Protein AF-A0A6B2L2Q4-F1 (afdb_monomer)

Secondary structure (DSSP, 8-state):
-EESSSSEEEE--EE-GGGGGTSEEHHHHHHHHHHHS-TTSEEEEE-SS----GGGGTT-EE-TT---TTSPPPHHHHHHHHHHHHHHHHH-TT-EEEEE-SSSSHHHHHHHHHHHHHTTS-SSHHHHHHHHHHHH-TT--SS-SHHHHHHHHHHHHHHHH-PPP---EEEEEEEESS----STTSSB-EEEEEEEEEEE-TTSSEEEEEE-TTT---B-TT---EEEEEEEEE-SEEEEEEEEEETTEEEEEEEEEEEHHHHHHHSPPSSSEEEEEEEGGGSBTTTT-TTS-TT-EEEEEEE---------HHHHHHHHHHHHGGG-SSGGGS--STTHHHHHHHHHHHHHHT-----EEEEEEEE-SSS--EEEEEEEE-SSEEEEESSTT-SS-SEEEEGGGEEEEEPPPHHHHHHHS-TTS-GGGEEEEEESS-EEEEE-SSHHHHHHHHHHHH-

InterPro domains:
  IPR000242 Tyrosine-specific protein phosphatase, PTPase domain [PF00102] (36-127)
  IPR000387 Tyrosine-specific protein phosphatases domain [PS50056] (76-150)
  IPR001849 Pleckstrin homology domain [PF00169] (359-458)
  IPR001849 Pleckstrin homology domain [PS50003] (357-459)
  IPR001849 Pleckstrin homology domain [SM00233] (358-459)
  IPR003595 Protein-tyrosine phosphatase, catalytic [SM00404] (58-161)
  IPR011993 PH-like domain superfamily [G3DSA:2.30.29.30] (351-459)
  IPR014020 Tensin phosphatase, C2 domain [PF10409] (164-303)
  IPR014020 Tensin phosphatase, C2 domain [PS51182] (166-305)
  IPR014020 Tensin phosphatase, C2 domain [SM01326] (164-304)
  IPR016130 Protein-tyrosine phosphatase, active site [PS00383] (99-109)
  IPR029021 Protein-tyrosine phosphatase-like [G3DSA:3.90.190.10] (1-171)
  IPR029021 Protein-tyrosine phosphatase-like [SSF52799] (1-161)
  IPR029023 Tensin-type phosphatase domain [PS51181] (1-162)
  IPR035892 C2 domain superfamily [SSF49562] (211-304)
  IPR051281 Dual-specificity lipid and protein phosphatase [PTHR12305] (1-311)

Structure (mmCIF, N/CA/C/O backbone):
data_AF-A0A6B2L2Q4-F1
#
_entry.id   AF-A0A6B2L2Q4-F1
#
loop_
_atom_site.group_PDB
_atom_site.id
_atom_site.type_symbol
_atom_site.label_atom_id
_atom_site.label_alt_id
_atom_site.label_comp_id
_atom_site.label_asym_id
_atom_site.label_entity_id
_atom_site.label_seq_id
_atom_site.pdbx_PDB_ins_code
_atom_site.Cartn_x
_atom_site.Cartn_y
_atom_site.Cartn_z
_atom_site.occupancy
_atom_site.B_iso_or_equiv
_atom_site.auth_seq_id
_atom_site.auth_comp_id
_atom_site.auth_asym_id
_atom_site.auth_atom_id
_atom_site.pdbx_PDB_model_num
ATOM 1 N N . MET A 1 1 ? -1.785 -7.811 18.279 1.00 83.31 1 MET A N 1
ATOM 2 C CA . MET A 1 1 ? -2.970 -6.959 18.025 1.00 83.31 1 MET A CA 1
ATOM 3 C C . MET A 1 1 ? -2.724 -5.578 18.616 1.00 83.31 1 MET A C 1
ATOM 5 O O . MET A 1 1 ? -2.102 -5.500 19.667 1.00 83.31 1 MET A O 1
ATOM 9 N N . THR A 1 2 ? -3.167 -4.507 17.960 1.00 88.62 2 THR A N 1
ATOM 10 C CA . THR A 1 2 ? -2.902 -3.122 18.367 1.00 88.62 2 THR A CA 1
ATOM 11 C C . THR A 1 2 ? -4.122 -2.244 18.105 1.00 88.62 2 THR A C 1
ATOM 13 O O . THR A 1 2 ? -4.604 -2.191 16.978 1.00 88.62 2 THR A O 1
ATOM 16 N N . TYR A 1 3 ? -4.567 -1.499 19.116 1.00 91.75 3 TYR A N 1
ATOM 17 C CA . TYR A 1 3 ? -5.554 -0.430 18.951 1.00 91.75 3 TYR A CA 1
ATOM 18 C C . TYR A 1 3 ? -4.877 0.806 18.359 1.00 91.75 3 TYR A C 1
ATOM 20 O O . TYR A 1 3 ? -4.123 1.514 19.040 1.00 91.75 3 TYR A O 1
ATOM 28 N N . ILE A 1 4 ? -5.134 1.049 17.075 1.00 94.81 4 ILE A N 1
ATOM 29 C CA . ILE A 1 4 ? -4.697 2.273 16.404 1.00 94.81 4 ILE A CA 1
ATOM 30 C C . ILE A 1 4 ? -5.479 3.448 16.989 1.00 94.81 4 ILE A C 1
ATOM 32 O O . ILE A 1 4 ? -4.871 4.417 17.432 1.00 94.81 4 ILE A O 1
ATOM 36 N N . THR A 1 5 ? -6.796 3.283 17.110 1.00 94.94 5 THR A N 1
ATOM 37 C CA . THR A 1 5 ? -7.715 4.130 17.884 1.00 94.94 5 THR A CA 1
ATOM 38 C C . THR A 1 5 ? -8.638 3.233 18.721 1.00 94.94 5 THR A C 1
ATOM 40 O O . THR A 1 5 ? -8.485 2.012 18.692 1.00 94.94 5 THR A O 1
ATOM 43 N N . ASP A 1 6 ? -9.609 3.787 19.460 1.00 95.19 6 ASP A N 1
ATOM 44 C CA . ASP A 1 6 ? -10.515 2.956 20.278 1.00 95.19 6 ASP A CA 1
ATOM 45 C C . ASP A 1 6 ? -11.352 1.975 19.433 1.00 95.19 6 ASP A C 1
ATOM 47 O O . ASP A 1 6 ? -11.758 0.926 19.929 1.00 95.19 6 ASP A O 1
ATOM 51 N N . ARG A 1 7 ? -11.628 2.334 18.170 1.00 97.75 7 ARG A N 1
ATOM 52 C CA . ARG A 1 7 ? -12.538 1.603 17.271 1.00 97.75 7 ARG A CA 1
ATOM 53 C C . ARG A 1 7 ? -11.859 1.019 16.030 1.00 97.75 7 ARG A C 1
ATOM 55 O O . ARG A 1 7 ? -12.529 0.408 15.200 1.00 97.75 7 ARG A O 1
ATOM 62 N N . LEU A 1 8 ? -10.540 1.185 15.905 1.00 97.81 8 LEU A N 1
ATOM 63 C CA . LEU A 1 8 ? -9.731 0.643 14.811 1.00 97.81 8 LEU A CA 1
ATOM 64 C C . LEU A 1 8 ? -8.592 -0.202 15.368 1.00 97.81 8 LEU A C 1
ATOM 66 O O . LEU A 1 8 ? -7.680 0.308 16.026 1.00 97.81 8 LEU A O 1
ATOM 70 N N . ILE A 1 9 ? -8.613 -1.489 15.045 1.00 97.25 9 ILE A N 1
ATOM 71 C CA . ILE A 1 9 ? -7.614 -2.459 15.476 1.00 97.25 9 ILE A CA 1
ATOM 72 C C . ILE A 1 9 ? -6.819 -2.942 14.264 1.00 97.25 9 ILE A C 1
ATOM 74 O O . ILE A 1 9 ? -7.382 -3.333 13.246 1.00 97.25 9 ILE A O 1
ATOM 78 N N . ALA A 1 10 ? -5.497 -2.966 14.397 1.00 95.12 10 ALA A N 1
ATOM 79 C CA . ALA A 1 10 ? -4.591 -3.645 13.483 1.00 95.12 10 ALA A CA 1
ATOM 80 C C . ALA A 1 10 ? -4.095 -4.952 14.114 1.00 95.12 10 ALA A C 1
ATOM 82 O O . ALA A 1 10 ? -3.691 -4.973 15.282 1.00 95.12 10 ALA A O 1
ATOM 83 N N . MET A 1 11 ? -4.053 -6.046 13.358 1.00 91.19 11 MET A N 1
ATOM 84 C CA . MET A 1 11 ? -3.425 -7.287 13.828 1.00 91.19 11 MET A CA 1
ATOM 85 C C . MET A 1 11 ? -2.655 -8.020 12.727 1.00 91.19 11 MET A C 1
ATOM 87 O O . MET A 1 11 ? -2.809 -7.732 11.541 1.00 91.19 11 MET A O 1
ATOM 91 N N . SER A 1 12 ? -1.778 -8.935 13.140 1.00 87.56 12 SER A N 1
ATOM 92 C CA . SER A 1 12 ? -1.207 -9.971 12.274 1.00 87.56 12 SER A CA 1
ATOM 93 C C . SER A 1 12 ? -2.178 -11.149 12.142 1.00 87.56 12 SER A C 1
ATOM 95 O O . SER A 1 12 ? -3.168 -11.224 12.870 1.00 87.56 12 SER A O 1
ATOM 97 N N . PHE A 1 13 ? -1.893 -12.042 11.197 1.00 90.12 13 PHE A N 1
ATOM 98 C CA . PHE A 1 13 ? -2.734 -13.181 10.843 1.00 90.12 13 PHE A CA 1
ATOM 99 C C . PHE A 1 13 ? -3.077 -14.071 12.052 1.00 90.12 13 PHE A C 1
ATOM 101 O O . PHE A 1 13 ? -2.158 -14.420 12.803 1.00 90.12 13 PHE A O 1
ATOM 108 N N . PRO A 1 14 ? -4.361 -14.435 12.241 1.00 89.44 14 PRO A N 1
ATOM 109 C CA . PRO A 1 14 ? -4.783 -15.407 13.244 1.00 89.44 14 PRO A CA 1
ATOM 110 C C . PRO A 1 14 ? -4.502 -16.825 12.730 1.00 89.44 14 PRO A C 1
ATOM 112 O O . PRO A 1 14 ? -5.266 -17.394 11.955 1.00 89.44 14 PRO A O 1
ATOM 115 N N . ALA A 1 15 ? -3.358 -17.367 13.123 1.00 84.50 15 ALA A N 1
ATOM 116 C CA . ALA A 1 15 ? -2.849 -18.635 12.635 1.00 84.50 15 ALA A CA 1
ATOM 117 C C . ALA A 1 15 ? -3.504 -19.837 13.325 1.00 84.50 15 ALA A C 1
ATOM 119 O O . ALA A 1 15 ? -3.961 -19.762 14.467 1.00 84.50 15 ALA A O 1
ATOM 120 N N . GLN A 1 16 ? -3.505 -20.966 12.617 1.00 80.88 16 GLN A N 1
ATOM 121 C CA . GLN A 1 16 ? -4.059 -22.237 13.076 1.00 80.88 16 GLN A CA 1
ATOM 122 C C . GLN A 1 16 ? -3.006 -23.344 12.991 1.00 80.88 16 GLN A C 1
ATOM 124 O O . GLN A 1 16 ? -2.086 -23.287 12.173 1.00 80.88 16 GLN A O 1
ATOM 129 N N . GLY A 1 17 ? -3.170 -24.390 13.803 1.00 80.38 17 GLY A N 1
ATOM 130 C CA . GLY A 1 17 ? -2.308 -25.570 13.756 1.00 80.38 17 GLY A CA 1
ATOM 131 C C . GLY A 1 17 ? -0.840 -25.229 14.018 1.00 80.38 17 GLY A C 1
ATOM 132 O O . GLY A 1 17 ? -0.519 -24.502 14.947 1.00 80.38 17 GLY A O 1
ATOM 133 N N . VAL A 1 18 ? 0.071 -25.752 13.196 1.00 59.97 18 VAL A N 1
ATOM 134 C CA . VAL A 1 18 ? 1.519 -25.556 13.396 1.00 59.97 18 VAL A CA 1
ATOM 135 C C . VAL A 1 18 ? 1.929 -24.089 13.231 1.00 59.97 18 VAL A C 1
ATOM 137 O O . VAL A 1 18 ? 2.859 -23.641 13.900 1.00 59.97 18 VAL A O 1
ATOM 140 N N . GLU A 1 19 ? 1.217 -23.312 12.407 1.00 68.12 19 GLU A N 1
ATOM 141 C CA . GLU A 1 19 ? 1.534 -21.897 12.201 1.00 68.12 19 GLU A CA 1
ATOM 142 C C . GLU A 1 19 ? 1.328 -21.045 13.465 1.00 68.12 19 GLU A C 1
ATOM 144 O O . GLU A 1 19 ? 1.997 -20.020 13.621 1.00 68.12 19 GLU A O 1
ATOM 149 N N . SER A 1 20 ? 0.468 -21.470 14.406 1.00 64.12 20 SER A N 1
ATOM 150 C CA . SER A 1 20 ? 0.256 -20.748 15.673 1.00 64.12 20 SER A CA 1
ATOM 151 C C . SER A 1 20 ? 1.452 -20.829 16.625 1.00 64.12 20 SER A C 1
ATOM 153 O O . SER A 1 20 ? 1.563 -20.031 17.548 1.00 64.12 20 SER A O 1
ATOM 155 N N . THR A 1 21 ? 2.419 -21.717 16.368 1.00 47.44 21 THR A N 1
ATOM 156 C CA . THR A 1 21 ? 3.660 -21.776 17.159 1.00 47.44 21 THR A CA 1
ATOM 157 C C . THR A 1 21 ? 4.589 -20.580 16.923 1.00 47.44 21 THR A C 1
ATOM 159 O O . THR A 1 21 ? 5.458 -20.307 17.751 1.00 47.44 21 THR A O 1
ATOM 162 N N . TYR A 1 22 ? 4.413 -19.854 15.813 1.00 54.31 22 TYR A N 1
ATOM 163 C CA . TYR A 1 22 ? 5.228 -18.685 15.458 1.00 54.31 22 TYR A CA 1
ATOM 164 C C . TYR A 1 22 ? 4.408 -17.463 14.998 1.00 54.31 22 TYR A C 1
ATOM 166 O O . TYR A 1 22 ? 4.987 -16.431 14.649 1.00 54.31 22 TYR A O 1
ATOM 174 N N . ARG A 1 23 ? 3.071 -17.542 15.019 1.00 72.06 23 ARG A N 1
ATOM 175 C CA . ARG A 1 23 ? 2.121 -16.440 14.760 1.00 72.06 23 ARG A CA 1
ATOM 176 C C . ARG A 1 23 ? 1.053 -16.379 15.857 1.00 72.06 23 ARG A C 1
ATOM 178 O O . ARG A 1 23 ? 1.061 -17.196 16.763 1.00 72.06 23 ARG A O 1
ATOM 185 N N . ASN A 1 24 ? 0.148 -15.395 15.802 1.00 76.81 24 ASN A N 1
ATOM 186 C CA . ASN A 1 24 ? -0.908 -15.281 16.814 1.00 76.81 24 ASN A CA 1
ATOM 187 C C . ASN A 1 24 ? -1.838 -16.493 16.731 1.00 76.81 24 ASN A C 1
ATOM 189 O O . ASN A 1 24 ? -2.394 -16.743 15.662 1.00 76.81 24 ASN A O 1
ATOM 193 N N . ASP A 1 25 ? -2.058 -17.181 17.845 1.00 86.06 25 ASP A N 1
ATOM 194 C CA . ASP A 1 25 ? -3.019 -18.275 17.907 1.00 86.06 25 ASP A CA 1
ATOM 195 C C . ASP A 1 25 ? -4.457 -17.751 17.744 1.00 86.06 25 ASP A C 1
ATOM 197 O O . ASP A 1 25 ? -4.873 -16.804 18.419 1.00 86.06 25 ASP A O 1
ATOM 201 N N . ILE A 1 26 ? -5.221 -18.345 16.824 1.00 91.62 26 ILE A N 1
ATOM 202 C CA . ILE A 1 26 ? -6.614 -17.966 16.566 1.00 91.62 26 ILE A CA 1
ATOM 203 C C . ILE A 1 26 ? -7.514 -18.094 17.807 1.00 91.62 26 ILE A C 1
ATOM 205 O O . ILE A 1 26 ? -8.438 -17.293 17.972 1.00 91.62 26 ILE A O 1
ATOM 209 N N . GLU A 1 27 ? -7.262 -19.061 18.692 1.00 90.94 27 GLU A N 1
ATOM 210 C CA . GLU A 1 27 ? -8.049 -19.253 19.912 1.00 90.94 27 GLU A CA 1
ATOM 211 C C . GLU A 1 27 ? -7.809 -18.090 20.874 1.00 90.94 27 GLU A C 1
ATOM 213 O O . GLU A 1 27 ? -8.756 -17.508 21.398 1.00 90.94 27 GLU A O 1
ATOM 218 N N . GLU A 1 28 ? -6.555 -17.670 21.043 1.00 89.25 28 GLU A N 1
ATOM 219 C CA . GLU A 1 28 ? -6.215 -16.524 21.889 1.00 89.25 28 GLU A CA 1
ATOM 220 C C . GLU A 1 28 ? -6.768 -15.216 21.311 1.00 89.25 28 GLU A C 1
ATOM 222 O O . GLU A 1 28 ? -7.324 -14.387 22.034 1.00 89.25 28 GLU A O 1
ATOM 227 N N . VAL A 1 29 ? -6.655 -15.032 19.991 1.00 91.44 29 VAL A N 1
ATOM 228 C CA . VAL A 1 29 ? -7.167 -13.842 19.298 1.00 91.44 29 VAL A CA 1
ATOM 229 C C . VAL A 1 29 ? -8.687 -13.752 19.413 1.00 91.44 29 VAL A C 1
ATOM 231 O O . VAL A 1 29 ? -9.209 -12.678 19.722 1.00 91.44 29 VAL A O 1
ATOM 234 N N . SER A 1 30 ? -9.403 -14.855 19.184 1.00 92.31 30 SER A N 1
ATOM 235 C CA . SER A 1 30 ? -10.865 -14.886 19.284 1.00 92.31 30 SER A CA 1
ATOM 236 C C . SER A 1 30 ? -11.342 -14.674 20.718 1.00 92.31 30 SER A C 1
ATOM 238 O O . SER A 1 30 ? -12.226 -13.847 20.938 1.00 92.31 30 SER A O 1
ATOM 240 N N . GLN A 1 31 ? -10.716 -15.318 21.708 1.00 90.62 31 GLN A N 1
ATOM 241 C CA . GLN A 1 31 ? -11.022 -15.095 23.123 1.00 90.62 31 GLN A CA 1
ATOM 242 C C . GLN A 1 31 ? -10.806 -13.634 23.524 1.00 90.62 31 GLN A C 1
ATOM 244 O O . GLN A 1 31 ? -11.671 -13.042 24.167 1.00 90.62 31 GLN A O 1
ATOM 249 N N . LEU A 1 32 ? -9.693 -13.025 23.104 1.00 91.62 32 LEU A N 1
ATOM 250 C CA . LEU A 1 32 ? -9.395 -11.629 23.409 1.00 91.62 32 LEU A CA 1
ATOM 251 C C . LEU A 1 32 ? -10.405 -10.666 22.769 1.00 91.62 32 LEU A C 1
ATOM 253 O O . LEU A 1 32 ? -10.811 -9.698 23.417 1.00 91.62 32 LEU A O 1
ATOM 257 N N . LEU A 1 33 ? -10.801 -10.893 21.512 1.00 92.56 33 LEU A N 1
ATOM 258 C CA . LEU A 1 33 ? -11.807 -10.059 20.850 1.00 92.56 33 LEU A CA 1
ATOM 259 C C . LEU A 1 33 ? -13.173 -10.218 21.510 1.00 92.56 33 LEU A C 1
ATOM 261 O O . LEU A 1 33 ? -13.748 -9.208 21.890 1.00 92.56 33 LEU A O 1
ATOM 265 N N . ASN A 1 34 ? -13.631 -11.454 21.720 1.00 91.06 34 ASN A N 1
ATOM 266 C CA . ASN A 1 34 ? -14.931 -11.754 22.329 1.00 91.06 34 ASN A CA 1
ATOM 267 C C . ASN A 1 34 ? -15.032 -11.286 23.791 1.00 91.06 34 ASN A C 1
ATOM 269 O O . ASN A 1 34 ? -16.121 -10.992 24.274 1.00 91.06 34 ASN A O 1
ATOM 273 N N . PHE A 1 35 ? -13.907 -11.224 24.511 1.00 90.81 35 PHE A N 1
ATOM 274 C CA . PHE A 1 35 ? -13.864 -10.687 25.870 1.00 90.81 35 PHE A CA 1
ATOM 275 C C . PHE A 1 35 ? -13.964 -9.156 25.893 1.00 90.81 35 PHE A C 1
ATOM 277 O O . PHE A 1 35 ? -14.640 -8.592 26.750 1.00 90.81 35 PHE A O 1
ATOM 284 N N . ASN A 1 36 ? -13.276 -8.477 24.971 1.00 91.31 36 ASN A N 1
ATOM 285 C CA . ASN A 1 36 ? -13.218 -7.012 24.946 1.00 91.31 36 ASN A CA 1
ATOM 286 C C . ASN A 1 36 ? -14.398 -6.368 24.209 1.00 91.31 36 ASN A C 1
ATOM 288 O O . ASN A 1 36 ? -14.745 -5.222 24.497 1.00 91.31 36 ASN A O 1
ATOM 292 N N . HIS A 1 37 ? -14.979 -7.084 23.249 1.00 92.50 37 HIS A N 1
ATOM 293 C CA . HIS A 1 37 ? -16.067 -6.631 22.394 1.00 92.50 37 HIS A CA 1
ATOM 294 C C . HIS A 1 37 ? -17.081 -7.758 22.254 1.00 92.50 37 HIS A C 1
ATOM 296 O O . HIS A 1 37 ? -16.713 -8.904 22.007 1.00 92.50 37 HIS A O 1
ATOM 302 N N . ASP A 1 38 ? -18.364 -7.422 22.356 1.00 89.75 38 ASP A N 1
ATOM 303 C CA . ASP A 1 38 ? -19.432 -8.350 21.999 1.00 89.75 38 ASP A CA 1
ATOM 304 C C . ASP A 1 38 ? -19.215 -8.866 20.565 1.00 89.75 38 ASP A C 1
ATOM 306 O O . ASP A 1 38 ? -18.773 -8.117 19.685 1.00 89.75 38 ASP A O 1
ATOM 310 N N . ASN A 1 39 ? -19.494 -10.149 20.323 1.00 85.62 39 ASN A N 1
ATOM 311 C CA . ASN A 1 39 ? -19.217 -10.781 19.035 1.00 85.62 39 ASN A CA 1
ATOM 312 C C . ASN A 1 39 ? -19.998 -10.155 17.874 1.00 85.62 39 ASN A C 1
ATOM 314 O O . ASN A 1 39 ? -19.573 -10.300 16.736 1.00 85.62 39 ASN A O 1
ATOM 318 N N . THR A 1 40 ? -21.073 -9.411 18.143 1.00 90.94 40 THR A N 1
ATOM 319 C CA . THR A 1 40 ? -21.826 -8.630 17.153 1.00 90.94 40 THR A CA 1
ATOM 320 C C . THR A 1 40 ? -21.284 -7.218 16.933 1.00 90.94 40 THR A C 1
ATOM 322 O O . THR A 1 40 ? -21.761 -6.514 16.046 1.00 90.94 40 THR A O 1
ATOM 325 N N . LYS A 1 41 ? -20.305 -6.777 17.732 1.00 95.69 41 LYS A N 1
ATOM 326 C CA . LYS A 1 41 ? -19.771 -5.406 17.738 1.00 95.69 41 LYS A CA 1
ATOM 327 C C . LYS A 1 41 ? -18.376 -5.288 17.148 1.00 95.69 41 LYS A C 1
ATOM 329 O O . LYS A 1 41 ? -17.821 -4.193 17.129 1.00 95.69 41 LYS A O 1
ATOM 334 N N . TYR A 1 42 ? -17.808 -6.360 16.601 1.00 97.19 42 TYR A N 1
ATOM 335 C CA . TYR A 1 42 ? -16.598 -6.255 15.793 1.00 97.19 42 TYR A CA 1
ATOM 336 C C . TYR A 1 42 ? -16.751 -6.908 14.422 1.00 97.19 42 TYR A C 1
ATOM 338 O O . TYR A 1 42 ? -17.486 -7.875 14.247 1.00 97.19 42 TYR A O 1
ATOM 346 N N . LYS A 1 43 ? -16.030 -6.363 13.440 1.00 98.12 43 LYS A N 1
ATOM 347 C CA . LYS A 1 43 ? -15.938 -6.912 12.084 1.00 98.12 43 LYS A CA 1
ATOM 348 C C . LYS A 1 43 ? -14.484 -6.964 11.644 1.00 98.12 43 LYS A C 1
ATOM 350 O O . LYS A 1 43 ? -13.756 -5.980 11.799 1.00 98.12 43 LYS A O 1
ATOM 355 N N . ILE A 1 44 ? -14.071 -8.108 11.110 1.00 98.12 44 ILE A N 1
ATOM 356 C CA . ILE A 1 44 ? -12.701 -8.385 10.685 1.00 98.12 44 ILE A CA 1
ATOM 357 C C . ILE A 1 44 ? -12.587 -8.211 9.171 1.00 98.12 44 ILE A C 1
ATOM 359 O O . ILE A 1 44 ? -13.387 -8.753 8.424 1.00 98.12 44 ILE A O 1
ATOM 363 N N . TYR A 1 45 ? -11.571 -7.488 8.716 1.00 98.38 45 TYR A N 1
ATOM 364 C CA . TYR A 1 45 ? -11.214 -7.301 7.312 1.00 98.38 45 TYR A CA 1
ATOM 365 C C . TYR A 1 45 ? -9.929 -8.078 7.036 1.00 98.38 45 TYR A C 1
ATOM 367 O O . TYR A 1 45 ? -8.842 -7.681 7.479 1.00 98.38 45 TYR A O 1
ATOM 375 N N . ASN A 1 46 ? -10.070 -9.204 6.337 1.00 97.38 46 ASN A N 1
ATOM 376 C CA . ASN A 1 46 ? -8.981 -10.105 6.000 1.00 97.38 46 ASN A CA 1
ATOM 377 C C . ASN A 1 46 ? -8.354 -9.717 4.659 1.00 97.38 46 ASN A C 1
ATOM 379 O O . ASN A 1 46 ? -8.871 -10.029 3.589 1.00 97.38 46 ASN A O 1
ATOM 383 N N . LEU A 1 47 ? -7.182 -9.085 4.722 1.00 96.31 47 LEU A N 1
ATOM 384 C CA . LEU A 1 47 ? -6.454 -8.643 3.533 1.00 96.31 47 LEU A CA 1
ATOM 385 C C . LEU A 1 47 ? -5.493 -9.711 2.979 1.00 96.31 47 LEU A C 1
ATOM 387 O O . LEU A 1 47 ? -4.765 -9.451 2.020 1.00 96.31 47 LEU A O 1
ATOM 391 N N . SER A 1 48 ? -5.404 -10.878 3.627 1.00 90.56 48 SER A N 1
ATOM 392 C CA . SER A 1 48 ? -4.329 -11.852 3.399 1.00 90.56 48 SER A CA 1
ATOM 393 C C . SER A 1 48 ? -4.542 -12.781 2.203 1.00 90.56 48 SER A C 1
ATOM 395 O O . SER A 1 48 ? -3.567 -13.381 1.758 1.00 90.56 48 SER A O 1
ATOM 397 N N . GLN A 1 49 ? -5.782 -12.889 1.706 1.00 88.44 49 GLN A N 1
ATOM 398 C CA . GLN A 1 49 ? -6.261 -13.930 0.776 1.00 88.44 49 GLN A CA 1
ATOM 399 C C . GLN A 1 49 ? -6.194 -15.365 1.333 1.00 88.44 49 GLN A C 1
ATOM 401 O O . GLN A 1 49 ? -6.558 -16.309 0.637 1.00 88.44 49 GLN A O 1
ATOM 406 N N . GLN A 1 50 ? -5.758 -15.543 2.583 1.00 90.19 50 GLN A N 1
ATOM 407 C CA . GLN A 1 50 ? -5.728 -16.835 3.258 1.00 90.19 50 GLN A CA 1
ATOM 408 C C . GLN A 1 50 ? -6.982 -16.995 4.118 1.00 90.19 50 GLN A C 1
ATOM 410 O O . GLN A 1 50 ? -7.304 -16.131 4.941 1.00 90.19 50 GLN A O 1
ATOM 415 N N . LEU A 1 51 ? -7.696 -18.098 3.904 1.00 91.38 51 LEU A N 1
ATOM 416 C CA . LEU A 1 51 ? -8.862 -18.478 4.697 1.00 91.38 51 LEU A CA 1
ATOM 417 C C . LEU A 1 51 ? -8.414 -19.147 6.004 1.00 91.38 51 LEU A C 1
ATOM 419 O O . LEU A 1 51 ? -7.353 -19.763 6.065 1.00 91.38 51 LEU A O 1
ATOM 423 N N . TYR A 1 52 ? -9.236 -19.020 7.038 1.00 92.44 52 TYR A N 1
ATOM 424 C CA . TYR A 1 52 ? -9.082 -19.676 8.339 1.00 92.44 52 TYR A CA 1
ATOM 425 C C . TYR A 1 52 ? -10.483 -19.906 8.928 1.00 92.44 52 TYR A C 1
ATOM 427 O O . TYR A 1 52 ? -11.475 -19.528 8.306 1.00 92.44 52 TYR A O 1
ATOM 435 N N . ASP A 1 53 ? -10.592 -20.535 10.097 1.00 92.81 53 ASP A N 1
ATOM 436 C CA . ASP A 1 53 ? -11.895 -20.797 10.728 1.00 92.81 53 ASP A CA 1
ATOM 437 C C . ASP A 1 53 ? -12.586 -19.489 11.162 1.00 92.81 53 ASP A C 1
ATOM 439 O O . ASP A 1 53 ? -12.263 -18.899 12.196 1.00 92.81 53 ASP A O 1
ATOM 443 N N . TYR A 1 54 ? -13.521 -19.006 10.341 1.00 94.25 54 TYR A N 1
ATOM 444 C CA . TYR A 1 54 ? -14.255 -17.761 10.585 1.00 94.25 54 TYR A CA 1
ATOM 445 C C . TYR A 1 54 ? -15.327 -17.907 11.669 1.00 94.25 54 TYR A C 1
ATOM 447 O O . TYR A 1 54 ? -15.747 -16.895 12.242 1.00 94.25 54 TYR A O 1
ATOM 455 N N . ASP A 1 55 ? -15.721 -19.133 12.023 1.00 93.31 55 ASP A N 1
ATOM 456 C CA . ASP A 1 55 ? -16.727 -19.375 13.061 1.00 93.31 55 ASP A CA 1
ATOM 457 C C . ASP A 1 55 ? -16.204 -18.978 14.447 1.00 93.31 55 ASP A C 1
ATOM 459 O O . ASP A 1 55 ? -16.973 -18.545 15.309 1.00 93.31 55 ASP A O 1
ATOM 463 N N . LYS A 1 56 ? -14.875 -18.974 14.635 1.00 91.56 56 LYS A N 1
ATOM 464 C CA . LYS A 1 56 ? -14.201 -18.413 15.823 1.00 91.56 56 LYS A CA 1
ATOM 465 C C . LYS A 1 56 ? -14.531 -16.943 16.075 1.00 91.56 56 LYS A C 1
ATOM 467 O O . LYS A 1 56 ? -14.443 -16.471 17.208 1.00 91.56 56 LYS A O 1
ATOM 472 N N . PHE A 1 57 ? -14.937 -16.235 15.027 1.00 93.25 57 PHE A N 1
ATOM 473 C CA . PHE A 1 57 ? -15.278 -14.818 15.046 1.00 93.25 57 PHE A CA 1
ATOM 474 C C . PHE A 1 57 ? -16.767 -14.576 14.763 1.00 93.25 57 PHE A C 1
ATOM 476 O O . PHE A 1 57 ? -17.145 -13.496 14.309 1.00 93.25 57 PHE A O 1
ATOM 483 N N . GLY A 1 58 ? -17.617 -15.590 14.969 1.00 87.88 58 GLY A N 1
ATOM 484 C CA . GLY A 1 58 ? -19.060 -15.497 14.730 1.00 87.88 58 GLY A CA 1
ATOM 485 C C . GLY A 1 58 ? -19.430 -15.216 13.271 1.00 87.88 58 GLY A C 1
ATOM 486 O O . GLY A 1 58 ? -20.475 -14.626 13.017 1.00 87.88 58 GLY A O 1
ATOM 487 N N . GLY A 1 59 ? -18.556 -15.567 12.319 1.00 86.56 59 GLY A N 1
ATOM 488 C CA . GLY A 1 59 ? -18.749 -15.280 10.896 1.00 86.56 59 GLY A CA 1
ATOM 489 C C . GLY A 1 59 ? -18.546 -13.810 10.503 1.00 86.56 59 GLY A C 1
ATOM 490 O O . GLY A 1 59 ? -18.782 -13.451 9.352 1.00 86.56 59 GLY A O 1
ATOM 491 N N . ASN A 1 60 ? -18.075 -12.945 11.410 1.00 91.81 60 ASN A N 1
ATOM 492 C CA . ASN A 1 60 ? -17.903 -11.508 11.157 1.00 91.81 60 ASN A CA 1
ATOM 493 C C . ASN A 1 60 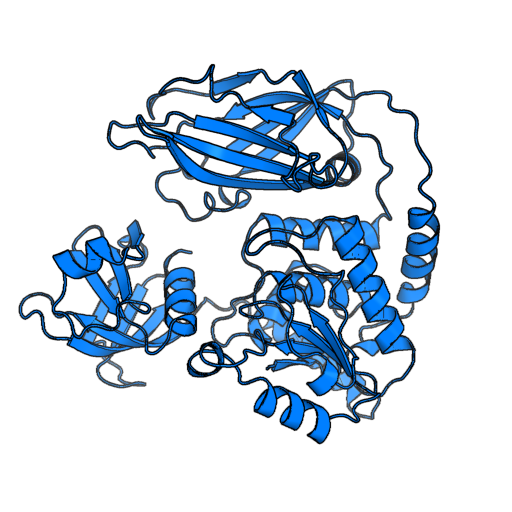? -16.590 -11.173 10.430 1.00 91.81 60 ASN A C 1
ATOM 495 O O . ASN A 1 60 ? -15.874 -10.244 10.813 1.00 91.81 60 ASN A O 1
ATOM 499 N N . VAL A 1 61 ? -16.269 -11.923 9.371 1.00 96.25 61 VAL A N 1
ATOM 500 C CA . VAL A 1 61 ? -15.050 -11.759 8.566 1.00 96.25 61 VAL A CA 1
ATOM 501 C C . VAL A 1 61 ? -15.403 -11.370 7.129 1.00 96.25 61 VAL A C 1
ATOM 503 O O . VAL A 1 61 ? -16.214 -12.009 6.469 1.00 96.25 61 VAL A O 1
ATOM 506 N N . VAL A 1 62 ? -14.770 -10.307 6.642 1.00 96.94 62 VAL A N 1
ATOM 507 C CA . VAL A 1 62 ? -14.820 -9.816 5.265 1.00 96.94 62 VAL A CA 1
ATOM 508 C C . VAL A 1 62 ? -13.550 -10.273 4.550 1.00 96.94 62 VAL A C 1
ATOM 510 O O . VAL A 1 62 ? -12.460 -9.802 4.873 1.00 96.94 62 VAL A O 1
ATOM 513 N N . ASP A 1 63 ? -13.677 -11.166 3.573 1.00 94.50 63 ASP A N 1
ATOM 514 C CA . ASP A 1 63 ? -12.559 -11.838 2.890 1.00 94.50 63 ASP A CA 1
ATOM 515 C C . ASP A 1 63 ? -12.375 -11.430 1.415 1.00 94.50 63 ASP A C 1
ATOM 517 O O . ASP A 1 63 ? -11.286 -11.579 0.862 1.00 94.50 63 ASP A O 1
ATOM 521 N N . TRP A 1 64 ? -13.381 -10.803 0.796 1.00 94.62 64 TRP A N 1
ATOM 522 C CA . TRP A 1 64 ? -13.289 -10.268 -0.572 1.00 94.62 64 TRP A CA 1
ATOM 523 C C . TRP A 1 64 ? -12.328 -9.077 -0.718 1.00 94.62 64 TRP A C 1
ATOM 525 O O . TRP A 1 64 ? -12.058 -8.644 -1.835 1.00 94.62 64 TRP A O 1
ATOM 535 N N . CYS A 1 65 ? -11.826 -8.525 0.391 1.00 94.69 65 CYS A N 1
ATOM 536 C CA . CYS A 1 65 ? -11.001 -7.313 0.424 1.00 94.69 65 CYS A CA 1
ATOM 537 C C . CYS A 1 65 ? -9.480 -7.563 0.356 1.00 94.69 65 CYS A C 1
ATOM 539 O O . CYS A 1 65 ? -8.698 -6.620 0.480 1.00 94.69 65 CYS A O 1
ATOM 541 N N . GLY A 1 66 ? -9.044 -8.814 0.171 1.00 92.44 66 GLY A N 1
ATOM 542 C CA . GLY A 1 66 ? -7.629 -9.189 0.142 1.00 92.44 66 GLY A CA 1
ATOM 543 C C . GLY A 1 66 ? -6.934 -9.054 -1.210 1.00 92.44 66 GLY A C 1
ATOM 544 O O . GLY A 1 66 ? -7.542 -9.185 -2.268 1.00 92.44 66 GLY A O 1
ATOM 545 N N . TRP A 1 67 ? -5.616 -8.843 -1.162 1.00 90.12 67 TRP A N 1
ATOM 546 C CA . TRP A 1 67 ? -4.745 -8.801 -2.341 1.00 90.12 67 TRP A CA 1
ATOM 547 C C . TRP A 1 67 ? -3.352 -9.391 -2.045 1.00 90.12 67 TRP A C 1
ATOM 549 O O . TRP A 1 67 ? -2.984 -9.527 -0.865 1.00 90.12 67 TRP A O 1
ATOM 559 N N . PRO A 1 68 ? -2.569 -9.734 -3.093 1.00 85.62 68 PRO A N 1
ATOM 560 C CA . PRO A 1 68 ? -1.291 -10.426 -2.940 1.00 85.62 68 PRO A CA 1
ATOM 561 C C . PRO A 1 68 ? -0.297 -9.695 -2.037 1.00 85.62 68 PRO A C 1
ATOM 563 O O . PRO A 1 68 ? -0.243 -8.462 -1.987 1.00 85.62 68 PRO A O 1
ATOM 566 N N . ASP A 1 69 ? 0.520 -10.463 -1.314 1.00 76.00 69 ASP A N 1
ATOM 567 C CA . ASP A 1 69 ? 1.444 -9.884 -0.340 1.00 76.00 69 ASP A CA 1
ATOM 568 C C . ASP A 1 69 ? 2.503 -8.988 -0.983 1.00 76.00 69 ASP A C 1
ATOM 570 O O . ASP A 1 69 ? 2.924 -9.226 -2.109 1.00 76.00 69 ASP A O 1
ATOM 574 N N . HIS A 1 70 ? 2.922 -7.947 -0.263 1.00 69.94 70 HIS A N 1
ATOM 575 C CA . HIS A 1 70 ? 3.843 -6.898 -0.722 1.00 69.94 70 HIS A CA 1
ATOM 576 C C . HIS A 1 70 ? 3.393 -6.089 -1.955 1.00 69.94 70 HIS 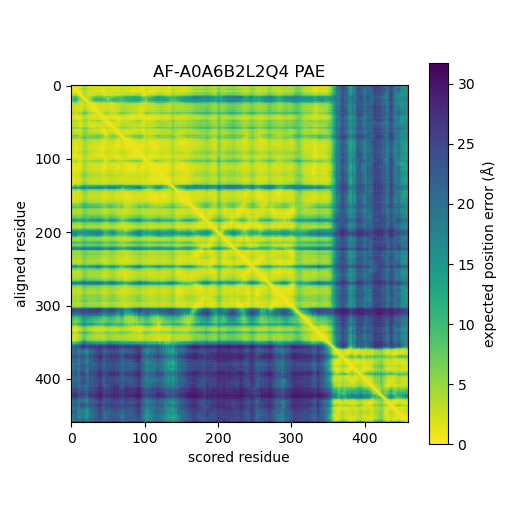A C 1
ATOM 578 O O . HIS A 1 70 ? 4.169 -5.272 -2.446 1.00 69.94 70 HIS A O 1
ATOM 584 N N . HIS A 1 71 ? 2.146 -6.242 -2.410 1.00 83.62 71 HIS A N 1
ATOM 585 C CA . HIS A 1 71 ? 1.559 -5.435 -3.484 1.00 83.62 71 HIS A CA 1
ATOM 586 C C . HIS A 1 71 ? 0.618 -4.348 -2.926 1.00 83.62 71 HIS A C 1
ATOM 588 O O . HIS A 1 71 ? 0.436 -4.192 -1.710 1.00 83.62 71 HIS A O 1
ATOM 594 N N . ASN A 1 72 ? 0.028 -3.576 -3.833 1.00 85.75 72 ASN A N 1
ATOM 595 C CA . ASN A 1 72 ? -1.036 -2.598 -3.608 1.00 85.75 72 ASN A CA 1
ATOM 596 C C . ASN A 1 72 ? -2.426 -3.217 -3.883 1.00 85.75 72 ASN A C 1
ATOM 598 O O . ASN A 1 72 ? -2.524 -4.158 -4.676 1.00 85.75 72 ASN A O 1
ATOM 602 N N . PRO A 1 73 ? -3.502 -2.672 -3.288 1.00 89.38 73 PRO A N 1
ATOM 603 C CA . PRO A 1 73 ? -4.855 -2.978 -3.732 1.00 89.38 73 PRO A CA 1
ATOM 604 C C . PRO A 1 73 ? -5.141 -2.281 -5.072 1.00 89.38 73 PRO A C 1
ATOM 606 O O . PRO A 1 73 ? -4.599 -1.200 -5.309 1.00 89.38 73 PRO A O 1
ATOM 609 N N . PRO A 1 74 ? -6.027 -2.823 -5.918 1.00 89.50 74 PRO A N 1
ATOM 610 C CA . PRO A 1 74 ? -6.684 -2.057 -6.978 1.00 89.50 74 PRO A CA 1
ATOM 611 C C . PRO A 1 74 ? -7.410 -0.856 -6.405 1.00 89.50 74 PRO A C 1
ATOM 613 O O . PRO A 1 74 ? -7.912 -0.911 -5.275 1.00 89.50 74 PRO A O 1
ATOM 616 N N . LEU A 1 75 ? -7.525 0.212 -7.189 1.00 91.62 75 LEU A N 1
ATOM 617 C CA . LEU A 1 75 ? -8.124 1.447 -6.699 1.00 91.62 75 LEU A CA 1
ATOM 618 C C . LEU A 1 75 ? -9.599 1.253 -6.314 1.00 91.62 75 LEU A C 1
ATOM 620 O O . LEU A 1 75 ? -10.029 1.754 -5.277 1.00 91.62 75 LEU A O 1
ATOM 624 N N . ASP A 1 76 ? -10.352 0.469 -7.092 1.00 88.88 76 ASP A N 1
ATOM 625 C CA . ASP A 1 76 ? -11.746 0.131 -6.771 1.00 88.88 76 ASP A CA 1
ATOM 626 C C . ASP A 1 76 ? -11.851 -0.685 -5.474 1.00 88.88 76 ASP A C 1
ATOM 628 O O . ASP A 1 76 ? -12.598 -0.318 -4.566 1.00 88.88 76 ASP A O 1
ATOM 632 N N . LEU A 1 77 ? -11.038 -1.740 -5.334 1.00 92.12 77 LEU A N 1
ATOM 633 C CA . LEU A 1 77 ? -11.015 -2.574 -4.129 1.00 92.12 77 LEU A CA 1
ATOM 634 C C . LEU A 1 77 ? -10.700 -1.746 -2.880 1.00 92.12 77 LEU A C 1
ATOM 636 O O . LEU A 1 77 ? -11.335 -1.928 -1.838 1.00 92.12 77 LEU A O 1
ATOM 640 N N . LEU A 1 78 ? -9.746 -0.815 -2.992 1.00 94.50 78 LEU A N 1
ATOM 641 C CA . LEU A 1 78 ? -9.399 0.116 -1.925 1.00 94.50 78 LEU A CA 1
ATOM 642 C C . LEU A 1 78 ? -10.621 0.946 -1.520 1.00 94.50 78 LEU A C 1
ATOM 64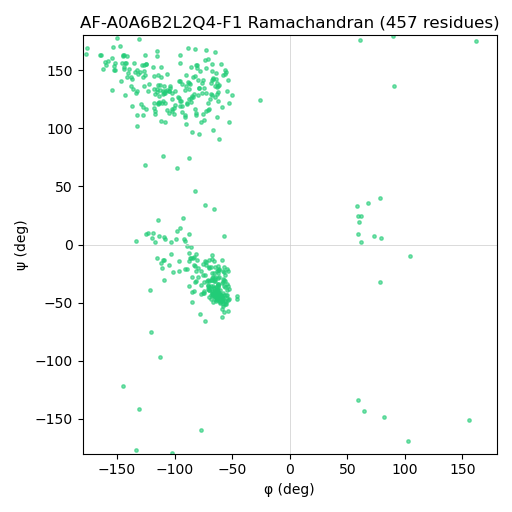4 O O . LEU A 1 78 ? -11.018 0.907 -0.358 1.00 94.50 78 LEU A O 1
ATOM 648 N N . VAL A 1 79 ? -11.262 1.638 -2.466 1.00 92.56 79 VAL A N 1
ATOM 649 C CA . VAL A 1 79 ? -12.427 2.492 -2.178 1.00 92.56 79 VAL A CA 1
ATOM 650 C C . VAL A 1 79 ? -13.582 1.680 -1.580 1.00 92.56 79 VAL A C 1
ATOM 652 O O . VAL A 1 79 ? -14.161 2.096 -0.573 1.00 92.56 79 VAL A O 1
ATOM 655 N N . ARG A 1 80 ? -13.877 0.489 -2.117 1.00 92.56 80 ARG A N 1
ATOM 656 C CA . ARG A 1 80 ? -14.925 -0.413 -1.599 1.00 92.56 80 ARG A CA 1
ATOM 657 C C . ARG A 1 80 ? -14.672 -0.856 -0.176 1.00 92.56 80 ARG A C 1
ATOM 659 O O . ARG A 1 80 ? -15.592 -0.849 0.641 1.00 92.56 80 ARG A O 1
ATOM 666 N N . THR A 1 81 ? -13.436 -1.242 0.117 1.00 95.75 81 THR A N 1
ATOM 667 C CA . THR A 1 81 ? -13.043 -1.704 1.449 1.00 95.75 81 THR A CA 1
ATOM 668 C C . THR A 1 81 ? -13.203 -0.577 2.464 1.00 9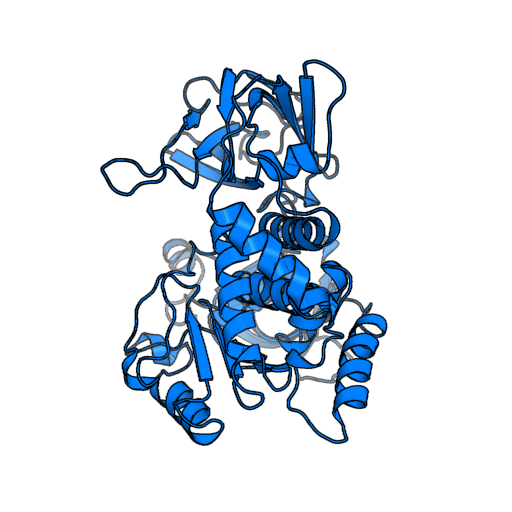5.75 81 THR A C 1
ATOM 670 O O . THR A 1 81 ? -13.820 -0.776 3.509 1.00 95.75 81 THR A O 1
ATOM 673 N N . ILE A 1 82 ? -12.739 0.632 2.128 1.00 96.19 82 ILE A N 1
ATOM 674 C CA . ILE A 1 82 ? -12.875 1.804 3.001 1.00 96.19 82 ILE A CA 1
ATOM 675 C C . ILE A 1 82 ? -14.342 2.190 3.206 1.00 96.19 82 ILE A C 1
ATOM 677 O O . ILE A 1 82 ? -14.740 2.466 4.335 1.00 96.19 82 ILE A O 1
ATOM 681 N N . HIS A 1 83 ? -15.162 2.158 2.156 1.00 94.06 83 HIS A N 1
ATOM 682 C CA . HIS A 1 83 ? -16.593 2.440 2.258 1.00 94.06 83 HIS A CA 1
ATOM 683 C C . HIS A 1 83 ? -17.324 1.408 3.136 1.00 94.06 83 HIS A C 1
ATOM 685 O O . HIS A 1 83 ? -18.162 1.786 3.956 1.00 94.06 83 HIS A O 1
ATOM 691 N N . ASN A 1 84 ? -16.994 0.117 3.021 1.00 95.81 84 ASN A N 1
ATOM 692 C CA . ASN A 1 84 ? -17.580 -0.924 3.870 1.00 95.81 84 ASN A CA 1
ATOM 693 C C . ASN A 1 84 ? -17.203 -0.737 5.351 1.00 95.81 84 ASN A C 1
ATOM 695 O O . ASN A 1 84 ? -18.075 -0.799 6.218 1.00 95.81 84 ASN A O 1
ATOM 699 N N . LEU A 1 85 ? -15.931 -0.419 5.618 1.00 97.12 85 LEU A N 1
ATOM 700 C CA . LEU A 1 85 ? -15.431 -0.105 6.958 1.00 97.12 85 LEU A CA 1
ATOM 701 C C . LEU A 1 85 ? -16.120 1.126 7.544 1.00 97.12 85 LEU A C 1
ATOM 703 O O . LEU A 1 85 ? -16.591 1.091 8.680 1.00 97.12 85 LEU A O 1
ATOM 707 N N . TYR A 1 86 ? -16.238 2.185 6.747 1.00 95.25 86 TYR A N 1
ATOM 708 C CA . TYR A 1 86 ? -16.941 3.403 7.121 1.00 95.25 86 TYR A CA 1
ATOM 709 C C . TYR A 1 86 ? -18.387 3.143 7.530 1.00 95.25 86 TYR A C 1
ATOM 711 O O . TYR A 1 86 ? -18.773 3.530 8.631 1.00 95.25 86 TYR A O 1
ATOM 719 N N . LYS A 1 87 ? -19.155 2.429 6.698 1.00 94.50 87 LYS A N 1
ATOM 720 C CA . LYS A 1 87 ? -20.544 2.076 7.019 1.00 94.50 87 LYS A CA 1
ATOM 721 C C . LYS A 1 87 ? -20.641 1.318 8.334 1.00 94.50 87 LYS A C 1
ATOM 723 O O . LYS A 1 87 ? -21.371 1.743 9.217 1.00 94.50 87 LYS A O 1
ATOM 728 N N . TRP A 1 88 ? -19.809 0.293 8.513 1.00 97.19 88 TRP A N 1
ATOM 729 C CA . TRP A 1 88 ? -19.788 -0.481 9.750 1.00 97.19 88 TRP A CA 1
ATOM 730 C C . TRP A 1 88 ? -19.584 0.380 11.004 1.00 97.19 88 TRP A C 1
ATOM 732 O O . TRP A 1 88 ? -20.269 0.181 12.004 1.00 97.19 88 TRP A O 1
ATOM 742 N N . LEU A 1 89 ? -18.662 1.345 10.974 1.00 96.62 89 LEU A N 1
ATOM 743 C CA . LEU A 1 89 ? -18.426 2.221 12.125 1.00 96.62 89 LEU A CA 1
ATOM 744 C C . LEU A 1 89 ? -19.487 3.324 12.282 1.00 96.62 89 LEU A C 1
ATOM 746 O O . LEU A 1 89 ? -19.665 3.842 13.386 1.00 96.62 89 LEU A O 1
ATOM 750 N N . CYS A 1 90 ? -20.196 3.686 11.215 1.00 93.31 90 CYS A N 1
ATOM 751 C CA . CYS A 1 90 ? -21.347 4.584 11.286 1.00 93.31 90 CYS A CA 1
ATOM 752 C C . CYS A 1 90 ? -22.589 3.904 11.867 1.00 93.31 90 CYS A C 1
ATOM 754 O O . CYS A 1 90 ? -23.368 4.578 12.535 1.00 93.31 90 CYS A O 1
ATOM 756 N N . ASP A 1 91 ? -22.761 2.603 11.625 1.00 95.50 91 ASP A N 1
ATOM 757 C CA . ASP A 1 91 ? -23.968 1.866 12.009 1.00 95.50 91 ASP A CA 1
ATOM 758 C C . ASP A 1 91 ? -24.190 1.840 13.533 1.00 95.50 91 ASP A C 1
ATOM 760 O O . ASP A 1 91 ? -25.331 1.877 13.989 1.00 95.50 91 ASP A O 1
ATOM 764 N N . ASP A 1 92 ? -23.118 1.800 14.334 1.00 96.56 92 ASP A N 1
ATOM 765 C CA . ASP A 1 92 ? -23.206 1.803 15.799 1.00 96.56 92 ASP A CA 1
ATOM 766 C C . ASP A 1 92 ? -21.922 2.379 16.432 1.00 96.56 92 ASP A C 1
ATOM 768 O O . ASP A 1 92 ? -20.830 1.964 16.038 1.00 96.56 92 ASP A O 1
ATOM 772 N N . PRO A 1 93 ? -21.996 3.301 17.415 1.00 95.50 93 PRO A N 1
ATOM 773 C CA . PRO A 1 93 ? -20.825 3.860 1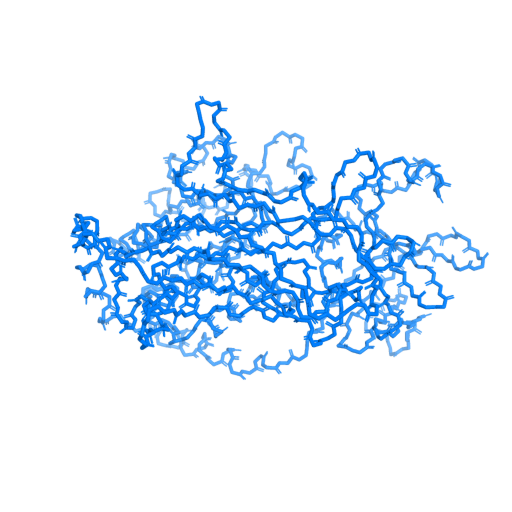8.103 1.00 95.50 93 PRO A CA 1
ATOM 774 C C . PRO A 1 93 ? -19.961 2.845 18.872 1.00 95.50 93 PRO A C 1
ATOM 776 O O . PRO A 1 93 ? -18.786 3.127 19.116 1.00 95.50 93 PRO A O 1
ATOM 779 N N . GLU A 1 94 ? -20.503 1.682 19.234 1.00 95.75 94 GLU A N 1
ATOM 780 C CA . GLU A 1 94 ? -19.761 0.595 19.879 1.00 95.75 94 GLU A CA 1
ATOM 781 C C . GLU A 1 94 ? -19.080 -0.338 18.874 1.00 95.75 94 GLU A C 1
ATOM 783 O O . GLU A 1 94 ? -18.224 -1.128 19.273 1.00 95.75 94 GLU A O 1
ATOM 788 N N . ASN A 1 95 ? -19.401 -0.231 17.578 1.00 97.94 95 ASN A N 1
ATOM 789 C CA . ASN A 1 95 ? -18.763 -1.059 16.562 1.00 97.94 95 ASN A CA 1
ATOM 790 C C . ASN A 1 95 ? -17.260 -0.782 16.482 1.00 97.94 95 ASN A C 1
ATOM 792 O O . ASN A 1 95 ? -16.817 0.373 16.482 1.00 97.94 95 ASN A O 1
ATOM 796 N N . VAL A 1 96 ? -16.494 -1.858 16.329 1.00 98.06 96 VAL A N 1
ATOM 797 C CA . VAL A 1 96 ? -15.043 -1.870 16.161 1.00 98.06 96 VAL A CA 1
ATOM 798 C C . VAL A 1 96 ? -14.689 -2.564 14.849 1.00 98.06 96 VAL A C 1
ATOM 800 O O . VAL A 1 96 ? -15.268 -3.588 14.484 1.00 98.06 96 VAL A O 1
ATOM 803 N N . ALA A 1 97 ? -13.735 -2.008 14.110 1.00 98.50 97 ALA A N 1
ATOM 804 C CA . ALA A 1 97 ? -13.190 -2.634 12.913 1.00 98.50 97 ALA A CA 1
ATOM 805 C C . ALA A 1 97 ? -11.800 -3.201 13.208 1.00 98.50 97 ALA A C 1
ATOM 807 O O . ALA A 1 97 ? -10.938 -2.515 13.763 1.00 98.50 97 ALA A O 1
ATOM 808 N N . VAL A 1 98 ? -11.573 -4.447 12.805 1.00 98.31 98 VAL A N 1
ATOM 809 C CA . VAL A 1 98 ? -10.292 -5.141 12.936 1.00 98.31 98 VAL A CA 1
ATOM 810 C C . VAL A 1 98 ? -9.749 -5.392 11.539 1.00 98.31 98 VAL A C 1
ATOM 812 O O . VAL A 1 98 ? -10.391 -6.061 10.744 1.00 98.31 98 VAL A O 1
ATOM 815 N N . VAL A 1 99 ? -8.570 -4.879 11.212 1.00 98.25 99 VAL A N 1
ATOM 816 C CA . VAL A 1 99 ? -7.953 -5.060 9.893 1.00 98.25 99 VAL A CA 1
ATOM 817 C C . VAL A 1 99 ? -6.672 -5.867 10.049 1.00 98.25 99 VAL A C 1
ATOM 819 O O . VAL A 1 99 ? -5.826 -5.548 10.891 1.00 98.25 99 VAL A O 1
ATOM 822 N N . HIS A 1 100 ? -6.491 -6.899 9.227 1.00 95.31 100 HIS A N 1
ATOM 823 C CA . HIS A 1 100 ? -5.284 -7.718 9.275 1.00 95.31 100 HIS A CA 1
ATOM 824 C C . HIS A 1 100 ? -4.805 -8.156 7.894 1.00 95.31 100 HIS A C 1
ATOM 826 O O . HIS A 1 100 ? -5.559 -8.231 6.930 1.00 95.31 100 HIS A O 1
ATOM 832 N N . CYS A 1 101 ? -3.517 -8.461 7.816 1.00 91.12 101 CYS A N 1
ATOM 833 C CA . CYS A 1 101 ? -2.912 -9.188 6.707 1.00 91.12 101 CYS A CA 1
ATOM 834 C C . CYS A 1 101 ? -2.059 -10.321 7.298 1.00 91.12 101 CYS A C 1
ATOM 836 O O . CYS A 1 101 ? -2.475 -10.904 8.299 1.00 91.12 101 CYS A O 1
ATOM 838 N N . LEU A 1 102 ? -0.884 -10.625 6.733 1.00 85.62 102 LEU A N 1
ATOM 839 C CA . LEU A 1 102 ? 0.054 -11.569 7.353 1.00 85.62 102 LEU A CA 1
ATOM 840 C C . LEU A 1 102 ? 0.746 -10.950 8.582 1.00 85.62 102 LEU A C 1
ATOM 842 O O . LEU A 1 102 ? 0.461 -11.340 9.710 1.00 85.62 102 LEU A O 1
ATOM 846 N N . ALA A 1 103 ? 1.567 -9.913 8.394 1.00 81.31 103 ALA A N 1
ATOM 847 C CA . ALA A 1 103 ? 2.280 -9.237 9.493 1.00 81.31 103 ALA A CA 1
ATOM 848 C C . ALA A 1 103 ? 1.482 -8.093 10.166 1.00 81.31 103 ALA A C 1
ATOM 850 O O . ALA A 1 103 ? 1.837 -7.589 11.237 1.00 81.31 103 ALA A O 1
ATOM 851 N N . GLY A 1 104 ? 0.399 -7.631 9.535 1.00 79.62 104 GLY A N 1
ATOM 852 C CA . GLY A 1 104 ? -0.347 -6.455 9.995 1.00 79.62 104 GLY A CA 1
ATOM 853 C C . GLY A 1 104 ? 0.432 -5.142 9.846 1.00 79.62 104 GLY A C 1
ATOM 854 O O . GLY A 1 104 ? 0.351 -4.294 10.735 1.00 79.62 104 GLY A O 1
ATOM 855 N N . LYS A 1 105 ? 1.231 -5.013 8.773 1.00 82.94 105 LYS A N 1
ATOM 856 C CA . LYS A 1 105 ? 2.087 -3.851 8.461 1.00 82.94 105 LYS A CA 1
ATOM 857 C C . LYS A 1 105 ? 1.603 -3.108 7.210 1.00 82.94 105 LYS A C 1
ATOM 859 O O . LYS A 1 105 ? 0.673 -2.326 7.319 1.00 82.94 105 LYS A O 1
ATOM 864 N N . GLY A 1 106 ? 2.182 -3.383 6.033 1.00 87.81 106 GLY A N 1
ATOM 865 C CA . GLY A 1 106 ? 1.949 -2.628 4.794 1.00 87.81 106 GLY A CA 1
ATOM 866 C C . GLY A 1 106 ? 0.485 -2.604 4.352 1.00 87.81 106 GLY A C 1
ATOM 867 O O . GLY A 1 106 ? -0.144 -1.556 4.387 1.00 87.81 106 GLY A O 1
ATOM 868 N N . ARG A 1 107 ? -0.101 -3.769 4.036 1.00 93.62 107 ARG A N 1
ATOM 869 C CA . ARG A 1 107 ? -1.503 -3.874 3.573 1.00 93.62 107 ARG A CA 1
ATOM 870 C C . ARG A 1 107 ? -2.515 -3.327 4.587 1.00 93.62 107 ARG A C 1
ATOM 872 O O . ARG A 1 107 ? -3.362 -2.506 4.247 1.00 93.62 107 ARG A O 1
ATOM 879 N N . THR A 1 108 ? -2.385 -3.750 5.846 1.00 95.56 108 THR A N 1
ATOM 880 C CA . THR A 1 108 ? -3.215 -3.261 6.959 1.00 95.56 108 THR A CA 1
ATOM 881 C C . THR A 1 108 ? -3.079 -1.753 7.139 1.00 95.56 108 THR A C 1
ATOM 883 O O . THR A 1 108 ? -4.082 -1.061 7.284 1.00 95.56 108 THR A O 1
ATOM 886 N N . GLY A 1 109 ? -1.852 -1.240 7.080 1.00 95.25 109 GLY A N 1
ATOM 887 C CA . GLY A 1 109 ? -1.557 0.181 7.170 1.00 95.25 109 GLY A CA 1
ATOM 888 C C . GLY A 1 109 ? -2.156 0.973 6.018 1.00 95.25 109 GLY A C 1
ATOM 889 O O . GLY A 1 109 ? -2.709 2.033 6.266 1.00 95.25 109 GLY A O 1
ATOM 890 N N . THR A 1 110 ? -2.137 0.453 4.786 1.00 97.12 110 THR A N 1
ATOM 891 C CA . THR A 1 110 ? -2.780 1.105 3.635 1.00 97.12 110 THR A CA 1
ATOM 892 C C . THR A 1 110 ? -4.269 1.325 3.900 1.00 97.12 110 THR A C 1
ATOM 894 O O . THR A 1 110 ? -4.738 2.455 3.794 1.00 97.12 110 THR A O 1
ATOM 897 N N . ILE A 1 111 ? -5.006 0.286 4.319 1.00 98.25 111 ILE A N 1
ATOM 898 C CA . ILE A 1 111 ? -6.439 0.417 4.640 1.00 98.25 111 ILE A CA 1
ATOM 899 C C . ILE A 1 111 ? -6.664 1.373 5.811 1.00 98.25 111 ILE A C 1
ATOM 901 O O . ILE A 1 111 ? -7.499 2.267 5.719 1.00 98.25 111 ILE A O 1
ATOM 905 N N . ILE A 1 112 ? -5.921 1.220 6.908 1.00 98.25 112 ILE A N 1
ATOM 906 C CA . ILE A 1 112 ? -6.138 2.036 8.108 1.00 98.25 112 ILE A CA 1
ATOM 907 C C . ILE A 1 112 ? -5.781 3.507 7.858 1.00 98.25 112 ILE A C 1
ATOM 909 O O . ILE A 1 112 ? -6.546 4.385 8.251 1.00 98.25 112 ILE A O 1
ATOM 913 N N . SER A 1 113 ? -4.677 3.807 7.171 1.00 97.88 113 SER A N 1
ATOM 914 C CA . SER A 1 113 ? -4.307 5.180 6.812 1.00 97.88 113 SER A CA 1
ATOM 915 C C . SER A 1 113 ? -5.337 5.814 5.878 1.00 97.88 113 SER A C 1
ATOM 917 O O . SER A 1 113 ? -5.794 6.922 6.159 1.00 97.88 113 SER A O 1
ATOM 919 N N . CYS A 1 114 ? -5.788 5.101 4.839 1.00 97.88 114 CYS A N 1
ATOM 920 C CA . CYS A 1 114 ? -6.875 5.574 3.980 1.00 97.88 114 CYS A CA 1
ATOM 921 C C . CYS A 1 114 ? -8.173 5.790 4.765 1.00 97.88 114 CYS A C 1
ATOM 923 O O . CYS A 1 114 ? -8.866 6.781 4.550 1.00 97.88 114 CYS A O 1
ATOM 925 N N . PHE A 1 115 ? -8.496 4.924 5.726 1.00 97.88 115 PHE A N 1
ATOM 926 C CA . PHE A 1 115 ? -9.683 5.107 6.552 1.00 97.88 115 PHE A CA 1
ATOM 927 C C . PHE A 1 115 ? -9.571 6.331 7.470 1.00 97.88 115 PHE A C 1
ATOM 929 O O . PHE A 1 115 ? -10.526 7.088 7.604 1.00 97.88 115 PHE A O 1
ATOM 936 N N . MET A 1 116 ? -8.411 6.589 8.074 1.00 97.38 116 MET A N 1
ATOM 937 C CA . MET A 1 116 ? -8.238 7.782 8.908 1.00 97.38 116 MET A CA 1
ATOM 938 C C . MET A 1 116 ? -8.320 9.078 8.087 1.00 97.38 116 MET A C 1
ATOM 940 O O . MET A 1 116 ? -8.846 10.076 8.586 1.00 97.38 116 MET A O 1
ATOM 944 N N . LEU A 1 117 ? -7.895 9.051 6.815 1.00 96.56 117 LEU A N 1
ATOM 945 C CA . LEU A 1 117 ? -8.200 10.118 5.857 1.00 96.56 117 LEU A CA 1
ATOM 946 C C . LEU A 1 117 ? -9.704 10.192 5.582 1.00 96.56 117 LEU A C 1
ATOM 948 O O . LEU A 1 117 ? -10.271 11.283 5.609 1.00 96.56 117 LEU A O 1
ATOM 952 N N . CYS A 1 118 ? -10.363 9.045 5.359 1.00 95.31 118 CYS A N 1
ATOM 953 C CA . CYS A 1 118 ? -11.818 8.911 5.192 1.00 95.31 118 CYS A CA 1
ATOM 954 C C . CYS A 1 118 ? -12.614 9.560 6.337 1.00 95.31 118 CYS A C 1
ATOM 956 O O . CYS A 1 118 ? -13.661 10.168 6.131 1.00 95.31 118 CYS A O 1
ATOM 958 N N . ALA A 1 119 ? -12.106 9.424 7.552 1.00 95.06 119 ALA A N 1
ATOM 959 C CA . ALA A 1 119 ? -12.746 9.880 8.771 1.00 95.06 119 ALA A CA 1
ATOM 960 C C . ALA A 1 119 ? -12.460 11.352 9.116 1.00 95.06 119 ALA A C 1
ATOM 962 O O . ALA A 1 119 ? -12.977 11.821 10.124 1.00 95.06 119 ALA A O 1
ATOM 963 N N . ASN A 1 120 ? -11.640 12.070 8.331 1.00 94.31 120 ASN A N 1
ATOM 964 C CA . ASN A 1 120 ? -11.097 13.401 8.669 1.00 94.31 120 ASN A CA 1
ATOM 965 C C . ASN A 1 120 ? -10.264 13.425 9.967 1.00 94.31 120 ASN A C 1
ATOM 967 O O . ASN A 1 120 ? -10.108 14.477 10.590 1.00 94.31 120 ASN A O 1
ATOM 971 N N . LEU A 1 121 ? -9.694 12.289 10.386 1.00 95.19 121 LEU A N 1
ATOM 972 C CA . LEU A 1 121 ? -8.759 12.292 11.515 1.00 95.19 121 LEU A CA 1
ATOM 973 C C . LEU A 1 121 ? -7.427 12.952 11.123 1.00 95.19 121 LEU A C 1
ATOM 975 O O . LEU A 1 121 ? -6.850 13.684 11.926 1.00 95.19 121 LEU A O 1
ATOM 979 N N . PHE A 1 122 ? -6.990 12.752 9.877 1.00 94.75 122 PHE A N 1
ATOM 980 C CA . PHE A 1 122 ? -5.837 13.419 9.265 1.00 94.75 122 PHE A CA 1
ATOM 981 C C . PHE A 1 122 ? -6.230 14.041 7.923 1.00 94.75 122 PHE A C 1
ATOM 983 O O . PHE A 1 122 ? -7.169 13.579 7.274 1.00 94.75 122 PHE A O 1
ATOM 990 N N . SER A 1 123 ? -5.506 15.082 7.511 1.00 91.50 123 SER A N 1
ATOM 991 C CA . SER A 1 123 ? -5.738 15.807 6.254 1.00 91.50 123 SER A CA 1
ATOM 992 C C . SER A 1 123 ? -4.850 15.345 5.097 1.00 91.50 123 SER A C 1
ATOM 994 O O . SER A 1 123 ? -5.122 15.707 3.957 1.00 91.50 123 SER A O 1
ATOM 996 N N . ASN A 1 124 ? -3.796 14.576 5.378 1.00 94.31 124 ASN A N 1
ATOM 997 C CA . ASN A 1 124 ? -2.842 14.090 4.385 1.00 94.31 124 ASN A CA 1
ATOM 998 C C . ASN A 1 124 ? -2.356 12.671 4.722 1.00 94.31 124 ASN A C 1
ATOM 1000 O O . ASN A 1 124 ? -2.323 12.260 5.889 1.00 94.31 124 ASN A O 1
ATOM 1004 N N . GLY A 1 125 ? -1.997 11.916 3.686 1.00 93.44 125 GLY A N 1
ATOM 1005 C CA . GLY A 1 125 ? -1.587 10.522 3.788 1.00 93.44 125 GLY A CA 1
ATOM 1006 C C . GLY A 1 125 ? -0.289 10.314 4.560 1.00 93.44 125 GLY A C 1
ATOM 1007 O O . GLY A 1 125 ? -0.157 9.299 5.241 1.00 93.44 125 GLY A O 1
ATOM 1008 N N . GLU A 1 126 ? 0.644 11.265 4.512 1.00 91.06 126 GLU A N 1
ATOM 1009 C CA . GLU A 1 126 ? 1.909 11.213 5.256 1.00 91.06 126 GLU A CA 1
ATOM 1010 C C . GLU A 1 126 ? 1.656 11.089 6.765 1.00 91.06 126 GLU A C 1
ATOM 1012 O O . GLU A 1 126 ? 2.121 10.141 7.403 1.00 91.06 126 GLU A O 1
ATOM 1017 N N . ASP A 1 127 ? 0.850 11.992 7.320 1.00 91.44 127 ASP A N 1
ATOM 1018 C CA . ASP A 1 127 ? 0.515 12.021 8.742 1.00 91.44 127 ASP A CA 1
ATOM 1019 C C . ASP A 1 127 ? -0.288 10.785 9.160 1.00 91.44 127 ASP A C 1
ATOM 1021 O O . ASP A 1 127 ? 0.005 10.159 10.181 1.00 91.44 127 ASP A O 1
ATOM 1025 N N . ALA A 1 128 ? -1.247 10.358 8.332 1.00 94.50 128 ALA A N 1
ATOM 1026 C CA . ALA A 1 128 ? -2.022 9.146 8.589 1.00 94.50 128 ALA A CA 1
ATOM 1027 C C . ALA A 1 128 ? -1.142 7.880 8.613 1.00 94.50 128 ALA A C 1
ATOM 1029 O O . ALA A 1 128 ? -1.363 6.977 9.428 1.00 94.50 128 ALA A O 1
ATOM 1030 N N . ARG A 1 129 ? -0.140 7.786 7.729 1.00 92.62 129 ARG A N 1
ATOM 1031 C CA . ARG A 1 129 ? 0.829 6.675 7.709 1.00 92.62 129 ARG A CA 1
ATOM 1032 C C . ARG A 1 129 ? 1.761 6.728 8.912 1.00 92.62 129 ARG A C 1
ATOM 1034 O O . ARG A 1 129 ? 1.958 5.692 9.546 1.00 92.62 129 ARG A O 1
ATOM 1041 N N . LYS A 1 130 ? 2.295 7.905 9.258 1.00 87.44 130 LYS A N 1
ATOM 1042 C CA . LYS A 1 130 ? 3.145 8.101 10.446 1.00 87.44 130 LYS A CA 1
ATOM 1043 C C . LYS A 1 130 ? 2.408 7.719 11.722 1.00 87.44 130 LYS A C 1
ATOM 1045 O O . LYS A 1 130 ? 2.922 6.931 12.515 1.00 87.44 130 LYS A O 1
ATOM 1050 N N . TYR A 1 131 ? 1.175 8.189 11.894 1.00 89.38 131 TYR A N 1
ATOM 1051 C CA . TYR A 1 131 ? 0.361 7.816 13.044 1.00 89.38 131 TYR A CA 1
ATOM 1052 C C . TYR A 1 131 ? 0.142 6.302 13.115 1.00 89.38 131 TYR A C 1
ATOM 1054 O O . TYR A 1 131 ? 0.414 5.691 14.144 1.00 89.38 131 TYR A O 1
ATOM 1062 N N . PHE A 1 132 ? -0.259 5.658 12.013 1.00 91.31 132 PHE A N 1
ATOM 1063 C CA . PHE A 1 132 ? -0.391 4.200 11.991 1.00 91.31 132 PHE A CA 1
ATOM 1064 C C . PHE A 1 132 ? 0.913 3.500 12.401 1.00 91.31 132 PHE A C 1
ATOM 1066 O O . PHE A 1 132 ? 0.897 2.627 13.269 1.00 91.31 132 PHE A O 1
ATOM 1073 N N . ALA A 1 133 ? 2.036 3.898 11.806 1.00 85.19 133 ALA A N 1
ATOM 1074 C CA . ALA A 1 133 ? 3.332 3.276 12.033 1.00 85.19 133 ALA A CA 1
ATOM 1075 C C . ALA A 1 133 ? 3.781 3.390 13.498 1.00 85.19 133 ALA A C 1
ATOM 1077 O O . ALA A 1 133 ? 4.205 2.398 14.090 1.00 85.19 133 ALA A O 1
ATOM 1078 N N . THR A 1 134 ? 3.612 4.572 14.096 1.00 81.44 134 THR A N 1
ATOM 1079 C CA . THR A 1 134 ? 3.974 4.850 15.495 1.00 81.44 134 THR A CA 1
ATOM 1080 C C . THR A 1 134 ? 3.088 4.114 16.501 1.00 81.44 134 THR A C 1
ATOM 1082 O O . THR A 1 134 ? 3.539 3.736 17.581 1.00 81.44 134 THR A O 1
ATOM 1085 N N . ARG A 1 135 ? 1.821 3.859 16.153 1.00 83.25 135 ARG A N 1
ATOM 1086 C CA . ARG A 1 135 ? 0.915 3.039 16.969 1.00 83.25 135 ARG A CA 1
ATOM 1087 C C . ARG A 1 135 ? 1.219 1.553 16.818 1.00 83.25 135 ARG A C 1
ATOM 1089 O O . ARG A 1 135 ? 1.201 0.825 17.806 1.00 83.25 135 ARG A O 1
ATOM 1096 N N . ARG A 1 136 ? 1.470 1.090 15.589 1.00 82.19 136 ARG A N 1
ATOM 1097 C CA . ARG A 1 136 ? 1.611 -0.335 15.255 1.00 82.19 136 ARG A CA 1
ATOM 1098 C C . ARG A 1 136 ? 2.959 -0.919 15.659 1.00 82.19 136 ARG A C 1
ATOM 1100 O O . ARG A 1 136 ? 3.007 -2.100 16.010 1.00 82.19 136 ARG A O 1
ATOM 1107 N N . SER A 1 137 ? 4.024 -0.127 15.574 1.00 67.81 137 SER A N 1
ATOM 1108 C CA . SER A 1 137 ? 5.398 -0.582 15.743 1.00 67.81 137 SER A CA 1
ATOM 1109 C C . SER A 1 137 ? 6.198 0.382 16.611 1.00 67.81 137 SER A C 1
ATOM 1111 O O . SER A 1 137 ? 6.246 1.578 16.348 1.00 67.81 137 SER A O 1
ATOM 1113 N N . VAL A 1 138 ? 6.938 -0.170 17.576 1.00 54.50 138 VAL A N 1
ATOM 1114 C CA . VAL A 1 138 ? 7.951 0.549 18.380 1.00 54.50 138 VAL A CA 1
ATOM 1115 C C . VAL A 1 138 ? 9.069 1.164 17.539 1.00 54.50 138 VAL A C 1
ATOM 1117 O O . VAL A 1 138 ? 9.838 1.975 18.035 1.00 54.50 138 VAL A O 1
ATOM 1120 N N . THR A 1 139 ? 9.170 0.766 16.274 1.00 52.09 139 THR A N 1
ATOM 1121 C CA . THR A 1 139 ? 10.232 1.188 15.359 1.00 52.09 139 THR A CA 1
ATOM 1122 C C . THR A 1 139 ? 9.715 2.142 14.280 1.00 52.09 139 THR A C 1
ATOM 1124 O O . THR A 1 139 ? 10.457 2.485 13.369 1.00 52.09 139 THR A O 1
ATOM 1127 N N . ASN A 1 140 ? 8.444 2.568 14.373 1.00 54.31 140 ASN A N 1
ATOM 1128 C CA . ASN A 1 140 ? 7.735 3.399 13.391 1.00 54.31 140 ASN A CA 1
ATOM 1129 C C . ASN A 1 140 ? 7.666 2.783 11.981 1.00 54.31 140 ASN A C 1
ATOM 1131 O O . ASN A 1 140 ? 7.641 3.493 10.977 1.00 54.31 140 ASN A O 1
ATOM 1135 N N . TRP A 1 141 ? 7.582 1.451 11.899 1.00 61.12 141 TRP A N 1
ATOM 1136 C CA . TRP A 1 141 ? 7.381 0.727 10.639 1.00 61.12 141 TRP A CA 1
ATOM 1137 C C . TRP A 1 141 ? 5.893 0.602 10.326 1.00 61.12 141 TRP A C 1
ATOM 1139 O O . TRP A 1 141 ? 5.118 0.092 11.137 1.00 61.12 141 TRP A O 1
ATOM 1149 N N . GLY A 1 142 ? 5.503 1.054 9.137 1.00 71.69 142 GLY A N 1
ATOM 1150 C CA . GLY A 1 142 ? 4.121 1.042 8.666 1.00 71.69 142 GLY A CA 1
ATOM 1151 C C . GLY A 1 142 ? 4.044 0.782 7.167 1.00 71.69 142 GLY A C 1
ATOM 1152 O O . GLY A 1 142 ? 4.510 -0.244 6.678 1.00 71.69 142 GLY A O 1
ATOM 1153 N N . VAL A 1 143 ? 3.439 1.709 6.431 1.00 81.31 143 VAL A N 1
ATOM 1154 C CA . VAL A 1 143 ? 3.340 1.639 4.968 1.00 81.31 143 VAL A CA 1
ATOM 1155 C C . VAL A 1 143 ? 4.608 2.231 4.355 1.00 81.31 143 VAL A C 1
ATOM 1157 O O . VAL A 1 143 ? 4.713 3.452 4.255 1.00 81.31 143 VAL A O 1
ATOM 1160 N N . ALA A 1 144 ? 5.569 1.381 3.989 1.00 82.06 144 ALA A N 1
ATOM 1161 C CA . ALA A 1 144 ? 6.890 1.804 3.503 1.00 82.06 144 ALA A CA 1
ATOM 1162 C C . ALA A 1 144 ? 7.134 1.527 2.008 1.00 82.06 144 ALA A C 1
ATOM 1164 O O . ALA A 1 144 ? 7.997 2.166 1.408 1.00 82.06 144 ALA A O 1
ATOM 1165 N N . ASN A 1 145 ? 6.380 0.607 1.396 1.00 88.00 145 ASN A N 1
ATOM 1166 C CA . ASN A 1 145 ? 6.525 0.298 -0.028 1.00 88.00 145 ASN A CA 1
ATOM 1167 C C . ASN A 1 145 ? 6.027 1.479 -0.879 1.00 88.00 145 ASN A C 1
ATOM 1169 O O . ASN A 1 145 ? 4.860 1.863 -0.719 1.00 88.00 145 ASN A O 1
ATOM 1173 N N . PRO A 1 146 ? 6.847 2.021 -1.798 1.00 93.44 146 PRO A N 1
ATOM 1174 C CA . PRO A 1 146 ? 6.454 3.106 -2.694 1.00 93.44 146 PRO A CA 1
ATOM 1175 C C . PRO A 1 146 ? 5.085 2.950 -3.365 1.00 93.44 146 PRO A C 1
ATOM 1177 O O . PRO A 1 146 ? 4.293 3.892 -3.362 1.00 93.44 146 PRO A O 1
ATOM 1180 N N . SER A 1 147 ? 4.738 1.769 -3.887 1.00 95.12 147 SER A N 1
ATOM 1181 C CA . SER A 1 147 ? 3.420 1.582 -4.510 1.00 95.12 147 SER A CA 1
ATOM 1182 C C . SER A 1 147 ? 2.269 1.589 -3.508 1.00 95.12 147 SER A C 1
ATOM 1184 O O . SER A 1 147 ? 1.182 2.050 -3.837 1.00 95.12 147 SER A O 1
ATOM 1186 N N . GLN A 1 148 ? 2.473 1.135 -2.270 1.00 94.25 148 GLN A N 1
ATOM 1187 C CA . GLN A 1 148 ? 1.436 1.251 -1.240 1.00 94.25 148 GLN A CA 1
ATOM 1188 C C . GLN A 1 148 ? 1.248 2.708 -0.800 1.00 94.25 148 GLN A C 1
ATOM 1190 O O . GLN A 1 148 ? 0.111 3.131 -0.601 1.00 94.25 148 GLN A O 1
ATOM 1195 N N . ILE A 1 149 ? 2.337 3.480 -0.692 1.00 94.94 149 ILE A N 1
ATOM 1196 C CA . ILE A 1 149 ? 2.300 4.922 -0.397 1.00 94.94 149 ILE A CA 1
ATOM 1197 C C . ILE A 1 149 ? 1.527 5.660 -1.494 1.00 94.94 149 ILE A C 1
ATOM 1199 O O . ILE A 1 149 ? 0.569 6.367 -1.190 1.00 94.94 149 ILE A O 1
ATOM 1203 N N . ARG A 1 150 ? 1.848 5.396 -2.764 1.00 96.56 150 ARG A N 1
ATOM 1204 C CA . ARG A 1 150 ? 1.156 5.974 -3.924 1.00 96.56 150 ARG A CA 1
ATOM 1205 C C . ARG A 1 150 ? -0.354 5.750 -3.894 1.00 96.56 150 ARG A C 1
ATOM 1207 O O . ARG A 1 150 ? -1.114 6.641 -4.248 1.00 96.56 150 ARG A O 1
ATOM 1214 N N . TYR A 1 151 ? -0.817 4.577 -3.463 1.00 97.19 151 TYR A N 1
ATOM 1215 C CA . TYR A 1 151 ? -2.257 4.301 -3.375 1.00 97.19 151 TYR A CA 1
ATOM 1216 C C . TYR A 1 151 ? -2.934 4.997 -2.186 1.00 97.19 151 TYR A C 1
ATOM 1218 O O . TYR A 1 151 ? -4.119 5.320 -2.275 1.00 97.19 151 TYR A O 1
ATOM 1226 N N . VAL A 1 152 ? -2.199 5.298 -1.108 1.00 97.50 152 VAL A N 1
ATOM 1227 C CA . VAL A 1 152 ? -2.688 6.199 -0.049 1.00 97.50 152 VAL A CA 1
ATOM 1228 C C . VAL A 1 152 ? -2.830 7.624 -0.591 1.00 97.50 152 VAL A C 1
ATOM 1230 O O . VAL A 1 152 ? -3.855 8.262 -0.360 1.00 97.50 152 VAL A O 1
ATOM 1233 N N . GLU A 1 153 ? -1.855 8.100 -1.368 1.00 96.25 153 GLU A N 1
ATOM 1234 C CA . GLU A 1 153 ? -1.904 9.416 -2.021 1.00 96.25 153 GLU A CA 1
ATOM 1235 C C . GLU A 1 153 ? -3.030 9.497 -3.059 1.00 96.25 153 GLU A C 1
ATOM 1237 O O . GLU A 1 153 ? -3.770 10.477 -3.100 1.00 96.25 153 GLU A O 1
ATOM 1242 N N . TYR A 1 154 ? -3.233 8.450 -3.864 1.00 96.50 154 TYR A N 1
ATOM 1243 C CA . TYR A 1 154 ? -4.388 8.366 -4.755 1.00 96.50 154 TYR A CA 1
ATOM 1244 C C . TYR A 1 154 ? -5.694 8.465 -3.978 1.00 96.50 154 TYR A C 1
ATOM 1246 O O . TYR A 1 154 ? -6.566 9.241 -4.361 1.00 96.50 154 TYR A O 1
ATOM 1254 N N . PHE A 1 155 ? -5.837 7.731 -2.874 1.00 96.06 155 PHE A N 1
ATOM 1255 C CA . PHE A 1 155 ? -7.047 7.810 -2.067 1.00 96.06 155 PHE A CA 1
ATOM 1256 C C . PHE A 1 155 ? -7.259 9.213 -1.482 1.00 96.06 155 PHE A C 1
ATOM 1258 O O . PHE A 1 155 ? -8.361 9.745 -1.584 1.00 96.06 155 PHE A O 1
ATOM 1265 N N . GLU A 1 156 ? -6.217 9.855 -0.949 1.00 95.50 156 GLU A N 1
ATOM 1266 C CA . GLU A 1 156 ? -6.273 11.257 -0.511 1.00 95.50 156 GLU A CA 1
ATOM 1267 C C . GLU A 1 156 ? -6.791 12.174 -1.628 1.00 95.50 156 GLU A C 1
ATOM 1269 O O . GLU A 1 156 ? -7.694 12.987 -1.428 1.00 95.50 156 GLU A O 1
ATOM 1274 N N . GLN A 1 157 ? -6.264 12.015 -2.839 1.00 94.69 157 GLN A N 1
ATOM 1275 C CA . GLN A 1 157 ? -6.685 12.831 -3.964 1.00 94.69 157 GLN A CA 1
ATOM 1276 C C . GLN A 1 157 ? -8.105 12.505 -4.448 1.00 94.69 157 GLN A C 1
ATOM 1278 O O . GLN A 1 157 ? -8.793 13.421 -4.892 1.00 94.69 157 GLN A O 1
ATOM 1283 N N . ILE A 1 158 ? -8.583 11.263 -4.316 1.00 92.81 158 ILE A N 1
ATOM 1284 C CA . ILE A 1 158 ? -9.996 10.917 -4.553 1.00 92.81 158 ILE A CA 1
ATOM 1285 C C . ILE A 1 158 ? -10.897 11.678 -3.581 1.00 92.81 158 ILE A C 1
ATOM 1287 O O . ILE A 1 158 ? -11.925 12.217 -3.988 1.00 92.81 158 ILE A O 1
ATOM 1291 N N . LEU A 1 159 ? -10.509 11.769 -2.306 1.00 91.69 159 LEU A N 1
ATOM 1292 C CA . LEU A 1 159 ? -11.260 12.538 -1.312 1.00 91.69 159 LEU A CA 1
ATOM 1293 C C . LEU A 1 159 ? -11.310 14.035 -1.661 1.00 91.69 159 LEU A C 1
ATOM 1295 O O . LEU A 1 159 ? -12.336 14.678 -1.447 1.00 91.69 159 LEU A O 1
ATOM 1299 N N . ASN A 1 160 ? -10.220 14.577 -2.213 1.00 90.81 160 ASN A N 1
ATOM 1300 C CA . ASN A 1 160 ? -10.086 16.004 -2.520 1.00 90.81 160 ASN A CA 1
ATOM 1301 C C . ASN A 1 160 ? -10.712 16.413 -3.863 1.00 90.81 160 ASN A C 1
ATOM 1303 O O . ASN A 1 160 ? -11.295 17.490 -3.970 1.00 90.81 160 ASN A O 1
ATOM 1307 N N . LYS A 1 161 ? -10.556 15.585 -4.900 1.00 89.75 161 LYS A N 1
ATOM 1308 C CA . LYS A 1 161 ? -10.891 15.915 -6.297 1.00 89.75 161 LYS A CA 1
ATOM 1309 C C . LYS A 1 161 ? -12.019 15.062 -6.876 1.00 89.75 161 LYS A C 1
ATOM 1311 O O . LYS A 1 161 ? -12.539 15.396 -7.937 1.00 89.75 161 LYS A O 1
ATOM 1316 N N . GLY A 1 162 ? -12.410 13.989 -6.194 1.00 87.69 162 GLY A N 1
ATOM 1317 C CA . GLY A 1 162 ? -13.355 12.999 -6.695 1.00 87.69 162 GLY A CA 1
ATOM 1318 C C . GLY A 1 162 ? -12.679 11.855 -7.452 1.00 87.69 162 GLY A C 1
ATOM 1319 O O . GLY A 1 162 ? -11.459 11.780 -7.587 1.00 87.69 162 GLY A O 1
ATOM 1320 N N . ILE A 1 163 ? -13.507 10.928 -7.922 1.00 84.56 163 ILE A N 1
ATOM 1321 C CA . ILE A 1 163 ? -13.075 9.708 -8.613 1.00 84.56 163 ILE A CA 1
ATOM 1322 C C . ILE A 1 163 ? -12.613 10.065 -10.031 1.00 84.56 163 ILE A C 1
ATOM 1324 O O . ILE A 1 163 ? -13.322 10.811 -10.714 1.00 84.56 163 ILE A O 1
ATOM 1328 N N . PRO A 1 164 ? -11.471 9.532 -10.500 1.00 85.94 164 PRO A N 1
ATOM 1329 C CA . PRO A 1 164 ? -10.982 9.817 -11.840 1.00 85.94 164 PRO A CA 1
ATOM 1330 C C . PRO A 1 164 ? -11.916 9.227 -12.912 1.00 85.94 164 PRO A C 1
ATOM 1332 O O . PRO A 1 164 ? -12.419 8.110 -12.746 1.00 85.94 164 PRO A O 1
ATOM 1335 N N . PRO A 1 165 ? -12.136 9.929 -14.037 1.00 83.38 165 PRO A N 1
ATOM 1336 C CA . PRO A 1 165 ? -12.816 9.346 -15.186 1.00 83.38 165 PRO A CA 1
ATOM 1337 C C . PRO A 1 165 ? -11.955 8.239 -15.808 1.00 83.38 165 PRO A C 1
ATOM 1339 O O . PRO A 1 165 ? -10.731 8.359 -15.885 1.00 83.38 165 PRO A O 1
ATOM 1342 N N . LYS A 1 166 ? -12.597 7.169 -16.290 1.00 83.44 166 LYS A N 1
ATOM 1343 C CA . LYS A 1 166 ? -11.912 6.090 -17.014 1.00 83.44 166 LYS A CA 1
ATOM 1344 C C . LYS A 1 166 ? -11.552 6.570 -18.415 1.00 83.44 166 LYS A C 1
ATOM 1346 O O . LYS A 1 166 ? -12.436 6.710 -19.257 1.00 83.44 166 LYS A O 1
ATOM 1351 N N . LYS A 1 167 ? -10.266 6.817 -18.657 1.00 82.69 167 LYS A N 1
ATOM 1352 C CA . LYS A 1 167 ? -9.762 7.352 -19.924 1.00 82.69 167 LYS A CA 1
ATOM 1353 C C . LYS A 1 167 ? -8.746 6.432 -20.578 1.00 82.69 167 LYS A C 1
ATOM 1355 O O . LYS A 1 167 ? -8.812 6.288 -21.780 1.00 82.69 167 LYS A O 1
ATOM 1360 N N . GLY A 1 168 ? -7.850 5.781 -19.839 1.00 87.69 168 GLY A N 1
ATOM 1361 C CA . GLY A 1 168 ? -6.755 4.998 -20.424 1.00 87.69 168 GLY A CA 1
ATOM 1362 C C . GLY A 1 168 ? -5.783 5.826 -21.283 1.00 87.69 168 GLY A C 1
ATOM 1363 O O . GLY A 1 168 ? -5.948 7.035 -21.453 1.00 87.69 168 GLY A O 1
ATOM 1364 N N . ALA A 1 169 ? -4.717 5.199 -21.778 1.00 91.81 169 ALA A N 1
ATOM 1365 C CA . ALA A 1 169 ? -3.746 5.795 -22.701 1.00 91.81 169 ALA A CA 1
ATOM 1366 C C . ALA A 1 169 ? -2.898 4.709 -23.380 1.00 91.81 169 ALA A C 1
ATOM 1368 O O . ALA A 1 169 ? -2.805 3.585 -22.886 1.00 91.81 169 ALA A O 1
ATOM 1369 N N . ARG A 1 170 ? -2.222 5.053 -24.482 1.00 94.44 170 ARG A N 1
ATOM 1370 C CA . ARG A 1 170 ? -1.274 4.144 -25.140 1.00 94.44 170 ARG A CA 1
ATOM 1371 C C . ARG A 1 170 ? 0.140 4.381 -24.631 1.00 94.44 170 ARG A C 1
ATOM 1373 O O . ARG A 1 170 ? 0.673 5.474 -24.819 1.00 94.44 170 ARG A O 1
ATOM 1380 N N . LEU A 1 171 ? 0.764 3.372 -24.029 1.00 96.44 171 LEU A N 1
ATOM 1381 C CA . LEU A 1 171 ? 2.173 3.406 -23.641 1.00 96.44 171 LEU A CA 1
ATOM 1382 C C . LEU A 1 171 ? 3.046 3.232 -24.887 1.00 96.44 171 LEU A C 1
ATOM 1384 O O . LEU A 1 171 ? 3.058 2.171 -25.512 1.00 96.44 171 LEU A O 1
ATOM 1388 N N . MET A 1 172 ? 3.770 4.285 -25.251 1.00 97.12 172 MET A N 1
ATOM 1389 C CA . MET A 1 172 ? 4.623 4.327 -26.438 1.00 97.12 172 MET A CA 1
ATOM 1390 C C . MET A 1 172 ? 6.000 3.741 -26.147 1.00 97.12 172 MET A C 1
ATOM 1392 O O . MET A 1 172 ? 6.458 2.867 -26.884 1.00 97.12 172 MET A O 1
ATOM 1396 N N . SER A 1 173 ? 6.635 4.185 -25.062 1.00 97.75 173 SER A N 1
ATOM 1397 C CA . SER A 1 173 ? 7.959 3.714 -24.663 1.00 97.75 173 SER A CA 1
ATOM 1398 C C . SER A 1 173 ? 8.210 3.852 -23.163 1.00 97.75 173 SER A C 1
ATOM 1400 O O . SER A 1 173 ? 7.536 4.608 -22.457 1.00 97.75 173 SER A O 1
ATOM 1402 N N . ILE A 1 174 ? 9.194 3.094 -22.679 1.00 98.38 174 ILE A N 1
ATOM 1403 C CA . ILE A 1 174 ? 9.767 3.220 -21.338 1.00 98.38 174 ILE A CA 1
ATOM 1404 C C . ILE A 1 174 ? 11.206 3.693 -21.502 1.00 98.38 174 ILE A C 1
ATOM 1406 O O . ILE A 1 174 ? 11.982 3.084 -22.232 1.00 98.38 174 ILE A O 1
ATOM 1410 N N . VAL A 1 175 ? 11.572 4.759 -20.808 1.00 98.12 175 VAL A N 1
ATOM 1411 C CA . VAL A 1 175 ? 12.910 5.338 -20.814 1.00 98.12 175 VAL A CA 1
ATOM 1412 C C . VAL A 1 175 ? 13.572 5.057 -19.471 1.00 98.12 175 VAL A C 1
ATOM 1414 O O . VAL A 1 175 ? 13.069 5.454 -18.423 1.00 98.12 175 VAL A O 1
ATOM 1417 N N . MET A 1 176 ? 14.717 4.383 -19.498 1.00 97.81 176 MET A N 1
ATOM 1418 C CA . MET A 1 176 ? 15.574 4.137 -18.342 1.00 97.81 176 MET A CA 1
ATOM 1419 C C . MET A 1 176 ? 16.793 5.050 -18.440 1.00 97.81 176 MET A C 1
ATOM 1421 O O . MET A 1 176 ? 17.602 4.915 -19.355 1.00 97.81 176 MET A O 1
ATOM 1425 N N . ASN A 1 177 ? 16.928 6.009 -17.525 1.00 96.81 177 ASN A N 1
ATOM 1426 C CA . ASN A 1 177 ? 17.942 7.061 -17.667 1.00 96.81 177 ASN A CA 1
ATOM 1427 C C . ASN A 1 177 ? 19.380 6.595 -17.395 1.00 96.81 177 ASN A C 1
ATOM 1429 O O . ASN A 1 177 ? 20.327 7.215 -17.878 1.00 96.81 177 ASN A O 1
ATOM 1433 N N . ARG A 1 178 ? 19.532 5.547 -16.585 1.00 94.94 178 ARG A N 1
ATOM 1434 C CA . ARG A 1 178 ? 20.801 4.942 -16.184 1.00 94.94 178 ARG A CA 1
ATOM 1435 C C . ARG A 1 178 ? 20.641 3.436 -16.139 1.00 94.94 178 ARG A C 1
ATOM 1437 O O . ARG A 1 178 ? 19.618 2.946 -15.671 1.00 94.94 178 ARG A O 1
ATOM 1444 N N . VAL A 1 179 ? 21.683 2.714 -16.519 1.00 94.75 179 VAL A N 1
ATOM 1445 C CA . VAL A 1 179 ? 21.718 1.260 -16.375 1.00 94.75 179 VAL A CA 1
ATOM 1446 C C . VAL A 1 179 ? 22.215 0.901 -14.969 1.00 94.75 179 VAL A C 1
ATOM 1448 O O . VAL A 1 179 ? 23.299 1.344 -14.579 1.00 94.75 179 VAL A O 1
ATOM 1451 N N . PRO A 1 180 ? 21.450 0.136 -14.169 1.00 92.62 180 PRO A N 1
ATOM 1452 C CA . PRO A 1 180 ? 21.895 -0.278 -12.845 1.00 92.62 180 PRO A CA 1
ATOM 1453 C C . PRO A 1 180 ? 22.974 -1.360 -12.948 1.00 92.62 180 PRO A C 1
ATOM 1455 O O . PRO A 1 180 ? 23.085 -2.050 -13.957 1.00 92.62 180 PRO A O 1
ATOM 1458 N N . ASN A 1 181 ? 23.769 -1.530 -11.895 1.00 91.56 181 ASN A N 1
ATOM 1459 C CA . ASN A 1 181 ? 24.833 -2.531 -11.856 1.00 91.56 181 ASN A CA 1
ATOM 1460 C C . ASN A 1 181 ? 24.375 -3.799 -11.117 1.00 91.56 181 ASN A C 1
ATOM 1462 O O . ASN A 1 181 ? 24.836 -4.089 -10.012 1.00 91.56 181 ASN A O 1
ATOM 1466 N N . VAL A 1 182 ? 23.399 -4.504 -11.692 1.00 86.94 182 VAL A N 1
ATOM 1467 C CA . VAL A 1 182 ? 22.750 -5.678 -11.074 1.00 86.94 182 VAL A CA 1
ATOM 1468 C C . VAL A 1 182 ? 23.333 -7.013 -11.534 1.00 86.94 182 VAL A C 1
ATOM 1470 O O . VAL A 1 182 ? 23.222 -8.005 -10.813 1.00 86.94 182 VAL A O 1
ATOM 1473 N N . SER A 1 183 ? 23.979 -7.040 -12.699 1.00 84.56 183 SER A N 1
ATOM 1474 C CA . SER A 1 183 ? 24.646 -8.216 -13.250 1.00 84.56 183 SER A CA 1
ATOM 1475 C C . SER A 1 183 ? 26.043 -8.411 -12.657 1.00 84.56 183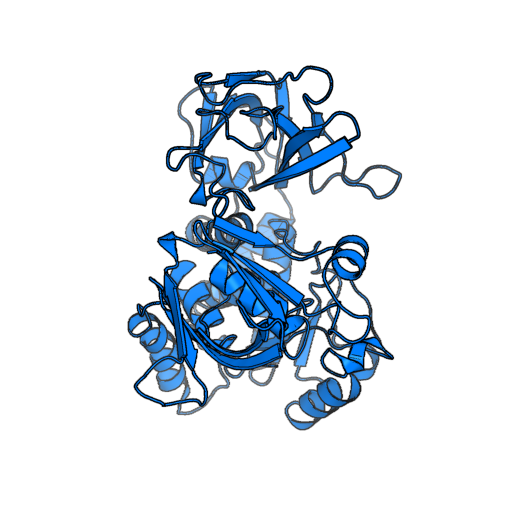 SER A C 1
ATOM 1477 O O . SER A 1 183 ? 26.788 -7.455 -12.447 1.00 84.56 183 SER A O 1
ATOM 1479 N N . MET A 1 184 ? 26.450 -9.672 -12.472 1.00 77.94 184 MET A N 1
ATOM 1480 C CA . MET A 1 184 ? 27.809 -10.023 -12.028 1.00 77.94 184 MET A CA 1
ATOM 1481 C C . MET A 1 184 ? 28.900 -9.604 -13.027 1.00 77.94 184 MET A C 1
ATOM 1483 O O . MET A 1 184 ? 30.052 -9.441 -12.637 1.00 77.94 184 MET A O 1
ATOM 1487 N N . LEU A 1 185 ? 28.549 -9.431 -14.305 1.00 79.12 185 LEU A N 1
ATOM 1488 C CA . LEU A 1 185 ? 29.475 -9.009 -15.365 1.00 79.12 185 LEU A CA 1
ATOM 1489 C C . LEU A 1 185 ? 29.528 -7.484 -15.545 1.00 79.12 185 LEU A C 1
ATOM 1491 O O . LEU A 1 185 ? 30.222 -6.996 -16.436 1.00 79.12 185 LEU A O 1
ATOM 1495 N N . GLY A 1 186 ? 28.810 -6.736 -14.706 1.00 84.81 186 GLY A N 1
ATOM 1496 C CA . GLY A 1 186 ? 28.633 -5.299 -14.854 1.00 84.81 186 GLY A CA 1
ATOM 1497 C C . GLY A 1 186 ? 27.395 -4.945 -15.685 1.00 84.81 186 GLY A C 1
ATOM 1498 O O . GLY A 1 186 ? 27.156 -5.532 -16.739 1.00 84.81 186 GLY A O 1
ATOM 1499 N N . GLY A 1 187 ? 26.623 -3.958 -15.227 1.00 91.38 187 GLY A N 1
ATOM 1500 C CA . GLY A 1 187 ? 25.418 -3.474 -15.912 1.00 91.38 187 GLY A CA 1
ATOM 1501 C C . GLY A 1 187 ? 24.166 -4.320 -15.652 1.00 91.38 187 GLY A C 1
ATOM 1502 O O . GLY A 1 187 ? 24.011 -4.869 -14.558 1.00 91.38 187 GLY A O 1
ATOM 1503 N N . ALA A 1 188 ? 23.265 -4.398 -16.635 1.00 94.38 188 ALA A N 1
ATOM 1504 C CA . ALA A 1 188 ? 21.968 -5.073 -16.524 1.00 94.38 188 ALA A CA 1
ATOM 1505 C C . ALA A 1 188 ? 21.470 -5.602 -17.877 1.00 94.38 188 ALA A C 1
ATOM 1507 O O . ALA A 1 188 ? 21.710 -4.988 -18.915 1.00 94.38 188 ALA A O 1
ATOM 1508 N N . CYS A 1 189 ? 20.703 -6.685 -17.867 1.00 95.44 189 CYS A N 1
ATOM 1509 C CA . CYS A 1 189 ? 19.862 -7.156 -18.964 1.00 95.44 189 CYS A CA 1
ATOM 1510 C C . CYS A 1 189 ? 18.377 -6.957 -18.589 1.00 95.44 189 CYS A C 1
ATOM 1512 O O . CYS A 1 189 ? 17.690 -7.909 -18.198 1.00 95.44 189 CYS A O 1
ATOM 1514 N N . PRO A 1 190 ? 17.868 -5.711 -18.647 1.00 95.88 190 PRO A N 1
ATOM 1515 C CA . PRO A 1 190 ? 16.563 -5.362 -18.115 1.00 95.88 190 PRO A CA 1
ATOM 1516 C C . PRO A 1 190 ? 15.433 -5.845 -19.028 1.00 95.88 190 PRO A C 1
ATOM 1518 O O . PRO A 1 190 ? 15.387 -5.547 -20.224 1.00 95.88 190 PRO A O 1
ATOM 1521 N N . ALA A 1 191 ? 14.460 -6.521 -18.435 1.00 97.12 191 ALA A N 1
ATOM 1522 C CA . ALA A 1 191 ? 13.192 -6.861 -19.054 1.00 97.12 191 ALA A CA 1
ATOM 1523 C C . ALA A 1 191 ? 12.033 -6.315 -18.222 1.00 97.12 191 ALA A C 1
ATOM 1525 O O . ALA A 1 191 ? 11.961 -6.496 -17.007 1.00 97.12 191 ALA A O 1
ATOM 1526 N N . PHE A 1 192 ? 11.102 -5.666 -18.899 1.00 98.12 192 PHE A N 1
ATOM 1527 C CA . PHE A 1 192 ? 9.847 -5.194 -18.357 1.00 98.12 192 PHE A CA 1
ATOM 1528 C C . PHE A 1 192 ? 8.752 -6.211 -18.651 1.00 98.12 192 PHE A C 1
ATOM 1530 O O . PHE A 1 192 ? 8.697 -6.788 -19.736 1.00 98.12 192 PHE A O 1
ATOM 1537 N N . PHE A 1 193 ? 7.869 -6.418 -17.683 1.00 97.25 193 PHE A N 1
ATOM 1538 C CA . PHE A 1 193 ? 6.667 -7.227 -17.835 1.00 97.25 193 PHE A CA 1
ATOM 1539 C C . PHE A 1 193 ? 5.484 -6.405 -17.338 1.00 97.25 193 PHE A C 1
ATOM 1541 O O . PHE A 1 193 ? 5.480 -5.973 -16.183 1.00 97.25 193 PHE A O 1
ATOM 1548 N N . ILE A 1 194 ? 4.514 -6.167 -18.218 1.00 97.19 194 ILE A N 1
ATOM 1549 C CA . ILE A 1 194 ? 3.345 -5.329 -17.950 1.00 97.19 194 ILE A CA 1
ATOM 1550 C C . ILE A 1 194 ? 2.112 -6.220 -17.865 1.00 97.19 194 ILE A C 1
ATOM 1552 O O . ILE A 1 194 ? 1.857 -7.018 -18.769 1.00 97.19 194 ILE A O 1
ATOM 1556 N N . TYR A 1 195 ? 1.348 -6.054 -16.792 1.00 93.62 195 TYR A N 1
ATOM 1557 C CA . TYR A 1 195 ? 0.120 -6.788 -16.514 1.00 93.62 195 TYR A CA 1
ATOM 1558 C C . TYR A 1 195 ? -1.015 -5.809 -16.226 1.00 93.62 195 TYR A C 1
ATOM 1560 O O . TYR A 1 195 ? -0.804 -4.780 -15.579 1.00 93.62 195 TYR A O 1
ATOM 1568 N N . ASP A 1 196 ? -2.216 -6.163 -16.669 1.00 88.75 196 ASP A N 1
ATOM 1569 C CA . ASP A 1 196 ? -3.452 -5.555 -16.176 1.00 88.75 196 ASP A CA 1
ATOM 1570 C C . ASP A 1 196 ? -3.874 -6.296 -14.909 1.00 88.75 196 ASP A C 1
ATOM 1572 O O . ASP A 1 196 ? -3.951 -7.526 -14.933 1.00 88.75 196 ASP A O 1
ATOM 1576 N N . TYR A 1 197 ? -4.134 -5.582 -13.812 1.00 83.75 197 TYR A N 1
ATOM 1577 C CA . TYR A 1 197 ? -4.614 -6.206 -12.579 1.00 83.75 197 TYR A CA 1
ATOM 1578 C C . TYR A 1 197 ? -6.039 -6.770 -12.711 1.00 83.75 197 TYR A C 1
ATOM 1580 O O . TYR A 1 197 ? -6.380 -7.785 -12.106 1.00 83.75 197 TYR A O 1
ATOM 1588 N N . ASN A 1 198 ? -6.913 -6.112 -13.463 1.00 77.94 198 ASN A N 1
ATOM 1589 C CA . ASN A 1 198 ? -8.322 -6.492 -13.519 1.00 77.94 198 ASN A CA 1
ATOM 1590 C C . ASN A 1 198 ? -8.563 -7.659 -14.483 1.00 77.94 198 ASN A C 1
ATOM 1592 O O . ASN A 1 198 ? -9.544 -8.388 -14.333 1.00 77.94 198 ASN A O 1
ATOM 1596 N N . GLU A 1 199 ? -7.668 -7.871 -15.450 1.00 76.88 199 GLU A N 1
ATOM 1597 C CA . GLU A 1 199 ? -7.781 -8.977 -16.397 1.00 76.88 199 GLU A CA 1
ATOM 1598 C C . GLU A 1 199 ? -6.998 -10.209 -15.937 1.00 76.88 199 GLU A C 1
ATOM 1600 O O . GLU A 1 1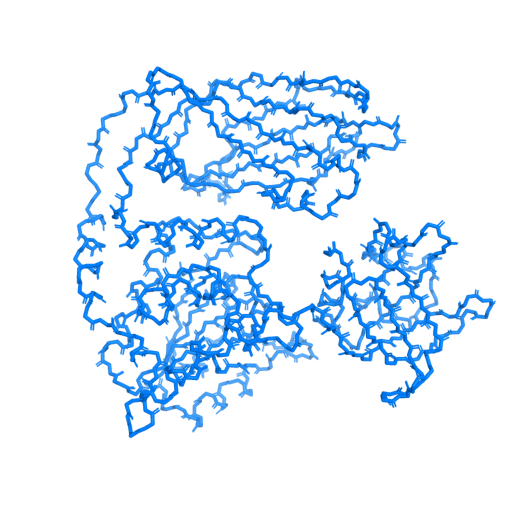99 ? -5.765 -10.241 -15.917 1.00 76.88 199 GLU A O 1
ATOM 1605 N N . VAL A 1 200 ? -7.736 -11.275 -15.635 1.00 72.94 200 VAL A N 1
ATOM 1606 C CA . VAL A 1 200 ? -7.183 -12.591 -15.314 1.00 72.94 200 VAL A CA 1
ATOM 1607 C C . VAL A 1 200 ? -7.361 -13.509 -16.525 1.00 72.94 200 VAL A C 1
ATOM 1609 O O . VAL A 1 200 ? -8.415 -13.538 -17.157 1.00 72.94 200 VAL A O 1
ATOM 1612 N N . SER A 1 201 ? -6.316 -14.255 -16.880 1.00 68.81 201 SER A N 1
ATOM 1613 C CA . SER A 1 201 ? -6.383 -15.289 -17.917 1.00 68.81 201 SER A CA 1
ATOM 1614 C C . SER A 1 201 ? -7.313 -16.440 -17.515 1.00 68.81 201 SER A C 1
ATOM 1616 O O . SER A 1 201 ? -7.640 -16.622 -16.342 1.00 68.81 201 SER A O 1
ATOM 1618 N N . THR A 1 202 ? -7.679 -17.285 -18.482 1.00 69.12 202 THR A N 1
ATOM 1619 C CA . THR A 1 202 ? -8.535 -18.469 -18.269 1.00 69.12 202 THR A CA 1
ATOM 1620 C C . THR A 1 202 ? -8.039 -19.410 -17.170 1.00 69.12 202 THR A C 1
ATOM 1622 O O . THR A 1 202 ? -8.830 -20.152 -16.600 1.00 69.12 202 THR A O 1
ATOM 1625 N N . ASN A 1 203 ? -6.741 -19.372 -16.858 1.00 68.94 203 ASN A N 1
ATOM 1626 C CA . ASN A 1 203 ? -6.098 -20.252 -15.886 1.00 68.94 203 ASN A CA 1
ATOM 1627 C C . ASN A 1 203 ? -5.929 -19.588 -14.506 1.00 68.94 203 ASN A C 1
ATOM 1629 O O . ASN A 1 203 ? -5.179 -20.094 -13.677 1.00 68.94 203 ASN A O 1
ATOM 1633 N N . GLY A 1 204 ? -6.563 -18.436 -14.263 1.00 67.25 204 GLY A N 1
ATOM 1634 C CA . GLY A 1 204 ? -6.470 -17.722 -12.985 1.00 67.25 204 GLY A CA 1
ATOM 1635 C C . GLY A 1 204 ? -5.183 -16.907 -12.800 1.00 67.25 204 GLY A C 1
ATOM 1636 O O . GLY A 1 204 ? -4.958 -16.356 -11.727 1.00 67.25 204 GLY A O 1
ATOM 1637 N N . ILE A 1 205 ? -4.332 -16.812 -13.828 1.00 74.25 205 ILE A N 1
ATOM 1638 C CA . ILE A 1 205 ? -3.077 -16.046 -13.790 1.00 74.25 205 ILE A CA 1
ATOM 1639 C C . ILE A 1 205 ? -3.328 -14.638 -14.323 1.00 74.25 205 ILE A C 1
ATOM 1641 O O . ILE A 1 205 ? -3.993 -14.490 -15.350 1.00 74.25 205 ILE A O 1
ATOM 1645 N N . GLN A 1 206 ? -2.755 -13.625 -13.674 1.00 82.75 206 GLN A N 1
ATOM 1646 C CA . GLN A 1 206 ? -2.805 -12.240 -14.140 1.00 82.75 206 GLN A CA 1
ATOM 1647 C C . GLN A 1 206 ? -2.384 -12.133 -15.611 1.00 82.75 206 GLN A C 1
ATOM 1649 O O . GLN A 1 206 ? -1.338 -12.661 -16.003 1.00 82.75 206 GLN A O 1
ATOM 1654 N N . LYS A 1 207 ? -3.193 -11.473 -16.442 1.00 85.12 207 LYS A N 1
ATOM 1655 C CA . LYS A 1 207 ? -2.931 -11.394 -17.878 1.00 85.12 207 LYS A CA 1
ATOM 1656 C C . LYS A 1 207 ? -1.726 -10.493 -18.150 1.00 85.12 207 LYS A C 1
ATOM 1658 O O . LYS A 1 207 ? -1.758 -9.288 -17.909 1.00 85.12 207 LYS A O 1
ATOM 1663 N N . GLN A 1 208 ? -0.664 -11.086 -18.692 1.00 93.19 208 GLN A N 1
ATOM 1664 C CA . GLN A 1 208 ? 0.463 -10.332 -19.231 1.00 93.19 208 GLN A CA 1
ATOM 1665 C C . GLN A 1 208 ? 0.023 -9.637 -20.520 1.00 93.19 208 GLN A C 1
ATOM 1667 O O . GLN A 1 208 ? -0.394 -10.295 -21.471 1.00 93.19 208 GLN A O 1
ATOM 1672 N N . LEU A 1 209 ? 0.142 -8.314 -20.557 1.00 94.44 209 LEU A N 1
ATOM 1673 C CA . LEU A 1 209 ? -0.154 -7.514 -21.741 1.00 94.44 209 LEU A CA 1
ATOM 1674 C C . LEU A 1 209 ? 1.061 -7.385 -22.657 1.00 94.44 209 LEU A C 1
ATOM 1676 O O . LEU A 1 209 ? 0.913 -7.348 -23.876 1.00 94.44 209 LEU A O 1
ATOM 1680 N N . TRP A 1 210 ? 2.262 -7.294 -22.078 1.00 96.88 210 TRP A N 1
ATOM 1681 C CA . TRP A 1 210 ? 3.481 -7.053 -22.844 1.00 96.88 210 TRP A CA 1
ATOM 1682 C C . TRP A 1 210 ? 4.752 -7.410 -22.072 1.00 96.88 210 TRP A C 1
ATOM 1684 O O . TRP A 1 210 ? 4.802 -7.301 -20.845 1.00 96.88 210 TRP A O 1
ATOM 1694 N N . SER A 1 211 ? 5.798 -7.789 -22.807 1.00 97.19 211 SER A N 1
ATOM 1695 C CA . SER A 1 211 ? 7.172 -7.840 -22.311 1.00 97.19 211 SER A CA 1
ATOM 1696 C C . SER A 1 211 ? 8.175 -7.636 -23.447 1.00 97.19 211 SER A C 1
ATOM 1698 O O . SER A 1 211 ? 7.918 -8.040 -24.580 1.00 97.19 211 SER A O 1
ATOM 1700 N N . ASN A 1 212 ? 9.343 -7.065 -23.142 1.00 96.81 212 ASN A N 1
ATOM 1701 C CA . ASN A 1 212 ? 10.500 -7.042 -24.044 1.00 96.81 212 ASN A CA 1
ATOM 1702 C C . ASN A 1 212 ? 11.502 -8.181 -23.784 1.00 96.81 212 ASN A C 1
ATOM 1704 O O . ASN A 1 212 ? 12.624 -8.098 -24.277 1.00 96.81 212 ASN A O 1
ATOM 1708 N N . SER A 1 213 ? 11.156 -9.225 -23.023 1.00 94.56 213 SER A N 1
ATOM 1709 C CA . SER A 1 213 ? 12.118 -10.267 -22.631 1.00 94.56 213 SER A CA 1
ATOM 1710 C C . SER A 1 213 ? 12.794 -10.984 -23.805 1.00 94.56 213 SER A C 1
ATOM 1712 O O . SER A 1 213 ? 13.935 -11.409 -23.677 1.00 94.56 213 SER A O 1
ATOM 1714 N N . GLU A 1 214 ? 12.120 -11.096 -24.950 1.00 92.12 214 GLU A N 1
ATOM 1715 C CA . GLU A 1 214 ? 12.669 -11.723 -26.164 1.00 92.12 214 GLU A CA 1
ATOM 1716 C C . GLU A 1 214 ? 13.551 -10.776 -26.994 1.00 92.12 214 GLU A C 1
ATOM 1718 O O . GLU A 1 214 ? 14.347 -11.229 -27.810 1.00 92.12 214 GLU A O 1
ATOM 1723 N N . ASN A 1 215 ? 13.422 -9.463 -26.779 1.00 91.19 215 ASN A N 1
ATOM 1724 C CA . ASN A 1 215 ? 14.048 -8.422 -27.602 1.00 91.19 215 ASN A CA 1
ATOM 1725 C C . ASN A 1 215 ? 15.016 -7.528 -26.813 1.00 91.19 215 ASN A C 1
ATOM 1727 O O . ASN A 1 215 ? 15.501 -6.523 -27.334 1.00 91.19 215 ASN A O 1
ATOM 1731 N N . THR A 1 216 ? 15.272 -7.852 -25.546 1.00 92.31 216 THR A N 1
ATOM 1732 C CA . THR A 1 216 ? 16.230 -7.124 -24.712 1.00 92.31 216 THR A CA 1
ATOM 1733 C C . THR A 1 216 ? 17.644 -7.687 -24.856 1.00 92.31 216 THR A C 1
ATOM 1735 O O . THR A 1 216 ? 17.866 -8.741 -25.451 1.00 92.31 216 THR A O 1
ATOM 1738 N N . ARG A 1 217 ? 18.625 -6.964 -24.320 1.00 92.50 217 ARG A N 1
ATOM 1739 C CA . ARG A 1 217 ? 20.041 -7.344 -24.318 1.00 92.50 217 ARG A CA 1
ATOM 1740 C C . ARG A 1 217 ? 20.723 -6.837 -23.056 1.00 92.50 217 ARG A C 1
ATOM 1742 O O . ARG A 1 217 ? 20.170 -6.015 -22.332 1.00 92.50 217 ARG A O 1
ATOM 1749 N N . THR A 1 218 ? 21.954 -7.277 -22.832 1.00 93.00 218 THR A N 1
ATOM 1750 C CA . THR A 1 218 ? 22.793 -6.719 -21.771 1.00 93.00 218 THR A CA 1
ATOM 1751 C C . THR A 1 218 ? 23.285 -5.326 -22.156 1.00 93.00 218 THR A C 1
ATOM 1753 O O . THR A 1 218 ? 23.843 -5.131 -23.237 1.00 93.00 218 THR A O 1
ATOM 1756 N N . TYR A 1 219 ? 23.109 -4.385 -21.239 1.00 94.06 219 TYR A N 1
ATOM 1757 C CA . TYR A 1 219 ? 23.636 -3.029 -21.274 1.00 94.06 219 TYR A CA 1
ATOM 1758 C C . TYR A 1 219 ? 24.685 -2.880 -20.176 1.00 94.06 219 TYR A C 1
ATOM 1760 O O . TYR A 1 219 ? 24.550 -3.449 -19.089 1.00 94.06 219 TYR A O 1
ATOM 1768 N N . LYS A 1 220 ? 25.737 -2.113 -20.440 1.00 92.06 220 LYS A N 1
ATOM 1769 C CA . LYS A 1 220 ? 26.764 -1.793 -19.449 1.00 92.06 220 LYS A CA 1
ATOM 1770 C C . LYS A 1 220 ? 26.298 -0.648 -18.555 1.00 92.06 220 LYS A C 1
ATOM 1772 O O . LYS A 1 220 ? 25.543 0.211 -18.985 1.00 92.06 220 LYS A O 1
ATOM 1777 N N . ALA A 1 221 ? 26.817 -0.575 -17.330 1.00 85.12 221 ALA A N 1
ATOM 1778 C CA . ALA A 1 221 ? 26.490 0.513 -16.397 1.00 85.12 221 ALA A CA 1
ATOM 1779 C C . ALA A 1 221 ? 26.895 1.918 -16.908 1.00 85.12 221 ALA A C 1
ATOM 1781 O O . ALA A 1 221 ? 26.356 2.923 -16.453 1.00 85.12 221 ALA A O 1
ATOM 1782 N N . GLU A 1 222 ? 27.850 1.983 -17.840 1.00 82.00 222 GLU A N 1
ATOM 1783 C CA . GLU A 1 222 ? 28.285 3.213 -18.519 1.00 82.00 222 GLU A CA 1
ATOM 1784 C C . GLU A 1 222 ? 27.362 3.636 -19.671 1.00 82.00 222 GLU A C 1
ATOM 1786 O O . GLU A 1 222 ? 27.469 4.768 -20.149 1.00 82.00 222 GLU A O 1
ATOM 1791 N N . ASP A 1 223 ? 26.456 2.753 -20.106 1.00 81.12 223 ASP A N 1
ATOM 1792 C CA . ASP A 1 223 ? 25.496 3.081 -21.150 1.00 81.12 223 ASP A CA 1
ATOM 1793 C C . ASP A 1 223 ? 24.561 4.199 -20.665 1.00 81.12 223 ASP A C 1
ATOM 1795 O O . ASP A 1 223 ? 24.170 4.289 -19.495 1.00 81.12 223 ASP A O 1
ATOM 1799 N N . ALA A 1 224 ? 24.229 5.091 -21.595 1.00 81.62 224 ALA A N 1
ATOM 1800 C CA . ALA A 1 224 ? 23.382 6.241 -21.333 1.00 81.62 224 ALA A CA 1
ATOM 1801 C C . ALA A 1 224 ? 21.893 5.844 -21.257 1.00 81.62 224 ALA A C 1
ATOM 1803 O O . ALA A 1 224 ? 21.530 4.692 -21.040 1.00 81.62 224 ALA A O 1
ATOM 1804 N N . MET A 1 225 ? 21.023 6.835 -21.437 1.00 93.62 225 MET A N 1
ATOM 1805 C CA . MET A 1 225 ? 19.576 6.667 -21.489 1.00 93.62 225 MET A CA 1
ATOM 1806 C C . MET A 1 225 ? 19.168 5.599 -22.518 1.00 93.62 225 MET A C 1
ATOM 1808 O O . MET A 1 225 ? 19.477 5.725 -23.703 1.00 93.62 225 MET A O 1
ATOM 1812 N N . ILE A 1 226 ? 18.461 4.566 -22.057 1.00 96.06 226 ILE A N 1
ATOM 1813 C CA . ILE A 1 226 ? 17.939 3.469 -22.877 1.00 96.06 226 ILE A CA 1
ATOM 1814 C C . ILE A 1 226 ? 16.435 3.650 -23.050 1.00 96.06 226 ILE A C 1
ATOM 1816 O O . ILE A 1 226 ? 15.716 3.852 -22.073 1.00 96.06 226 ILE A O 1
ATOM 1820 N N . GLU A 1 227 ? 15.952 3.538 -24.283 1.00 96.69 227 GLU A N 1
ATOM 1821 C CA . GLU A 1 227 ? 14.527 3.563 -24.601 1.00 96.69 227 GLU A CA 1
ATOM 1822 C C . GLU A 1 227 ? 14.052 2.180 -25.060 1.00 96.69 227 GLU A C 1
ATOM 1824 O O . GLU A 1 227 ? 14.669 1.544 -25.916 1.00 96.69 227 GLU A O 1
ATOM 1829 N N . PHE A 1 228 ? 12.939 1.727 -24.488 1.00 97.44 228 PHE A N 1
ATOM 1830 C CA . PHE A 1 228 ? 12.271 0.469 -24.798 1.00 97.44 228 PHE A CA 1
ATOM 1831 C C . PHE A 1 228 ? 10.932 0.775 -25.483 1.00 97.44 228 PHE A C 1
ATOM 1833 O O . PHE A 1 228 ? 10.004 1.228 -24.805 1.00 97.44 228 PHE A O 1
ATOM 1840 N N . PRO A 1 229 ? 10.801 0.555 -26.804 1.00 97.38 229 PRO A N 1
ATOM 1841 C CA . PRO A 1 229 ? 9.526 0.701 -27.506 1.00 97.38 229 PRO A CA 1
ATOM 1842 C C . PRO A 1 229 ? 8.498 -0.325 -27.011 1.00 97.38 229 PRO A C 1
ATOM 1844 O O . PRO A 1 229 ? 8.835 -1.498 -26.859 1.00 97.38 229 PRO A O 1
ATOM 1847 N N . VAL A 1 230 ? 7.251 0.102 -26.783 1.00 96.81 230 VAL A N 1
ATOM 1848 C CA . VAL A 1 230 ? 6.173 -0.740 -26.227 1.00 96.81 230 VAL A CA 1
ATOM 1849 C C . VAL A 1 230 ? 4.985 -0.838 -27.188 1.00 96.81 230 VAL A C 1
ATOM 1851 O O . VAL A 1 230 ? 4.807 -1.857 -27.849 1.00 96.81 230 VAL A O 1
ATOM 1854 N N . GLY A 1 231 ? 4.173 0.221 -27.283 1.00 95.56 231 GLY A N 1
ATOM 1855 C CA . GLY A 1 231 ? 3.045 0.319 -28.208 1.00 95.56 231 GLY A CA 1
ATOM 1856 C C . GLY A 1 231 ? 1.778 -0.439 -27.796 1.00 95.56 231 GLY A C 1
ATOM 1857 O O . GLY A 1 231 ? 1.126 -0.993 -28.680 1.00 95.56 231 GLY A O 1
ATOM 1858 N N . ILE A 1 232 ? 1.402 -0.441 -26.513 1.00 95.38 232 ILE A N 1
ATOM 1859 C CA . ILE A 1 232 ? 0.174 -1.092 -26.003 1.00 95.38 232 ILE A CA 1
ATOM 1860 C C . ILE A 1 232 ? -0.787 -0.088 -25.364 1.00 95.38 232 ILE A C 1
ATOM 1862 O O . ILE A 1 232 ? -0.354 0.935 -24.834 1.00 95.38 232 ILE A O 1
ATOM 1866 N N . ASP A 1 233 ? -2.079 -0.398 -25.380 1.00 93.12 233 ASP A N 1
ATOM 1867 C CA . ASP A 1 233 ? -3.111 0.399 -24.715 1.00 93.12 233 ASP A CA 1
ATOM 1868 C C . ASP A 1 233 ? -3.323 -0.098 -23.278 1.00 93.12 233 ASP A C 1
ATOM 1870 O O . ASP A 1 233 ? -3.353 -1.302 -23.032 1.00 93.12 233 ASP A O 1
ATOM 1874 N N . LEU A 1 234 ? -3.430 0.834 -22.328 1.00 92.56 234 LEU A N 1
ATOM 1875 C CA . LEU A 1 234 ? -3.554 0.571 -20.893 1.00 92.56 234 LEU A CA 1
ATOM 1876 C C . LEU A 1 234 ? -4.693 1.408 -20.295 1.00 92.56 234 LEU A C 1
ATOM 1878 O O . LEU A 1 234 ? -4.947 2.529 -20.741 1.00 92.56 234 LEU A O 1
ATOM 1882 N N . GLN A 1 235 ? -5.345 0.900 -19.249 1.00 90.31 235 GLN A N 1
ATOM 1883 C CA . GLN A 1 235 ? -6.371 1.601 -18.467 1.00 90.31 235 GLN A CA 1
ATOM 1884 C C . GLN A 1 235 ? -6.399 1.046 -17.034 1.00 90.31 235 GLN A C 1
ATOM 1886 O O . GLN A 1 235 ? -6.037 -0.105 -16.819 1.00 90.31 235 GLN A O 1
ATOM 1891 N N . GLY A 1 236 ? -6.825 1.842 -16.048 1.00 90.94 236 GLY A N 1
ATOM 1892 C CA . GLY A 1 236 ? -6.982 1.360 -14.674 1.00 90.94 236 GLY A CA 1
ATOM 1893 C C . GLY A 1 236 ? -5.673 0.940 -13.995 1.00 90.94 236 GLY A C 1
ATOM 1894 O O . GLY A 1 236 ? -4.644 1.598 -14.156 1.00 90.94 236 GLY A O 1
ATOM 1895 N N . ASP A 1 237 ? -5.739 -0.111 -13.175 1.00 92.81 237 ASP A N 1
ATOM 1896 C CA . ASP A 1 237 ? -4.642 -0.584 -12.324 1.00 92.81 237 ASP A CA 1
ATOM 1897 C C . ASP A 1 237 ? -3.649 -1.462 -13.105 1.00 92.81 237 ASP A C 1
ATOM 1899 O O . ASP A 1 237 ? -3.960 -2.579 -13.517 1.00 92.81 237 ASP A O 1
ATOM 1903 N N . ILE A 1 238 ? -2.427 -0.956 -13.273 1.00 94.44 238 ILE A N 1
ATOM 1904 C CA . ILE A 1 238 ? -1.357 -1.583 -14.049 1.00 94.44 238 ILE A CA 1
ATOM 1905 C C . ILE A 1 238 ? -0.207 -1.991 -13.133 1.00 94.44 238 ILE A C 1
ATOM 1907 O O . ILE A 1 238 ? 0.241 -1.219 -12.277 1.00 94.44 238 ILE A O 1
ATOM 1911 N N . TRP A 1 239 ? 0.316 -3.190 -13.374 1.00 95.25 239 TRP A N 1
ATOM 1912 C CA . TRP A 1 239 ? 1.515 -3.723 -12.741 1.00 95.25 239 TRP A CA 1
ATOM 1913 C C . TRP A 1 239 ? 2.667 -3.797 -13.728 1.00 95.25 239 TRP A C 1
ATOM 1915 O O . TRP A 1 239 ? 2.539 -4.351 -14.818 1.00 95.25 239 TRP A O 1
ATOM 1925 N N . ILE A 1 240 ? 3.815 -3.266 -13.319 1.00 96.94 240 ILE A N 1
ATOM 1926 C CA . ILE A 1 240 ? 5.026 -3.215 -14.131 1.00 96.94 240 ILE A CA 1
ATOM 1927 C C . ILE A 1 240 ? 6.161 -3.816 -13.315 1.00 96.94 240 ILE A C 1
ATOM 1929 O O . ILE A 1 240 ? 6.604 -3.251 -12.315 1.00 96.94 240 ILE A O 1
ATOM 1933 N N . PHE A 1 241 ? 6.643 -4.974 -13.749 1.00 96.56 241 PHE A N 1
ATOM 1934 C CA . PHE A 1 241 ? 7.806 -5.626 -13.161 1.00 96.56 241 PHE A CA 1
ATOM 1935 C C . PHE A 1 241 ? 9.043 -5.290 -13.979 1.00 96.56 241 PHE A C 1
ATOM 1937 O O . PHE A 1 241 ? 9.064 -5.533 -15.184 1.00 96.56 241 PHE A O 1
ATOM 1944 N N . LEU A 1 242 ? 10.082 -4.792 -13.313 1.00 97.38 242 LEU A N 1
ATOM 1945 C CA . LEU A 1 242 ? 11.430 -4.718 -13.858 1.00 97.38 242 LEU A CA 1
ATOM 1946 C C . LEU A 1 242 ? 12.202 -5.955 -13.390 1.00 97.38 242 LEU A C 1
ATOM 1948 O O . LEU A 1 242 ? 12.310 -6.227 -12.189 1.00 97.38 242 LEU A O 1
ATOM 1952 N N . ARG A 1 243 ? 12.729 -6.715 -14.345 1.00 95.62 243 ARG A N 1
ATOM 1953 C CA . ARG A 1 243 ? 13.451 -7.961 -14.107 1.00 95.62 243 ARG A CA 1
ATOM 1954 C C . ARG A 1 243 ? 14.828 -7.940 -14.754 1.00 95.62 243 ARG A C 1
ATOM 1956 O O . ARG A 1 243 ? 14.986 -7.386 -15.833 1.00 95.62 243 ARG A O 1
ATOM 1963 N N . GLU A 1 244 ? 15.792 -8.583 -14.111 1.00 94.25 244 GLU A N 1
ATOM 1964 C CA . GLU A 1 244 ? 17.086 -8.909 -14.711 1.00 94.25 244 GLU A CA 1
ATOM 1965 C C . GLU A 1 244 ? 16.986 -10.276 -15.385 1.00 94.25 244 GLU A C 1
ATOM 1967 O O . GLU A 1 244 ? 16.689 -11.268 -14.710 1.00 94.25 244 GLU A O 1
ATOM 1972 N N . LEU A 1 245 ? 17.234 -10.349 -16.694 1.00 93.25 245 LEU A N 1
ATOM 1973 C CA . LEU A 1 245 ? 17.338 -11.628 -17.391 1.00 93.25 245 LEU A CA 1
ATOM 1974 C C . LEU A 1 245 ? 18.707 -12.262 -17.159 1.00 93.25 245 LEU A C 1
ATOM 1976 O O . LEU A 1 245 ? 19.750 -11.627 -17.289 1.00 93.25 245 LEU A O 1
ATOM 1980 N N . LYS A 1 246 ? 18.693 -13.558 -16.860 1.00 87.25 246 LYS A N 1
ATOM 1981 C CA . LYS A 1 246 ? 19.875 -14.390 -16.635 1.00 87.25 246 LYS A CA 1
ATOM 1982 C C . LYS A 1 246 ? 19.818 -15.600 -17.564 1.00 87.25 246 LYS A C 1
ATOM 1984 O O . LYS A 1 246 ? 18.754 -15.967 -18.049 1.00 87.25 246 LYS A O 1
ATOM 1989 N N . GLY A 1 247 ? 20.949 -16.282 -17.752 1.00 79.56 247 GLY A N 1
ATOM 1990 C CA . GLY A 1 247 ? 21.023 -17.464 -18.626 1.00 79.56 247 GLY A CA 1
ATOM 1991 C C . GLY A 1 247 ? 20.063 -18.611 -18.261 1.00 79.56 247 GLY A C 1
ATOM 1992 O O . GLY A 1 247 ? 19.768 -19.438 -19.114 1.00 79.56 247 GLY A O 1
ATOM 1993 N N . TRP A 1 248 ? 19.551 -18.642 -17.026 1.00 76.88 248 TRP A N 1
ATOM 1994 C CA . TRP A 1 248 ? 18.688 -19.711 -16.502 1.00 76.88 248 TRP A CA 1
ATOM 1995 C C . TRP A 1 248 ? 17.325 -19.213 -15.993 1.00 76.88 248 TRP A C 1
ATOM 1997 O O . TRP A 1 248 ? 16.611 -19.959 -15.330 1.00 76.88 248 TRP A O 1
ATOM 2007 N N . GLY A 1 249 ? 16.962 -17.950 -16.239 1.00 86.25 249 GLY A N 1
ATOM 2008 C CA . GLY A 1 249 ? 15.709 -17.391 -15.731 1.00 86.25 249 GLY A CA 1
ATOM 2009 C C . GLY A 1 249 ? 15.732 -15.874 -15.605 1.00 86.25 249 GLY A C 1
ATOM 2010 O O . GLY A 1 249 ? 16.422 -15.181 -16.347 1.00 86.25 249 GLY A O 1
ATOM 2011 N N . ASN A 1 250 ? 14.966 -15.344 -14.657 1.00 88.38 250 ASN A N 1
ATOM 2012 C CA . ASN A 1 250 ? 14.928 -13.913 -14.382 1.00 88.38 250 ASN A CA 1
ATOM 2013 C C . ASN A 1 250 ? 14.756 -13.626 -12.885 1.00 88.38 250 ASN A C 1
ATOM 2015 O O . ASN A 1 250 ? 14.182 -14.423 -12.148 1.00 88.38 250 ASN A O 1
ATOM 2019 N N . GLU A 1 251 ? 15.255 -12.475 -12.444 1.00 89.31 251 GLU A N 1
ATOM 2020 C CA . GLU A 1 251 ? 15.128 -11.985 -11.069 1.00 89.31 251 GLU A CA 1
ATOM 2021 C C . GLU A 1 251 ? 14.297 -10.702 -11.062 1.00 89.31 251 GLU A C 1
ATOM 2023 O O . GLU A 1 251 ? 14.546 -9.808 -11.866 1.00 89.31 251 GLU A O 1
ATOM 2028 N N . LYS A 1 252 ? 13.322 -10.578 -10.154 1.00 91.62 252 LYS A N 1
ATOM 2029 C CA . LYS A 1 252 ? 12.606 -9.311 -9.951 1.00 91.62 252 LYS A CA 1
ATOM 2030 C C . LYS A 1 252 ? 13.533 -8.321 -9.245 1.00 91.62 252 LYS A C 1
ATOM 2032 O O . LYS A 1 252 ? 13.858 -8.533 -8.084 1.00 91.62 252 LYS A O 1
ATOM 2037 N N . ILE A 1 253 ? 13.886 -7.234 -9.925 1.00 93.38 253 ILE A N 1
ATOM 2038 C CA . ILE A 1 253 ? 14.759 -6.175 -9.388 1.00 93.38 253 ILE A CA 1
ATOM 2039 C C . ILE A 1 253 ? 14.008 -4.864 -9.129 1.00 93.38 253 ILE A C 1
ATOM 2041 O O . ILE A 1 253 ? 14.527 -3.987 -8.452 1.00 93.38 253 ILE A O 1
ATOM 2045 N N . GLY A 1 254 ? 12.784 -4.725 -9.644 1.00 94.56 254 GLY A N 1
ATOM 2046 C CA . GLY A 1 254 ? 11.930 -3.577 -9.370 1.00 94.56 254 GLY A CA 1
ATOM 2047 C C . GLY A 1 254 ? 10.461 -3.852 -9.658 1.00 94.56 254 GLY A C 1
ATOM 2048 O O . GLY A 1 254 ? 10.118 -4.748 -10.435 1.00 94.56 254 GLY A O 1
ATOM 2049 N N . PHE A 1 255 ? 9.585 -3.080 -9.024 1.00 95.69 255 PHE A N 1
ATOM 2050 C CA . PHE A 1 255 ? 8.146 -3.170 -9.234 1.00 95.69 255 PHE A CA 1
ATOM 2051 C C . PHE A 1 255 ? 7.474 -1.799 -9.106 1.00 95.69 255 PHE A C 1
ATOM 2053 O O . PHE A 1 255 ? 7.846 -0.977 -8.270 1.00 95.69 255 PHE A O 1
ATOM 2060 N N . ILE A 1 256 ? 6.496 -1.547 -9.973 1.00 97.12 256 ILE A N 1
ATOM 2061 C CA . ILE A 1 256 ? 5.650 -0.356 -9.945 1.00 97.12 256 ILE A CA 1
ATOM 2062 C C . ILE A 1 256 ? 4.212 -0.816 -10.112 1.00 97.12 256 ILE A C 1
ATOM 2064 O O . ILE A 1 256 ? 3.886 -1.524 -11.066 1.00 97.12 256 ILE A O 1
ATOM 2068 N N . ALA A 1 257 ? 3.343 -0.337 -9.232 1.00 95.31 257 ALA A N 1
ATOM 2069 C CA . ALA A 1 257 ? 1.913 -0.367 -9.463 1.00 95.31 257 ALA A CA 1
ATOM 2070 C C . ALA A 1 257 ? 1.337 1.040 -9.521 1.00 95.31 257 ALA A C 1
ATOM 2072 O O . ALA A 1 257 ? 1.612 1.874 -8.657 1.00 95.31 257 ALA A O 1
ATOM 2073 N N . LEU A 1 258 ? 0.495 1.300 -10.510 1.00 95.56 258 LEU A N 1
ATOM 2074 C CA . LEU A 1 258 ? -0.161 2.593 -10.675 1.00 95.56 258 LEU A CA 1
ATOM 2075 C C . LEU A 1 258 ? -1.584 2.403 -11.184 1.00 95.56 258 LEU A C 1
ATOM 2077 O O . LEU A 1 258 ? -1.877 1.403 -11.828 1.00 95.56 258 LEU A O 1
ATOM 2081 N N . ASN A 1 259 ? -2.444 3.378 -10.920 1.00 94.69 259 ASN A N 1
ATOM 2082 C CA . ASN A 1 259 ? -3.729 3.484 -11.590 1.00 94.69 259 ASN A CA 1
ATOM 2083 C C . ASN A 1 259 ? -3.599 4.574 -12.658 1.00 94.69 259 ASN A C 1
ATOM 2085 O O . ASN A 1 259 ? -3.324 5.734 -12.333 1.00 94.69 259 ASN A O 1
ATOM 2089 N N . LEU A 1 260 ? -3.706 4.212 -13.935 1.00 93.31 260 LEU A N 1
ATOM 2090 C CA . LEU A 1 260 ? -3.402 5.112 -15.046 1.00 93.31 260 LEU A CA 1
ATOM 2091 C C . LEU A 1 260 ? -4.441 6.226 -15.185 1.00 93.31 260 LEU A C 1
ATOM 2093 O O . LEU A 1 260 ? -4.076 7.365 -15.481 1.00 93.31 260 LEU A O 1
ATOM 2097 N N . ASP A 1 261 ? -5.710 5.919 -14.926 1.00 90.75 261 ASP A N 1
ATOM 2098 C CA . ASP A 1 261 ? -6.790 6.906 -14.933 1.00 90.75 261 ASP A CA 1
ATOM 2099 C C . ASP A 1 261 ? -6.553 7.959 -13.845 1.00 90.75 261 ASP A C 1
ATOM 2101 O O . ASP A 1 261 ? -6.551 9.161 -14.115 1.00 90.75 261 ASP A O 1
ATOM 2105 N N . MET A 1 262 ? -6.221 7.511 -12.631 1.00 92.31 262 MET A N 1
ATOM 2106 C CA . MET A 1 262 ? -5.865 8.400 -11.527 1.00 92.31 262 MET A CA 1
ATOM 2107 C C . MET A 1 262 ? -4.596 9.210 -11.811 1.00 92.31 262 MET A C 1
ATOM 2109 O O . MET A 1 262 ? -4.544 10.410 -11.548 1.00 92.31 262 MET A O 1
ATOM 2113 N N . THR A 1 263 ? -3.572 8.584 -12.390 1.00 91.88 263 THR A N 1
ATOM 2114 C CA . THR A 1 263 ? -2.309 9.259 -12.727 1.00 91.88 263 THR A CA 1
ATOM 2115 C C . THR A 1 263 ? -2.530 10.399 -13.719 1.00 91.88 263 THR A C 1
ATOM 2117 O O . THR A 1 263 ? -1.995 11.491 -13.514 1.00 91.88 263 THR A O 1
ATOM 2120 N N . GLN A 1 264 ? -3.346 10.177 -14.755 1.00 89.00 264 GLN A N 1
ATOM 2121 C CA . GLN A 1 264 ? -3.724 11.211 -15.722 1.00 89.00 264 GLN A CA 1
ATOM 2122 C C . GLN A 1 264 ? -4.592 12.299 -15.093 1.00 89.00 264 GLN A C 1
ATOM 2124 O O . GLN A 1 264 ? -4.406 13.477 -15.385 1.00 89.00 264 GLN A O 1
ATOM 2129 N N . PHE A 1 265 ? -5.522 11.920 -14.214 1.00 88.12 265 PHE A N 1
ATOM 2130 C CA . PHE A 1 265 ? -6.386 12.873 -13.526 1.00 88.12 265 PHE A CA 1
ATOM 2131 C C . PHE A 1 265 ? -5.590 13.842 -12.639 1.00 88.12 265 PHE A C 1
ATOM 2133 O O . PHE A 1 265 ? -5.923 15.023 -12.539 1.00 88.12 265 PHE A O 1
ATOM 2140 N N . LEU A 1 266 ? -4.499 13.366 -12.033 1.00 87.62 266 LEU A N 1
ATOM 2141 C CA . LEU A 1 266 ? -3.592 14.196 -11.239 1.00 87.62 266 LEU A CA 1
ATOM 2142 C C . LEU A 1 266 ? -2.607 15.011 -12.070 1.00 87.62 266 LEU A C 1
ATOM 2144 O O . LEU A 1 266 ? -2.200 16.084 -11.629 1.00 87.62 266 LEU A O 1
ATOM 2148 N N . ASN A 1 267 ? -2.254 14.523 -13.257 1.00 84.19 267 ASN A N 1
ATOM 2149 C CA . ASN A 1 267 ? -1.284 15.143 -14.152 1.00 84.19 267 ASN A CA 1
ATOM 2150 C C . ASN A 1 267 ? -1.917 15.361 -15.533 1.00 84.19 267 ASN A C 1
ATOM 2152 O O . ASN A 1 267 ? -1.540 14.683 -16.495 1.00 84.19 267 ASN A O 1
ATOM 2156 N N . PRO A 1 268 ? -2.897 16.277 -15.651 1.00 79.44 268 PRO A N 1
ATOM 2157 C CA . PRO A 1 268 ? -3.571 16.519 -16.914 1.00 79.44 268 PRO A CA 1
ATOM 2158 C C . PRO A 1 268 ? -2.560 17.022 -17.943 1.00 79.44 268 PRO A C 1
ATOM 2160 O O . PRO A 1 268 ? -1.859 18.014 -17.743 1.00 79.44 268 PRO A O 1
ATOM 2163 N N . SER A 1 269 ? -2.476 16.318 -19.062 1.00 74.50 269 SER A N 1
ATOM 2164 C CA . SER A 1 269 ? -1.537 16.640 -20.127 1.00 74.50 269 SER A CA 1
ATOM 2165 C C . SER A 1 269 ? -2.118 17.634 -21.122 1.00 74.50 269 SER A C 1
ATOM 2167 O O . SER A 1 269 ? -3.261 17.475 -21.556 1.00 74.50 269 SER A O 1
ATOM 2169 N N . VAL A 1 270 ? -1.299 18.581 -21.574 1.00 69.12 270 VAL A N 1
ATOM 2170 C CA . VAL A 1 270 ? -1.610 19.439 -22.722 1.00 69.12 270 VAL A CA 1
ATOM 2171 C C . VAL A 1 270 ? -0.969 18.828 -23.970 1.00 69.12 270 VAL A C 1
ATOM 2173 O O . VAL A 1 270 ? 0.248 18.679 -24.032 1.00 69.12 270 VAL A O 1
ATOM 2176 N N . GLY A 1 271 ? -1.785 18.468 -24.963 1.00 78.69 271 GLY A N 1
ATOM 2177 C CA . GLY A 1 271 ? -1.331 17.864 -26.222 1.00 78.69 271 GLY A CA 1
ATOM 2178 C C . GLY A 1 271 ? -1.546 16.349 -26.311 1.00 78.69 271 GLY A C 1
ATOM 2179 O O . GLY A 1 271 ? -2.251 15.744 -25.504 1.00 78.69 271 GLY A O 1
ATOM 2180 N N . ASN A 1 272 ? -0.952 15.728 -27.333 1.00 84.75 272 ASN A N 1
ATOM 2181 C CA . ASN A 1 272 ? -1.207 14.320 -27.663 1.00 84.75 272 ASN A CA 1
ATOM 2182 C C . ASN A 1 272 ? -0.368 13.327 -26.851 1.00 84.75 272 ASN A C 1
ATOM 2184 O O . ASN A 1 272 ? -0.653 12.136 -26.894 1.00 84.75 272 ASN A O 1
ATOM 2188 N N . THR A 1 273 ? 0.654 13.784 -26.126 1.00 88.94 273 THR A N 1
ATOM 2189 C CA . THR A 1 273 ? 1.579 12.917 -25.384 1.00 88.94 273 THR A CA 1
ATOM 2190 C C . THR A 1 273 ? 1.825 13.430 -23.978 1.00 88.94 273 THR A C 1
ATOM 2192 O O . THR A 1 273 ? 1.864 14.640 -23.761 1.00 88.94 273 THR A O 1
ATOM 2195 N N . PHE A 1 274 ? 2.066 12.520 -23.041 1.00 92.06 274 PHE A N 1
ATOM 2196 C CA . PHE A 1 274 ? 2.427 12.848 -21.665 1.00 92.06 274 PHE A CA 1
ATOM 2197 C C . PHE A 1 274 ? 3.425 11.851 -21.096 1.00 92.06 274 PHE A C 1
ATOM 2199 O O . PHE A 1 274 ? 3.628 10.772 -21.648 1.00 92.06 274 PHE A O 1
ATOM 2206 N N . LYS A 1 275 ? 4.083 12.237 -20.005 1.00 93.38 275 LYS A N 1
ATOM 2207 C CA . LYS A 1 275 ? 5.159 11.463 -19.391 1.00 93.38 275 LYS A CA 1
ATOM 2208 C C . LYS A 1 275 ? 4.864 11.244 -17.918 1.00 93.38 275 LYS A C 1
ATOM 2210 O O . LYS A 1 275 ? 4.470 12.182 -17.230 1.00 93.38 275 LYS A O 1
ATOM 2215 N N . VAL A 1 276 ? 5.080 10.023 -17.444 1.00 94.88 276 VAL A N 1
ATOM 2216 C CA . VAL A 1 276 ? 5.009 9.673 -16.022 1.00 94.88 276 VAL A CA 1
ATOM 2217 C C . VAL A 1 276 ? 6.387 9.200 -15.596 1.00 94.88 276 VAL A C 1
ATOM 2219 O O . VAL A 1 276 ? 6.894 8.213 -16.123 1.00 94.88 276 VAL A O 1
ATOM 2222 N N . LYS A 1 277 ? 7.009 9.912 -14.660 1.00 96.25 277 LYS A N 1
ATOM 2223 C CA . LYS A 1 277 ? 8.355 9.610 -14.176 1.00 96.25 277 LYS A CA 1
ATOM 2224 C C . LYS A 1 277 ? 8.284 9.017 -12.773 1.00 96.25 277 LYS A C 1
ATOM 2226 O O . LYS A 1 277 ? 7.634 9.592 -11.911 1.00 96.25 277 LYS A O 1
ATOM 2231 N N . PHE A 1 278 ? 9.005 7.922 -12.556 1.00 97.81 278 PHE A N 1
ATOM 2232 C CA . PHE A 1 278 ? 9.234 7.312 -11.250 1.00 97.81 278 PHE A CA 1
ATOM 2233 C C . PHE A 1 278 ? 10.725 7.353 -10.937 1.00 97.81 278 PHE A C 1
ATOM 2235 O O . PHE A 1 278 ? 11.540 6.742 -11.631 1.00 97.81 278 PHE A O 1
ATOM 2242 N N . THR A 1 279 ? 11.091 8.102 -9.906 1.00 97.38 279 THR A N 1
ATOM 2243 C CA . THR A 1 279 ? 12.456 8.133 -9.373 1.00 97.38 279 THR A CA 1
ATOM 2244 C C . THR A 1 279 ? 12.784 6.850 -8.612 1.00 97.38 279 THR A C 1
ATOM 2246 O O . THR A 1 279 ? 11.893 6.073 -8.271 1.00 97.38 279 THR A O 1
ATOM 2249 N N . LYS A 1 280 ? 14.067 6.628 -8.301 1.00 94.44 280 LYS A N 1
ATOM 2250 C CA . LYS A 1 280 ? 14.528 5.499 -7.481 1.00 94.44 280 LYS A CA 1
ATOM 2251 C C . LYS A 1 280 ? 13.677 5.297 -6.222 1.00 94.44 280 LYS A C 1
ATOM 2253 O O . LYS A 1 280 ? 13.250 4.178 -5.966 1.00 94.44 280 LYS A O 1
ATOM 2258 N N . SER A 1 281 ? 13.385 6.365 -5.476 1.00 91.31 281 SER A N 1
ATOM 2259 C CA . SER A 1 281 ? 12.585 6.310 -4.242 1.00 91.31 281 SER A CA 1
ATOM 2260 C C . SER A 1 281 ? 11.122 5.913 -4.453 1.00 91.31 281 SER A C 1
ATOM 2262 O O . SER A 1 281 ? 10.447 5.578 -3.488 1.00 91.31 281 SER A O 1
ATOM 2264 N N . GLU A 1 282 ? 10.625 5.939 -5.689 1.00 94.88 282 GLU A N 1
ATOM 2265 C CA . GLU A 1 282 ? 9.229 5.657 -6.032 1.00 94.88 282 GLU A CA 1
ATOM 2266 C C . GLU A 1 282 ? 9.032 4.254 -6.634 1.00 94.88 282 GLU A C 1
ATOM 2268 O O . GLU A 1 282 ? 7.917 3.892 -7.010 1.00 94.88 282 GLU A O 1
ATOM 2273 N N . ILE A 1 283 ? 10.091 3.449 -6.742 1.00 96.38 283 ILE A N 1
ATOM 2274 C CA . ILE A 1 283 ? 10.040 2.119 -7.356 1.00 96.38 283 ILE A CA 1
ATOM 2275 C C . ILE A 1 283 ? 10.299 1.063 -6.277 1.00 96.38 283 ILE A C 1
ATOM 2277 O O . ILE A 1 283 ? 11.352 1.061 -5.637 1.00 96.38 283 ILE A O 1
ATOM 2281 N N . ASP A 1 284 ? 9.346 0.147 -6.083 1.00 91.50 284 ASP A N 1
ATOM 2282 C CA . ASP A 1 284 ? 9.450 -0.902 -5.066 1.00 91.50 284 ASP A CA 1
ATOM 2283 C C . ASP A 1 284 ? 10.655 -1.805 -5.357 1.00 91.50 284 ASP A C 1
ATOM 2285 O O . ASP A 1 284 ? 10.894 -2.202 -6.501 1.00 91.50 284 ASP A O 1
ATOM 2289 N N . GLY A 1 285 ? 11.424 -2.136 -4.317 1.00 87.75 285 GLY A N 1
ATOM 2290 C CA . GLY A 1 285 ? 12.664 -2.913 -4.417 1.00 87.75 285 GLY A CA 1
ATOM 2291 C C . GLY A 1 285 ? 13.871 -2.106 -4.906 1.00 87.75 285 GLY A C 1
ATOM 2292 O O . GLY A 1 285 ? 14.978 -2.345 -4.445 1.00 87.75 285 GLY A O 1
ATOM 2293 N N . VAL A 1 286 ? 13.665 -1.102 -5.763 1.00 92.12 286 VAL A N 1
ATOM 2294 C CA . VAL A 1 286 ? 14.732 -0.220 -6.272 1.00 92.12 286 VAL A CA 1
ATOM 2295 C C . VAL A 1 286 ? 15.066 0.898 -5.282 1.00 92.12 286 VAL A C 1
ATOM 2297 O O . VAL A 1 286 ? 16.223 1.308 -5.184 1.00 92.12 286 VAL A O 1
ATOM 2300 N N . CYS A 1 287 ? 14.080 1.371 -4.517 1.00 84.56 287 CYS A N 1
ATOM 2301 C CA . CYS A 1 287 ? 14.224 2.473 -3.564 1.00 84.56 287 CYS A CA 1
ATOM 2302 C C . CYS A 1 287 ? 15.349 2.275 -2.539 1.00 84.56 287 CYS A C 1
ATOM 2304 O O . CYS A 1 287 ? 16.028 3.241 -2.192 1.00 84.56 287 CYS A O 1
ATOM 2306 N N . SER A 1 288 ? 15.590 1.035 -2.118 1.00 78.81 288 SER A N 1
ATOM 2307 C CA . SER A 1 288 ? 16.640 0.647 -1.171 1.00 78.81 288 SER A CA 1
ATOM 2308 C C . SER A 1 288 ? 17.866 0.003 -1.832 1.00 78.81 288 SER A C 1
ATOM 2310 O O . SER A 1 288 ? 18.889 -0.207 -1.179 1.00 78.81 288 SER A O 1
ATOM 2312 N N . ASP A 1 289 ? 17.822 -0.294 -3.134 1.00 82.56 289 ASP A N 1
ATOM 2313 C CA . ASP A 1 289 ? 18.884 -1.048 -3.798 1.00 82.56 289 ASP A CA 1
ATOM 2314 C C . ASP A 1 289 ? 20.064 -0.147 -4.200 1.00 82.56 289 ASP A C 1
ATOM 2316 O O . ASP A 1 289 ? 19.961 0.765 -5.028 1.00 82.56 289 ASP A O 1
ATOM 2320 N N . LYS A 1 290 ? 21.237 -0.409 -3.619 1.00 84.00 290 LYS A N 1
ATOM 2321 C CA . LYS A 1 290 ? 22.475 0.348 -3.872 1.00 84.00 290 LYS A CA 1
ATOM 2322 C C . LYS A 1 290 ? 23.096 0.067 -5.239 1.00 84.00 290 LYS A C 1
ATOM 2324 O O . LYS A 1 290 ? 23.924 0.854 -5.689 1.00 84.00 290 LYS A O 1
ATOM 2329 N N . ARG A 1 291 ? 22.685 -1.010 -5.915 1.00 88.19 291 ARG A N 1
ATOM 2330 C CA . ARG A 1 291 ? 23.098 -1.331 -7.293 1.00 88.19 291 ARG A CA 1
ATOM 2331 C C . ARG A 1 291 ? 22.526 -0.336 -8.306 1.00 88.19 291 ARG A C 1
ATOM 2333 O O . ARG A 1 291 ? 23.054 -0.214 -9.410 1.00 88.19 291 ARG A O 1
ATOM 2340 N N . PHE A 1 292 ? 21.476 0.393 -7.929 1.00 90.62 292 PHE A N 1
ATOM 2341 C CA . PHE A 1 292 ? 20.882 1.460 -8.727 1.00 90.62 292 PHE A CA 1
ATOM 2342 C C . PHE A 1 292 ? 21.517 2.820 -8.389 1.00 90.62 292 PHE A C 1
ATOM 2344 O O . PHE A 1 292 ? 21.601 3.170 -7.204 1.00 90.62 292 PHE A O 1
ATOM 2351 N N . PRO A 1 293 ? 21.904 3.629 -9.394 1.00 91.12 293 PRO A N 1
ATOM 2352 C CA . PRO A 1 293 ? 22.361 5.004 -9.184 1.00 91.12 293 PRO A CA 1
ATOM 2353 C C . PRO A 1 293 ? 21.342 5.857 -8.421 1.00 91.12 293 PRO A C 1
ATOM 2355 O O . PRO A 1 293 ? 20.137 5.664 -8.553 1.00 91.12 293 PRO A O 1
ATOM 2358 N N . ASN A 1 294 ? 21.802 6.831 -7.633 1.00 88.69 294 ASN A N 1
ATOM 2359 C CA . ASN A 1 294 ? 20.899 7.686 -6.848 1.00 88.69 294 ASN A CA 1
ATOM 2360 C C . ASN A 1 294 ? 20.010 8.587 -7.721 1.00 88.69 294 ASN A C 1
ATOM 2362 O O . ASN A 1 294 ? 18.903 8.924 -7.315 1.00 88.69 294 ASN A O 1
ATOM 2366 N N . ASP A 1 295 ? 20.476 8.954 -8.917 1.00 92.62 295 ASP A N 1
ATOM 2367 C CA . ASP A 1 295 ? 19.723 9.709 -9.924 1.00 92.62 295 ASP A CA 1
ATOM 2368 C C . ASP A 1 295 ? 18.897 8.805 -10.859 1.00 92.62 295 ASP A C 1
ATOM 2370 O O . ASP A 1 295 ? 18.365 9.293 -11.857 1.00 92.62 295 ASP A O 1
ATOM 2374 N N . PHE A 1 296 ? 18.789 7.501 -10.573 1.00 95.94 296 PHE A N 1
ATOM 2375 C CA . PHE A 1 296 ? 18.014 6.559 -11.382 1.00 95.94 296 PHE A CA 1
ATOM 2376 C C . PHE A 1 296 ? 16.525 6.933 -11.416 1.00 95.94 296 PHE A C 1
ATOM 2378 O O . PHE A 1 296 ? 15.917 7.265 -10.394 1.00 95.94 296 PHE A O 1
ATOM 2385 N N . TYR A 1 297 ? 15.928 6.844 -12.600 1.00 97.56 297 TYR A N 1
ATOM 2386 C CA . TYR A 1 297 ? 14.497 6.947 -12.824 1.00 97.56 297 TYR A CA 1
ATOM 2387 C C . TYR A 1 297 ? 14.058 6.153 -14.057 1.00 97.56 297 TYR A C 1
ATOM 2389 O O . TYR A 1 297 ? 14.816 5.939 -15.008 1.00 97.56 297 TYR A O 1
ATOM 2397 N N . LEU A 1 298 ? 12.782 5.781 -14.046 1.00 98.38 298 LEU A N 1
ATOM 2398 C CA . LEU A 1 298 ? 12.050 5.298 -15.207 1.00 98.38 298 LEU A CA 1
ATOM 2399 C C . LEU A 1 298 ? 11.048 6.365 -15.641 1.00 98.38 298 LEU A C 1
ATOM 2401 O O . LEU A 1 298 ? 10.319 6.902 -14.812 1.00 98.38 298 LEU A O 1
ATOM 2405 N N . GLU A 1 299 ? 11.005 6.680 -16.928 1.00 97.69 299 GLU A N 1
ATOM 2406 C CA . GLU A 1 299 ? 10.025 7.593 -17.514 1.00 97.69 299 GLU A CA 1
ATOM 2407 C C . GLU A 1 299 ? 9.179 6.846 -18.547 1.00 97.69 299 GLU A C 1
ATOM 2409 O O . GLU A 1 299 ? 9.688 6.280 -19.506 1.00 97.69 299 GLU A O 1
ATOM 2414 N N . PHE A 1 300 ? 7.871 6.835 -18.338 1.00 97.19 300 PHE A N 1
ATOM 2415 C CA . PHE A 1 300 ? 6.892 6.178 -19.190 1.00 97.19 300 PHE A CA 1
ATOM 2416 C C . PHE A 1 300 ? 6.260 7.225 -20.100 1.00 97.19 300 PHE A C 1
ATOM 2418 O O . PHE A 1 300 ? 5.670 8.193 -19.615 1.00 97.19 300 PHE A O 1
ATOM 2425 N N . VAL A 1 301 ? 6.393 7.043 -21.412 1.00 95.88 301 VAL A N 1
ATOM 2426 C CA . VAL A 1 301 ? 5.899 7.980 -22.424 1.00 95.88 301 VAL A CA 1
ATOM 2427 C C . VAL A 1 301 ? 4.588 7.457 -22.987 1.00 95.88 301 VAL A C 1
ATOM 2429 O O . VAL A 1 301 ? 4.545 6.402 -23.617 1.00 95.88 301 VAL A O 1
ATOM 2432 N N . PHE A 1 302 ? 3.515 8.210 -22.794 1.00 94.56 302 PHE A N 1
ATOM 2433 C CA . PHE A 1 302 ? 2.175 7.860 -23.240 1.00 94.56 302 PHE A CA 1
ATOM 2434 C C . PHE A 1 302 ? 1.701 8.780 -24.359 1.00 94.56 302 PHE A C 1
ATOM 2436 O O . PHE A 1 302 ? 2.075 9.953 -24.421 1.00 94.56 302 PHE A O 1
ATOM 2443 N N . SER A 1 303 ? 0.816 8.262 -25.208 1.00 92.75 303 SER A N 1
ATOM 2444 C CA . SER A 1 303 ? -0.047 9.070 -26.064 1.00 92.75 303 SER A CA 1
ATOM 2445 C C . SER A 1 303 ? -1.494 8.996 -25.582 1.00 92.75 303 SER A C 1
ATOM 2447 O O . SER A 1 303 ? -1.996 7.931 -25.210 1.00 92.75 303 SER A O 1
ATOM 2449 N N . ASN A 1 304 ? -2.153 10.153 -25.565 1.00 84.94 304 ASN A N 1
ATOM 2450 C CA . ASN A 1 304 ? -3.569 10.259 -25.261 1.00 84.94 304 ASN A CA 1
ATOM 2451 C C . ASN A 1 304 ? -4.377 9.520 -26.326 1.00 84.94 304 ASN A C 1
ATOM 2453 O O . ASN A 1 304 ? -4.145 9.681 -27.523 1.00 84.94 304 ASN A O 1
ATOM 2457 N N . GLN A 1 305 ? -5.356 8.753 -25.870 1.00 73.12 305 GLN A N 1
ATOM 2458 C CA . GLN A 1 305 ? -6.347 8.103 -26.715 1.00 73.12 305 GLN A CA 1
ATOM 2459 C C . GLN A 1 305 ? -7.720 8.710 -26.412 1.00 73.12 305 GLN A C 1
ATOM 2461 O O . GLN A 1 305 ? -8.008 9.080 -25.271 1.00 73.12 305 GLN A O 1
ATOM 2466 N N . ASN A 1 306 ? -8.569 8.809 -27.432 1.00 60.69 306 ASN A N 1
ATOM 2467 C CA . ASN A 1 306 ? -9.965 9.209 -27.270 1.00 60.69 306 ASN A CA 1
ATOM 2468 C C . ASN A 1 306 ? -10.802 7.960 -26.979 1.00 60.69 306 ASN A C 1
ATOM 2470 O O . ASN A 1 306 ? -11.496 7.453 -27.858 1.00 60.69 306 ASN A O 1
ATOM 2474 N N . PHE A 1 307 ? -10.700 7.427 -25.765 1.00 61.97 307 PHE A N 1
ATOM 2475 C CA . PHE A 1 307 ? -11.629 6.392 -25.323 1.00 61.97 307 PHE A CA 1
ATOM 2476 C C . PHE A 1 307 ? -12.981 7.031 -24.985 1.00 61.97 307 PHE A C 1
ATOM 2478 O O . PHE A 1 307 ? -13.034 8.137 -24.447 1.00 61.97 307 PHE A O 1
ATOM 2485 N N . ALA A 1 308 ? -14.081 6.353 -25.325 1.00 55.09 308 ALA A N 1
ATOM 2486 C CA . ALA A 1 308 ? -15.410 6.796 -24.922 1.00 55.09 308 ALA A CA 1
ATOM 2487 C C . ALA A 1 308 ? -15.512 6.758 -23.390 1.00 55.09 308 ALA A C 1
ATOM 2489 O O . ALA A 1 308 ? -15.193 5.738 -22.779 1.00 55.09 308 ALA A O 1
ATOM 2490 N N . GLU A 1 309 ? -15.957 7.856 -22.776 1.00 57.91 309 GLU A N 1
ATOM 2491 C CA . GLU A 1 309 ? -16.231 7.890 -21.341 1.00 57.91 309 GLU A CA 1
ATOM 2492 C C . GLU A 1 309 ? -17.356 6.899 -21.026 1.00 57.91 309 GLU A C 1
ATOM 2494 O O . GLU A 1 309 ? -18.515 7.109 -21.382 1.00 57.91 309 GLU A O 1
ATOM 2499 N N . ILE A 1 310 ? -17.020 5.797 -20.358 1.00 55.69 310 ILE A N 1
ATOM 2500 C CA . ILE A 1 310 ? -18.026 4.893 -19.808 1.00 55.69 310 ILE A CA 1
ATOM 2501 C C . ILE A 1 310 ? -18.306 5.364 -18.386 1.00 55.69 310 ILE A C 1
ATOM 2503 O O . ILE A 1 310 ? -17.468 5.220 -17.491 1.00 55.69 310 ILE A O 1
ATOM 2507 N N . ALA A 1 311 ? -19.494 5.930 -18.175 1.00 53.88 311 ALA A N 1
ATOM 2508 C CA . ALA A 1 311 ? -19.986 6.221 -16.838 1.00 53.88 311 ALA A CA 1
ATOM 2509 C C . ALA A 1 311 ? -20.058 4.910 -16.035 1.00 53.88 311 ALA A C 1
ATOM 2511 O O . ALA A 1 311 ? -20.772 3.980 -16.405 1.00 53.88 311 ALA A O 1
ATOM 2512 N N . SER A 1 312 ? -19.296 4.828 -14.945 1.00 59.78 312 SER A N 1
ATOM 2513 C CA . SER A 1 312 ? -19.353 3.690 -14.026 1.00 59.78 312 SER A CA 1
ATOM 2514 C C . SER A 1 312 ? -20.489 3.894 -13.023 1.00 59.78 312 SER A C 1
ATOM 2516 O O . SER A 1 312 ? -20.522 4.911 -12.331 1.00 59.78 312 SER A O 1
ATOM 2518 N N . THR A 1 313 ? -21.392 2.921 -12.891 1.00 54.56 313 THR A N 1
ATOM 2519 C CA . THR A 1 313 ? -22.419 2.889 -11.833 1.00 54.56 313 THR A CA 1
ATOM 2520 C C . THR A 1 313 ? -21.813 2.931 -10.429 1.00 54.56 313 THR A C 1
ATOM 2522 O O . THR A 1 313 ? -22.383 3.564 -9.541 1.00 54.56 313 THR A O 1
ATOM 2525 N N . ASP A 1 314 ? -20.624 2.351 -10.236 1.00 64.50 314 ASP A N 1
ATOM 2526 C CA . ASP A 1 314 ? -19.919 2.376 -8.948 1.00 64.50 314 ASP A CA 1
ATOM 2527 C C . ASP A 1 314 ? -19.454 3.790 -8.577 1.00 64.50 314 ASP A C 1
ATOM 2529 O O . ASP A 1 314 ? -19.420 4.155 -7.401 1.00 64.50 314 ASP A O 1
ATOM 2533 N N . ALA A 1 315 ? -19.180 4.638 -9.577 1.00 68.19 315 ALA A N 1
ATOM 2534 C CA . ALA A 1 315 ? -18.755 6.011 -9.331 1.00 68.19 315 ALA A CA 1
ATOM 2535 C C . ALA A 1 315 ? -19.845 6.832 -8.626 1.00 68.19 315 ALA A C 1
ATOM 2537 O O . ALA A 1 315 ? -19.520 7.628 -7.752 1.00 68.19 315 ALA A O 1
ATOM 2538 N N . LEU A 1 316 ? -21.129 6.616 -8.937 1.00 68.75 316 LEU A N 1
ATOM 2539 C CA . LEU A 1 316 ? -22.233 7.324 -8.274 1.00 68.75 316 LEU A CA 1
ATOM 2540 C C . LEU A 1 316 ? -22.355 6.943 -6.793 1.00 68.75 316 LEU A C 1
ATOM 2542 O O . LEU A 1 316 ? -22.510 7.820 -5.945 1.00 68.75 316 LEU A O 1
ATOM 2546 N N . VAL A 1 317 ? -22.229 5.650 -6.476 1.00 70.94 317 VAL A N 1
ATOM 2547 C CA . VAL A 1 317 ? -22.275 5.147 -5.092 1.00 70.94 317 VAL A CA 1
ATOM 2548 C C . VAL A 1 317 ? -21.128 5.729 -4.267 1.00 70.94 317 VAL A C 1
ATOM 2550 O O . VAL A 1 317 ? -21.320 6.147 -3.125 1.00 70.94 317 VAL A O 1
ATOM 2553 N N . TYR A 1 318 ? -19.931 5.793 -4.847 1.00 76.69 318 TYR A N 1
ATOM 2554 C CA . TYR A 1 318 ? -18.784 6.393 -4.179 1.00 76.69 318 TYR A CA 1
ATOM 2555 C C . TYR A 1 318 ? -18.920 7.911 -4.033 1.00 76.69 318 TYR A C 1
ATOM 2557 O O . TYR A 1 318 ? -18.539 8.432 -2.994 1.00 76.69 318 TYR A O 1
ATOM 2565 N N . GLN A 1 319 ? -19.483 8.629 -5.008 1.00 78.81 319 GLN A N 1
ATOM 2566 C CA . GLN A 1 319 ? -19.712 10.077 -4.887 1.00 78.81 319 GLN A CA 1
ATOM 2567 C C . GLN A 1 319 ? -20.653 10.419 -3.722 1.00 78.81 319 GLN A C 1
ATOM 2569 O O . GLN A 1 319 ? -20.369 11.346 -2.961 1.00 78.81 319 GLN A O 1
ATOM 2574 N N . ASP A 1 320 ? -21.726 9.645 -3.529 1.00 78.81 320 ASP A N 1
ATOM 2575 C CA . ASP A 1 320 ? -22.616 9.794 -2.370 1.00 78.81 320 ASP A CA 1
ATOM 2576 C C . ASP A 1 320 ? -21.855 9.569 -1.051 1.00 78.81 320 ASP A C 1
ATOM 2578 O O . ASP A 1 320 ? -21.832 10.446 -0.183 1.00 78.81 320 ASP A O 1
ATOM 2582 N N . PHE A 1 321 ? -21.112 8.465 -0.946 1.00 82.00 321 PHE A N 1
ATOM 2583 C CA . PHE A 1 321 ? -20.232 8.180 0.193 1.00 82.00 321 PHE A CA 1
ATOM 2584 C C . PHE A 1 321 ? -19.233 9.320 0.481 1.00 82.00 321 PHE A C 1
ATOM 2586 O O . PHE A 1 321 ? -19.107 9.769 1.625 1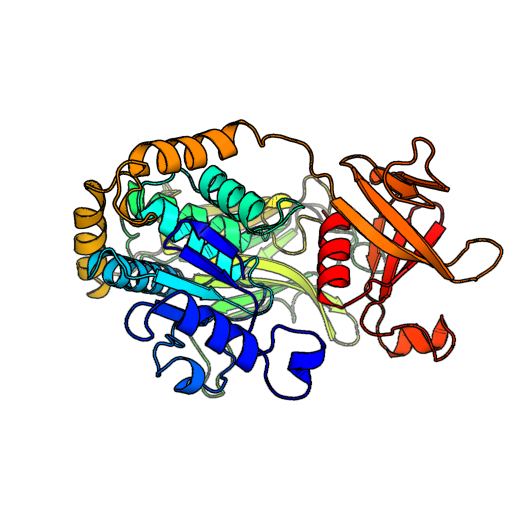.00 82.00 321 PHE A O 1
ATOM 2593 N N . LEU A 1 322 ? -18.553 9.834 -0.550 1.00 82.44 322 LEU A N 1
ATOM 2594 C CA . LEU A 1 322 ? -17.598 10.942 -0.440 1.00 82.44 322 LEU A CA 1
ATOM 2595 C C . LEU A 1 322 ? -18.266 12.239 0.041 1.00 82.44 322 LEU A C 1
ATOM 2597 O O . LEU A 1 322 ? -17.619 13.061 0.694 1.00 82.44 322 LEU A O 1
ATOM 2601 N N . SER A 1 323 ? -19.554 12.429 -0.249 1.00 83.50 323 SER A N 1
ATOM 2602 C CA . SER A 1 323 ? -20.315 13.588 0.217 1.00 83.50 323 SER A CA 1
ATOM 2603 C C . SER A 1 323 ? -20.679 13.492 1.706 1.00 83.50 323 SER A C 1
ATOM 2605 O O . SER A 1 323 ? -20.505 14.470 2.438 1.00 83.50 323 SER A O 1
ATOM 2607 N N . GLN A 1 324 ? -21.085 12.308 2.179 1.00 82.06 324 GLN A N 1
ATOM 2608 C CA . GLN A 1 324 ? -21.557 12.071 3.551 1.00 82.06 324 GLN A CA 1
ATOM 2609 C C . GLN A 1 324 ? -20.450 12.265 4.595 1.00 82.06 324 GLN A C 1
ATOM 2611 O O . GLN A 1 324 ? -20.664 12.857 5.653 1.00 82.06 324 GLN A O 1
ATOM 2616 N N . ARG A 1 325 ? -19.222 11.854 4.271 1.00 85.12 325 ARG A N 1
ATOM 2617 C CA . ARG A 1 325 ? -18.074 11.951 5.184 1.00 85.12 325 ARG A CA 1
ATOM 2618 C C . ARG A 1 325 ? -17.605 13.377 5.502 1.00 85.12 325 ARG A C 1
ATOM 2620 O O . ARG A 1 325 ? -16.786 13.550 6.402 1.00 85.12 325 ARG A O 1
ATOM 2627 N N . LYS A 1 326 ? -18.063 14.411 4.781 1.00 79.19 326 LYS A N 1
ATOM 2628 C CA . LYS A 1 326 ? -17.593 15.802 4.971 1.00 79.19 326 LYS A CA 1
ATOM 2629 C C . LYS A 1 326 ? -17.891 16.366 6.364 1.00 79.19 326 LYS A C 1
ATOM 2631 O O . LYS A 1 326 ? -17.217 17.299 6.780 1.00 79.19 326 LYS A O 1
ATOM 2636 N N . GLN A 1 327 ? -18.867 15.802 7.074 1.00 78.56 327 GLN A N 1
ATOM 2637 C CA . GLN A 1 327 ? -19.247 16.230 8.424 1.00 78.56 327 GLN A CA 1
ATOM 2638 C C . GLN A 1 327 ? -18.374 15.628 9.534 1.00 78.56 327 GLN A C 1
ATOM 2640 O O . GLN A 1 327 ? -18.472 16.047 10.683 1.00 78.56 327 GLN A O 1
ATOM 2645 N N . LEU A 1 328 ? -17.533 14.643 9.212 1.00 85.50 328 LEU A N 1
ATOM 2646 C CA . LEU A 1 328 ? -16.671 13.990 10.192 1.00 85.50 328 LEU A CA 1
ATOM 2647 C C . LEU A 1 328 ? -15.461 14.871 10.508 1.00 85.50 328 LEU A C 1
ATOM 2649 O O . LEU A 1 328 ? -14.950 15.567 9.634 1.00 85.50 328 LEU A O 1
ATOM 2653 N N . ASP A 1 329 ? -14.953 14.768 11.729 1.00 89.62 329 ASP A N 1
ATOM 2654 C CA . ASP A 1 329 ? -13.774 15.481 12.240 1.00 89.62 329 ASP A CA 1
ATOM 2655 C C . ASP A 1 329 ? -12.698 14.533 12.815 1.00 89.62 329 ASP A C 1
ATOM 2657 O O . ASP A 1 329 ? -11.718 14.971 13.431 1.00 89.62 329 ASP A O 1
ATOM 2661 N N . GLY A 1 330 ? -12.886 13.226 12.608 1.00 91.19 330 GLY A N 1
ATOM 2662 C CA . GLY A 1 330 ? -12.114 12.129 13.190 1.00 91.19 330 GLY A CA 1
ATOM 2663 C C . GLY A 1 330 ? -12.836 11.385 14.317 1.00 91.19 330 GLY A C 1
ATOM 2664 O O . GLY A 1 330 ? -12.369 10.322 14.724 1.00 91.19 330 GLY A O 1
ATOM 2665 N N . SER A 1 331 ? -13.973 11.893 14.800 1.00 93.56 331 SER A N 1
ATOM 2666 C CA . SER A 1 331 ? -14.724 11.320 15.931 1.00 93.56 331 SER A CA 1
ATOM 2667 C C . SER A 1 331 ? -15.127 9.856 15.751 1.00 93.56 331 SER A C 1
ATOM 2669 O O . SER A 1 331 ? -15.032 9.082 16.700 1.00 93.56 331 SER A O 1
ATOM 2671 N N . ILE A 1 332 ? -15.490 9.434 14.534 1.00 95.12 332 ILE A N 1
ATOM 2672 C CA . ILE A 1 332 ? -15.867 8.041 14.228 1.00 95.12 332 ILE A CA 1
ATOM 2673 C C . ILE A 1 332 ? -14.764 7.018 14.558 1.00 95.12 332 ILE A C 1
ATOM 2675 O O . ILE A 1 332 ? -15.055 5.849 14.797 1.00 95.12 332 ILE A O 1
ATOM 2679 N N . CYS A 1 333 ? -13.498 7.441 14.623 1.00 95.50 333 CYS A N 1
ATOM 2680 C CA . CYS A 1 333 ? -12.386 6.565 14.985 1.00 95.50 333 CYS A CA 1
ATOM 2681 C C . CYS A 1 333 ? -12.358 6.208 16.483 1.00 95.50 333 CYS A C 1
ATOM 2683 O O . CYS A 1 333 ? -11.630 5.296 16.876 1.00 95.50 333 CYS A O 1
ATOM 2685 N N . PHE A 1 334 ? -13.107 6.906 17.335 1.00 96.38 334 PHE A N 1
ATOM 2686 C CA . PHE A 1 334 ? -13.045 6.773 18.791 1.00 96.38 334 PHE A CA 1
ATOM 2687 C C . PHE A 1 334 ? -14.421 6.457 19.374 1.00 96.38 334 PHE A C 1
ATOM 2689 O O . PHE A 1 334 ? -15.449 6.764 18.767 1.00 96.38 334 PHE A O 1
ATOM 2696 N N . LYS A 1 335 ? -14.452 5.830 20.555 1.00 94.25 335 LYS A N 1
ATOM 2697 C CA . LYS A 1 335 ? -15.723 5.632 21.260 1.00 94.25 335 LYS A CA 1
ATOM 2698 C C . LYS A 1 335 ? -16.241 6.995 21.738 1.00 94.25 335 LYS A C 1
ATOM 2700 O O . LYS A 1 335 ? -15.431 7.803 22.210 1.00 94.25 335 LYS A O 1
ATOM 2705 N N . PRO A 1 336 ? -17.553 7.277 21.642 1.00 92.69 336 PRO A N 1
ATOM 2706 C CA . PRO A 1 336 ? -18.113 8.500 22.201 1.00 92.69 336 PRO A CA 1
ATOM 2707 C C . PRO A 1 336 ? -17.840 8.596 23.702 1.00 92.69 336 PRO A C 1
ATOM 2709 O O . PRO A 1 336 ? -17.829 7.596 24.418 1.00 92.69 336 PRO A O 1
ATOM 2712 N N . GLY A 1 337 ? -17.631 9.812 24.197 1.00 92.69 337 GLY A N 1
ATOM 2713 C CA . GLY A 1 337 ? -17.399 10.034 25.616 1.00 92.69 337 GLY A CA 1
ATOM 2714 C C . GLY A 1 337 ? -16.750 11.383 25.911 1.00 92.69 337 GLY A C 1
ATOM 2715 O O . GLY A 1 337 ? -16.363 12.105 24.992 1.00 92.69 337 GLY A O 1
ATOM 2716 N N . PRO A 1 338 ? -16.588 11.727 27.199 1.00 90.06 338 PRO A N 1
ATOM 2717 C CA . PRO A 1 338 ? -16.090 13.039 27.620 1.00 90.06 338 PRO A CA 1
ATOM 2718 C C . PRO A 1 338 ? -14.640 13.318 27.192 1.00 90.06 338 PRO A C 1
ATOM 2720 O O . PRO A 1 338 ? -14.229 14.472 27.146 1.00 90.06 338 PRO A O 1
ATOM 2723 N N . THR A 1 339 ? -13.860 12.281 26.868 1.00 91.94 339 THR A N 1
ATOM 2724 C CA . THR A 1 339 ? -12.453 12.399 26.446 1.00 91.94 339 THR A CA 1
ATOM 2725 C C . THR A 1 339 ? -12.265 12.343 24.928 1.00 91.94 339 THR A C 1
ATOM 2727 O O . THR A 1 339 ? -11.128 12.354 24.465 1.00 91.94 339 THR A O 1
ATOM 2730 N N . LEU A 1 340 ? -13.350 12.303 24.142 1.00 91.19 340 LEU A N 1
ATOM 2731 C CA . LEU A 1 340 ? -13.308 12.173 22.681 1.00 91.19 340 LEU A CA 1
ATOM 2732 C C . LEU A 1 340 ? -12.420 13.242 22.026 1.00 91.19 340 LEU A C 1
ATOM 2734 O O . LEU A 1 340 ? -11.436 12.898 21.371 1.00 91.19 340 LEU A O 1
ATOM 2738 N N . GLN A 1 341 ? -12.713 14.524 22.271 1.00 92.38 341 GLN A N 1
ATOM 2739 C CA . GLN A 1 341 ? -11.913 15.641 21.755 1.00 92.38 341 GLN A CA 1
ATOM 2740 C C . GLN A 1 341 ? -10.433 15.506 22.142 1.00 92.38 341 GLN A C 1
ATOM 2742 O O . GLN A 1 341 ? -9.558 15.623 21.289 1.00 92.38 341 GLN A O 1
ATOM 2747 N N . GLN A 1 342 ? -10.152 15.178 23.408 1.00 91.19 342 GLN A N 1
ATOM 2748 C CA . GLN A 1 342 ? -8.784 15.033 23.914 1.00 91.19 342 GLN A CA 1
ATOM 2749 C C . GLN A 1 342 ? -8.029 13.904 23.204 1.00 91.19 342 GLN A C 1
ATOM 2751 O O . GLN A 1 342 ? -6.871 14.077 22.836 1.00 91.19 342 GLN A O 1
ATOM 2756 N N . LYS A 1 343 ? -8.671 12.751 22.975 1.00 91.50 343 LYS A N 1
ATOM 2757 C CA . LYS A 1 343 ? -8.067 11.624 22.247 1.00 91.50 343 LYS A CA 1
ATOM 2758 C C . LYS A 1 343 ? -7.769 11.982 20.792 1.00 91.50 343 LYS A C 1
ATOM 2760 O O . LYS A 1 343 ? -6.715 11.614 20.273 1.00 91.50 343 LYS A O 1
ATOM 2765 N N . MET A 1 344 ? -8.667 12.722 20.144 1.00 92.75 344 MET A N 1
ATOM 2766 C CA . MET A 1 344 ? -8.474 13.195 18.772 1.00 92.75 344 MET A CA 1
ATOM 2767 C C . MET A 1 344 ? -7.319 14.197 18.675 1.00 92.75 344 MET A C 1
ATOM 2769 O O . MET A 1 344 ? -6.476 14.080 17.786 1.00 92.75 344 MET A O 1
ATOM 2773 N N . GLU A 1 345 ? -7.245 15.151 19.602 1.00 89.44 345 GLU A N 1
ATOM 2774 C CA . GLU A 1 345 ? -6.139 16.108 19.698 1.00 89.44 345 GLU A CA 1
ATOM 2775 C C . GLU A 1 345 ? -4.811 15.404 19.978 1.00 89.44 345 GLU A C 1
ATOM 2777 O O . GLU A 1 345 ? -3.819 15.687 19.311 1.00 89.44 345 GLU A O 1
ATOM 2782 N N . GLN A 1 346 ? -4.793 14.430 20.892 1.00 87.75 346 GLN A N 1
ATOM 2783 C CA . GLN A 1 346 ? -3.611 13.613 21.172 1.00 87.75 346 GLN A CA 1
ATOM 2784 C C . GLN A 1 346 ? -3.144 12.847 19.934 1.00 87.75 346 GLN A C 1
ATOM 2786 O O . GLN A 1 346 ? -1.948 12.831 19.655 1.00 87.75 346 GLN A O 1
ATOM 2791 N N . ALA A 1 347 ? -4.058 12.243 19.168 1.00 87.00 347 ALA A N 1
ATOM 2792 C CA . ALA A 1 347 ? -3.706 11.532 17.942 1.00 87.00 347 ALA A CA 1
ATOM 2793 C C . ALA A 1 347 ? -3.049 12.460 16.905 1.00 87.00 347 ALA A C 1
ATOM 2795 O O . ALA A 1 347 ? -2.009 12.124 16.332 1.00 87.00 347 ALA A O 1
ATOM 2796 N N . LYS A 1 348 ? -3.613 13.659 16.719 1.00 84.50 348 LYS A N 1
ATOM 2797 C CA . LYS A 1 348 ? -3.059 14.685 15.825 1.00 84.50 348 LYS A CA 1
ATOM 2798 C C . LYS A 1 348 ? -1.696 15.179 16.328 1.00 84.50 348 LYS A C 1
ATOM 2800 O O . LYS A 1 348 ? -0.733 15.191 15.568 1.00 84.50 348 LYS A O 1
ATOM 2805 N N . HIS A 1 349 ? -1.576 15.498 17.617 1.00 79.19 349 HIS A N 1
ATOM 2806 C CA . HIS A 1 349 ? -0.348 16.013 18.240 1.00 79.19 349 HIS A CA 1
ATOM 2807 C C . HIS A 1 349 ? 0.811 15.009 18.249 1.00 79.19 349 HIS A C 1
ATOM 2809 O O . HIS A 1 349 ? 1.953 15.375 17.967 1.00 79.19 349 HIS A O 1
ATOM 2815 N N . PHE A 1 350 ? 0.523 13.732 18.515 1.00 72.75 350 PHE A N 1
ATOM 2816 C CA . PHE A 1 350 ? 1.518 12.653 18.522 1.00 72.75 350 PHE A CA 1
ATOM 2817 C C . PHE A 1 350 ? 2.255 12.540 17.179 1.00 72.75 350 PHE A C 1
ATOM 2819 O O . PHE A 1 350 ? 3.444 12.229 17.141 1.00 72.75 350 PHE A O 1
ATOM 2826 N N . THR A 1 351 ? 1.583 12.880 16.078 1.00 63.31 351 THR A N 1
ATOM 2827 C CA . THR A 1 351 ? 2.174 12.890 14.734 1.00 63.31 351 THR A CA 1
ATOM 2828 C C . THR A 1 351 ? 3.201 14.017 14.559 1.00 63.31 351 THR A C 1
ATOM 2830 O O . THR A 1 351 ? 4.272 13.793 14.004 1.00 63.31 351 THR A O 1
ATOM 2833 N N . PHE A 1 352 ? 2.943 15.213 15.104 1.00 58.41 352 PHE A N 1
ATOM 2834 C CA . PHE A 1 352 ? 3.861 16.358 14.994 1.00 58.41 352 PHE A CA 1
ATOM 2835 C C . PHE A 1 352 ? 5.129 16.206 15.845 1.00 58.41 352 PHE A C 1
ATOM 2837 O O . PHE A 1 352 ? 6.194 16.692 15.462 1.00 58.41 352 PHE A O 1
ATOM 2844 N N . GLN A 1 353 ? 5.036 15.527 16.992 1.00 55.28 353 GLN A N 1
ATOM 2845 C CA . GLN A 1 353 ? 6.182 15.311 17.883 1.00 55.28 353 GLN A CA 1
ATOM 2846 C C . GLN A 1 353 ? 7.106 14.171 17.431 1.00 55.28 353 GLN A C 1
ATOM 2848 O O . GLN A 1 353 ? 8.267 14.138 17.829 1.00 55.28 353 GLN A O 1
ATOM 2853 N N . THR A 1 354 ? 6.621 13.254 16.592 1.00 54.47 354 THR A N 1
ATOM 2854 C CA . THR A 1 354 ? 7.350 12.048 16.161 1.00 54.47 354 THR A CA 1
ATOM 2855 C C . THR A 1 354 ? 8.144 12.229 14.863 1.00 54.47 354 THR A C 1
ATOM 2857 O O . THR A 1 354 ? 8.531 11.239 14.249 1.00 54.47 354 THR A O 1
ATOM 2860 N N . ASN A 1 355 ? 8.508 13.462 14.479 1.00 45.34 355 ASN A N 1
ATOM 2861 C CA . ASN A 1 355 ? 9.515 13.742 13.431 1.00 45.34 355 ASN A CA 1
ATOM 2862 C C . ASN A 1 355 ? 10.949 13.279 13.819 1.00 45.34 355 ASN A C 1
ATOM 2864 O O . ASN A 1 355 ? 11.946 13.880 13.425 1.00 45.34 355 ASN A O 1
ATOM 2868 N N . VAL A 1 356 ? 11.066 12.217 14.616 1.00 45.88 356 VAL A N 1
ATOM 2869 C CA . VAL A 1 356 ? 12.290 11.736 15.246 1.00 45.88 356 VAL A CA 1
ATOM 2870 C C . VAL A 1 356 ? 12.823 10.529 14.480 1.00 45.88 356 VAL A C 1
ATOM 2872 O O . VAL A 1 356 ? 12.099 9.579 14.184 1.00 45.88 356 VAL A O 1
ATOM 2875 N N . SER A 1 357 ? 14.115 10.620 14.176 1.00 46.53 357 SER A N 1
ATOM 2876 C CA . SER A 1 357 ? 15.024 9.572 13.722 1.00 46.53 357 SER A CA 1
ATOM 2877 C C . SER A 1 357 ? 14.630 8.160 14.161 1.00 46.53 357 SER A C 1
ATOM 2879 O O . SER A 1 357 ? 14.510 7.888 15.353 1.00 46.53 357 SER A O 1
ATOM 2881 N N . LEU A 1 358 ? 14.487 7.271 13.173 1.00 51.09 358 LEU A N 1
ATOM 2882 C CA . LEU A 1 358 ? 14.235 5.838 13.325 1.00 51.09 358 LEU A CA 1
ATOM 2883 C C . LEU A 1 358 ? 15.279 5.200 14.254 1.00 51.09 358 LEU A C 1
ATOM 2885 O O . LEU A 1 358 ? 16.418 4.976 13.846 1.00 51.09 358 LEU A O 1
ATOM 2889 N N . GLU A 1 359 ? 14.882 4.887 15.488 1.00 61.34 359 GLU A N 1
ATOM 2890 C CA . GLU A 1 359 ? 15.680 4.075 16.404 1.00 61.34 359 GLU A CA 1
ATOM 2891 C C . GLU A 1 359 ? 14.962 2.739 16.683 1.00 61.34 359 GLU A C 1
ATOM 2893 O O . GLU A 1 359 ? 13.818 2.727 17.138 1.00 61.34 359 GLU A O 1
ATOM 2898 N N . ARG A 1 360 ? 15.609 1.594 16.397 1.00 76.44 360 ARG A N 1
ATOM 2899 C CA . ARG A 1 360 ? 15.090 0.239 16.716 1.00 76.44 360 ARG A CA 1
ATOM 2900 C C . ARG A 1 360 ? 15.962 -0.436 17.758 1.00 76.44 360 ARG A C 1
ATOM 2902 O O . ARG A 1 360 ? 17.133 -0.662 17.500 1.00 76.44 360 ARG A O 1
ATOM 2909 N N . GLY A 1 361 ? 15.385 -0.835 18.891 1.00 84.50 361 GLY A N 1
ATOM 2910 C CA . GLY A 1 361 ? 16.062 -1.619 19.928 1.00 84.50 361 GLY A CA 1
ATOM 2911 C C . GLY A 1 361 ? 15.498 -3.035 20.052 1.00 84.50 361 GLY A C 1
ATOM 2912 O O . GLY A 1 361 ? 14.283 -3.205 20.054 1.00 84.50 361 GLY A O 1
ATOM 2913 N N . GLY A 1 362 ? 16.349 -4.051 20.192 1.00 87.94 362 GLY A N 1
ATOM 2914 C CA . GLY A 1 362 ? 15.891 -5.438 20.327 1.00 87.94 362 GLY A CA 1
ATOM 2915 C C . GLY A 1 362 ? 17.011 -6.449 20.553 1.00 87.94 362 GLY A C 1
ATOM 2916 O O . GLY A 1 362 ? 18.190 -6.158 20.349 1.00 87.94 362 GLY A O 1
ATOM 2917 N N . TRP A 1 363 ? 16.659 -7.652 21.006 1.00 90.31 363 TRP A N 1
ATOM 2918 C CA . TRP A 1 363 ? 17.627 -8.735 21.173 1.00 90.31 363 TRP A CA 1
ATOM 2919 C C . TRP A 1 363 ? 17.864 -9.455 19.850 1.00 90.31 363 TRP A C 1
ATOM 2921 O O . TRP A 1 363 ? 16.929 -9.896 19.203 1.00 90.31 363 TRP A O 1
ATOM 2931 N N . LEU A 1 364 ? 19.133 -9.622 19.493 1.00 93.81 364 LEU A N 1
ATOM 2932 C CA . LEU A 1 364 ? 19.562 -10.440 18.365 1.00 93.81 364 LEU A CA 1
ATOM 2933 C C . LEU A 1 364 ? 20.749 -11.300 18.785 1.00 93.81 364 LEU A C 1
ATOM 2935 O O . LEU A 1 364 ? 21.513 -10.944 19.694 1.00 93.81 364 LEU A O 1
ATOM 2939 N N . THR A 1 365 ? 20.957 -12.416 18.097 1.00 93.12 365 THR A N 1
ATOM 2940 C CA . THR A 1 365 ? 22.127 -13.263 18.324 1.00 93.12 365 THR A CA 1
ATOM 2941 C C . THR A 1 365 ? 23.072 -13.186 17.143 1.00 93.12 365 THR A C 1
ATOM 2943 O O . THR A 1 365 ? 22.694 -13.458 16.015 1.00 93.12 365 THR A O 1
ATOM 2946 N N . LYS A 1 366 ? 24.327 -12.801 17.402 1.00 92.81 366 LYS A N 1
ATOM 2947 C CA . LYS A 1 366 ? 25.339 -12.572 16.362 1.00 92.81 366 LYS A CA 1
ATOM 2948 C C . LYS A 1 366 ? 26.532 -13.508 16.478 1.00 92.81 366 LYS A C 1
ATOM 2950 O O . LYS A 1 366 ? 27.021 -13.754 17.585 1.00 92.81 366 LYS A O 1
ATOM 2955 N N . GLN A 1 367 ? 27.101 -13.907 15.349 1.00 90.31 367 GLN A N 1
ATOM 2956 C CA . GLN A 1 367 ? 28.334 -14.691 15.323 1.00 90.31 367 GLN A CA 1
ATOM 2957 C C . GLN A 1 367 ? 29.567 -13.812 15.620 1.00 90.31 367 GLN A C 1
ATOM 2959 O O . GLN A 1 367 ? 29.658 -12.637 15.232 1.00 90.31 367 GLN A O 1
ATOM 2964 N N . GLY A 1 368 ? 30.514 -14.322 16.408 1.00 85.81 368 GLY A N 1
ATOM 2965 C CA . GLY A 1 368 ? 31.807 -13.675 16.649 1.00 85.81 368 GLY A CA 1
ATOM 2966 C C . GLY A 1 368 ? 32.697 -13.650 15.396 1.00 85.81 368 GLY A C 1
ATOM 2967 O O . GLY A 1 368 ? 32.519 -14.454 14.494 1.00 85.81 368 GLY A O 1
ATOM 2968 N N . ASN A 1 369 ? 33.629 -12.688 15.324 1.00 77.62 369 ASN A N 1
ATOM 2969 C CA . ASN A 1 369 ? 34.496 -12.506 14.147 1.00 77.62 369 ASN A CA 1
ATOM 2970 C C . ASN A 1 369 ? 35.647 -13.524 14.104 1.00 77.62 369 ASN A C 1
ATOM 2972 O O . ASN A 1 369 ? 35.765 -14.302 13.171 1.00 77.62 369 ASN A O 1
ATOM 2976 N N . GLN A 1 370 ? 36.493 -13.516 15.140 1.00 78.19 370 GLN A N 1
ATOM 2977 C CA . GLN A 1 370 ? 37.670 -14.390 15.229 1.00 78.19 370 GLN A CA 1
ATOM 2978 C C . GLN A 1 370 ? 37.321 -15.765 15.800 1.00 78.19 370 GLN A C 1
ATOM 2980 O O . GLN A 1 370 ? 37.791 -16.787 15.321 1.00 78.19 370 GLN A O 1
ATOM 2985 N N . VAL A 1 371 ? 36.461 -15.783 16.819 1.00 80.31 371 VAL A N 1
ATOM 2986 C CA . VAL A 1 371 ? 35.888 -17.006 17.381 1.00 80.31 371 VAL A CA 1
ATOM 2987 C C . VAL A 1 371 ? 34.441 -17.049 16.925 1.00 80.31 371 VAL A C 1
ATOM 2989 O O . VAL A 1 371 ? 33.667 -16.166 17.297 1.00 80.31 371 VAL A O 1
ATOM 2992 N N . ARG A 1 372 ? 34.079 -18.048 16.116 1.00 83.00 372 ARG A N 1
ATOM 2993 C CA . ARG A 1 372 ? 32.759 -18.187 15.473 1.00 83.00 372 ARG A CA 1
ATOM 2994 C C . ARG A 1 372 ? 31.638 -18.614 16.437 1.00 83.00 372 ARG A C 1
ATOM 2996 O O . ARG A 1 372 ? 30.717 -19.320 16.054 1.00 83.00 372 ARG A O 1
ATOM 3003 N N . ASN A 1 373 ? 31.689 -18.180 17.695 1.00 84.81 373 ASN A N 1
ATOM 3004 C CA . ASN A 1 373 ? 30.633 -18.449 18.665 1.00 84.81 373 ASN A CA 1
ATOM 3005 C C . ASN A 1 373 ? 29.482 -17.443 18.561 1.00 84.81 373 ASN A C 1
ATOM 3007 O O . ASN A 1 373 ? 29.686 -16.245 18.341 1.00 84.81 373 ASN A O 1
ATOM 3011 N N . TRP A 1 374 ? 28.267 -17.934 18.779 1.00 88.62 374 TRP A N 1
ATOM 3012 C CA . TRP A 1 374 ? 27.051 -17.132 18.808 1.00 88.62 374 TRP A CA 1
ATOM 3013 C C . TRP A 1 374 ? 26.906 -16.392 20.136 1.00 88.62 374 TRP A C 1
ATOM 3015 O O . TRP A 1 374 ? 27.155 -16.941 21.210 1.00 88.62 374 TRP A O 1
ATOM 3025 N N . LYS A 1 375 ? 26.555 -15.104 20.074 1.00 91.44 375 LYS A N 1
ATOM 3026 C CA . LYS A 1 375 ? 26.424 -14.242 21.254 1.00 91.44 375 LYS A CA 1
ATOM 3027 C C . LYS A 1 375 ? 25.170 -13.384 21.157 1.00 91.44 375 LYS A C 1
ATOM 3029 O O . LYS A 1 375 ? 25.087 -12.529 20.275 1.00 91.44 375 LYS A O 1
ATOM 3034 N N . ARG A 1 376 ? 24.256 -13.550 22.116 1.00 93.19 376 ARG A N 1
ATOM 3035 C CA . ARG A 1 376 ? 23.068 -12.700 22.271 1.00 93.19 376 ARG A CA 1
ATOM 3036 C C . ARG A 1 376 ? 23.472 -11.289 22.704 1.00 93.19 376 ARG A C 1
ATOM 3038 O O . ARG A 1 376 ? 24.287 -11.125 23.621 1.00 93.19 376 ARG A O 1
ATOM 3045 N N . ARG A 1 377 ? 22.978 -10.268 22.010 1.00 95.62 377 ARG A N 1
ATOM 3046 C CA . ARG A 1 377 ? 23.293 -8.852 22.237 1.00 95.62 377 ARG A CA 1
ATOM 3047 C C . ARG A 1 377 ? 22.037 -8.011 22.063 1.00 95.62 377 ARG A C 1
ATOM 3049 O O . ARG A 1 377 ? 21.179 -8.343 21.255 1.00 95.62 377 ARG A O 1
ATOM 3056 N N . TRP A 1 378 ? 21.946 -6.932 22.829 1.00 92.31 378 TRP A N 1
ATOM 3057 C CA . TRP A 1 378 ? 20.914 -5.923 22.627 1.00 92.31 378 TRP A CA 1
ATOM 3058 C C . TRP A 1 378 ? 21.381 -5.015 21.499 1.00 92.31 378 TRP A C 1
ATOM 3060 O O . TRP A 1 378 ? 22.389 -4.337 21.668 1.00 92.31 378 TRP A O 1
ATOM 3070 N N . PHE A 1 379 ? 20.732 -5.063 20.347 1.00 94.44 379 PHE A N 1
ATOM 3071 C CA . PHE A 1 379 ? 21.018 -4.198 19.213 1.00 94.44 379 PHE A CA 1
ATOM 3072 C C . PHE A 1 379 ? 20.177 -2.928 19.302 1.00 94.44 379 PHE A C 1
ATOM 3074 O O . PHE A 1 379 ? 19.042 -2.963 19.770 1.00 94.44 379 PHE A O 1
ATOM 3081 N N . VAL A 1 380 ? 20.754 -1.823 18.848 1.00 89.00 380 VAL A N 1
ATOM 3082 C CA . VAL A 1 380 ? 20.107 -0.529 18.664 1.00 89.00 380 VAL A CA 1
ATOM 3083 C C . VAL A 1 380 ? 20.493 -0.023 17.278 1.00 89.00 380 VAL A C 1
ATOM 3085 O O . VAL A 1 380 ? 21.662 0.257 17.022 1.00 89.00 380 VAL A O 1
ATOM 3088 N N . LEU A 1 381 ? 19.534 0.035 16.367 1.00 88.25 381 LEU A N 1
ATOM 3089 C CA . LEU A 1 381 ? 19.650 0.735 15.098 1.00 88.25 381 LEU A CA 1
ATOM 3090 C C . LEU A 1 381 ? 19.433 2.222 15.353 1.00 88.25 381 LEU A C 1
ATOM 3092 O O . LEU A 1 381 ? 18.429 2.586 15.951 1.00 88.25 381 LEU A O 1
ATOM 3096 N N . HIS A 1 382 ? 20.355 3.036 14.866 1.00 81.50 382 HIS A N 1
ATOM 3097 C CA . HIS A 1 382 ? 20.268 4.487 14.741 1.00 81.50 382 HIS A CA 1
ATOM 3098 C C . HIS A 1 382 ? 20.284 4.848 13.246 1.00 81.50 382 HIS A C 1
ATOM 3100 O O . HIS A 1 382 ? 20.715 4.018 12.439 1.00 81.50 382 HIS A O 1
ATOM 3106 N N . PRO A 1 383 ? 19.937 6.088 12.854 1.00 74.88 383 PRO A N 1
ATOM 3107 C CA . PRO A 1 383 ? 19.965 6.499 11.446 1.00 74.88 383 PRO A CA 1
ATOM 3108 C C . PRO A 1 383 ? 21.319 6.322 10.743 1.00 74.88 383 PRO A C 1
ATOM 3110 O O . PRO A 1 383 ? 21.373 6.100 9.539 1.00 74.88 383 PRO A O 1
ATOM 3113 N N . ASP A 1 384 ? 22.430 6.448 11.473 1.00 80.50 384 ASP A N 1
ATOM 3114 C CA . ASP A 1 384 ? 23.787 6.425 10.917 1.00 80.50 384 ASP A CA 1
ATOM 3115 C C . ASP A 1 384 ? 24.582 5.157 11.271 1.00 80.50 384 ASP A C 1
ATOM 3117 O O . ASP A 1 384 ? 25.641 4.897 10.685 1.00 80.50 384 ASP A O 1
ATOM 3121 N N . ARG A 1 385 ? 24.113 4.356 12.235 1.00 90.00 385 ARG A N 1
ATOM 3122 C CA . ARG A 1 385 ? 24.854 3.201 12.766 1.00 90.00 385 ARG A CA 1
ATOM 3123 C C . ARG A 1 385 ? 23.957 2.191 13.471 1.00 90.00 385 ARG A C 1
ATOM 3125 O O . ARG A 1 385 ? 22.961 2.538 14.080 1.00 90.00 385 ARG A O 1
ATOM 3132 N N . ILE A 1 386 ? 24.403 0.947 13.515 1.00 93.56 386 ILE A N 1
ATOM 3133 C CA . ILE A 1 386 ? 23.893 -0.092 14.404 1.00 93.56 386 ILE A CA 1
ATOM 3134 C C . ILE A 1 386 ? 24.885 -0.253 15.550 1.00 93.56 386 ILE A C 1
ATOM 3136 O O . ILE A 1 386 ? 26.073 -0.503 15.338 1.00 93.56 386 ILE A O 1
ATOM 3140 N N . GLU A 1 387 ? 24.411 -0.135 16.776 1.00 94.38 387 GLU A N 1
ATOM 3141 C CA . GLU A 1 387 ? 25.153 -0.443 17.990 1.00 94.38 387 GLU A CA 1
ATOM 3142 C C . GLU A 1 387 ? 24.641 -1.746 18.587 1.00 94.38 387 GLU A C 1
ATOM 3144 O O . GLU A 1 387 ? 23.463 -2.066 18.492 1.00 94.38 387 GLU A O 1
ATOM 3149 N N . TYR A 1 388 ? 25.516 -2.526 19.213 1.00 94.88 388 TYR A N 1
ATOM 3150 C CA . TYR A 1 388 ? 25.072 -3.687 19.974 1.00 94.88 388 TYR A CA 1
ATOM 3151 C C . TYR A 1 388 ? 25.802 -3.806 21.300 1.00 94.88 388 TYR A C 1
ATOM 3153 O O . TYR A 1 388 ? 27.004 -3.566 21.402 1.00 94.88 388 TYR A O 1
ATOM 3161 N N . TYR A 1 389 ? 25.077 -4.227 22.328 1.00 94.12 389 TYR A N 1
ATOM 3162 C CA . TYR A 1 389 ? 25.477 -4.161 23.726 1.00 94.12 389 TYR A CA 1
ATOM 3163 C C . TYR A 1 389 ? 25.377 -5.529 24.396 1.00 94.12 389 TYR A C 1
ATOM 3165 O O . TYR A 1 389 ? 24.604 -6.399 23.990 1.00 94.12 389 TYR A O 1
ATOM 3173 N N . LYS A 1 390 ? 26.167 -5.743 25.456 1.00 92.25 390 LYS A N 1
ATOM 3174 C CA . LYS A 1 390 ? 26.057 -6.969 26.268 1.00 92.25 390 LYS A CA 1
ATOM 3175 C C . LYS A 1 390 ? 24.727 -7.028 27.029 1.00 92.25 390 LYS A C 1
ATOM 3177 O O . LYS A 1 390 ? 24.243 -8.125 27.284 1.00 92.25 390 LYS A O 1
ATOM 3182 N N . LYS A 1 391 ? 24.176 -5.870 27.402 1.00 85.75 391 LYS A N 1
ATOM 3183 C CA . LYS A 1 391 ? 22.899 -5.697 28.103 1.00 85.75 391 LYS A CA 1
ATOM 3184 C C . LYS A 1 391 ? 22.227 -4.400 27.618 1.00 85.75 391 LYS A C 1
ATOM 3186 O O . LYS A 1 391 ? 22.950 -3.518 27.157 1.00 85.75 391 LYS A O 1
ATOM 3191 N N . PRO A 1 392 ? 20.898 -4.261 27.730 1.00 76.81 392 PRO A N 1
ATOM 3192 C CA . PRO A 1 392 ? 20.216 -2.993 27.487 1.00 76.81 392 PRO A CA 1
ATOM 3193 C C . PRO A 1 392 ? 20.732 -1.897 28.435 1.00 76.81 392 PRO A C 1
ATOM 3195 O O . PRO A 1 392 ? 21.223 -2.205 29.524 1.00 76.81 392 PRO A O 1
ATOM 3198 N N . ASN A 1 393 ? 20.609 -0.628 28.035 1.00 73.06 393 ASN A N 1
ATOM 3199 C CA . ASN A 1 393 ? 20.935 0.561 28.844 1.00 73.06 393 ASN A CA 1
ATOM 3200 C C . ASN A 1 393 ? 22.399 0.678 29.315 1.00 73.06 393 ASN A C 1
ATOM 3202 O O . ASN A 1 393 ? 22.700 1.414 30.253 1.00 73.06 393 ASN A O 1
ATOM 3206 N N . THR A 1 394 ? 23.337 -0.031 28.685 1.00 79.44 394 THR A N 1
ATOM 3207 C CA . THR A 1 394 ? 24.770 0.163 28.951 1.00 79.44 394 THR A CA 1
ATOM 3208 C C . THR A 1 394 ? 25.338 1.263 28.061 1.00 79.44 394 THR A C 1
ATOM 3210 O O . THR A 1 394 ? 25.137 1.217 26.853 1.00 79.44 394 THR A O 1
ATOM 3213 N N . LEU A 1 395 ? 26.112 2.190 28.632 1.00 77.81 395 LEU A N 1
ATOM 3214 C CA . LEU A 1 395 ? 26.684 3.334 27.902 1.00 77.81 395 LEU A CA 1
ATOM 3215 C C . LEU A 1 395 ? 27.648 2.927 26.773 1.00 77.81 395 LEU A C 1
ATOM 3217 O O . LEU A 1 395 ? 27.703 3.580 25.736 1.00 77.81 395 LEU A O 1
ATOM 3221 N N . ASN A 1 396 ? 28.400 1.839 26.962 1.00 88.88 396 ASN A N 1
ATOM 3222 C CA . ASN A 1 396 ? 29.458 1.437 26.038 1.00 88.88 396 ASN A CA 1
ATOM 3223 C C . ASN A 1 396 ? 29.011 0.271 25.139 1.00 88.88 396 ASN A C 1
ATOM 3225 O O . ASN A 1 396 ? 28.781 -0.832 25.655 1.00 88.88 396 ASN A O 1
ATOM 3229 N N . PRO A 1 397 ? 28.926 0.464 23.809 1.00 92.44 397 PRO A N 1
ATOM 3230 C CA . PRO A 1 397 ? 28.590 -0.612 22.889 1.00 92.44 397 PRO A CA 1
ATOM 3231 C C . PRO A 1 397 ? 29.697 -1.664 22.837 1.00 92.44 397 PRO A C 1
ATOM 3233 O O . PRO A 1 397 ? 30.889 -1.366 22.847 1.00 92.44 397 PRO A O 1
ATOM 3236 N N . ALA A 1 398 ? 29.289 -2.928 22.747 1.00 92.75 398 ALA A N 1
ATOM 3237 C CA . ALA A 1 398 ? 30.182 -4.052 22.483 1.00 92.75 398 ALA A CA 1
ATOM 3238 C C . ALA A 1 398 ? 30.663 -4.080 21.023 1.00 92.75 398 ALA A C 1
ATOM 3240 O O . ALA A 1 398 ? 31.644 -4.757 20.716 1.00 92.75 398 ALA A O 1
ATOM 3241 N N . GLY A 1 399 ? 29.972 -3.372 20.131 1.00 93.81 399 GLY A N 1
ATOM 3242 C CA . GLY A 1 399 ? 30.446 -3.068 18.793 1.00 93.81 399 GLY A CA 1
ATOM 3243 C C . GLY A 1 399 ? 29.489 -2.156 18.038 1.00 93.81 399 GLY A C 1
ATOM 3244 O O . GLY A 1 399 ? 28.372 -1.888 18.484 1.00 93.81 399 GLY A O 1
ATOM 3245 N N . ARG A 1 400 ? 29.980 -1.665 16.902 1.00 94.62 400 ARG A N 1
ATOM 3246 C CA . ARG A 1 400 ? 29.314 -0.706 16.019 1.00 94.62 400 ARG A CA 1
ATOM 3247 C C . ARG A 1 400 ? 29.380 -1.195 14.577 1.00 94.62 400 ARG A C 1
ATOM 3249 O O . ARG A 1 400 ? 30.363 -1.831 14.194 1.00 94.62 400 ARG A O 1
ATOM 3256 N N . ILE A 1 401 ? 28.341 -0.899 13.808 1.00 94.19 401 ILE A N 1
ATOM 3257 C CA . ILE A 1 401 ? 28.235 -1.148 12.371 1.00 94.19 401 ILE A CA 1
ATOM 3258 C C . ILE A 1 401 ? 27.725 0.151 11.735 1.00 94.19 401 ILE A C 1
ATOM 3260 O O . ILE A 1 401 ? 26.545 0.453 11.877 1.00 94.19 401 ILE A O 1
ATOM 3264 N N . PRO A 1 402 ? 28.569 0.972 11.097 1.00 90.75 402 PRO A N 1
ATOM 3265 C CA . PRO A 1 402 ? 28.091 2.171 10.411 1.00 90.75 402 PRO A CA 1
ATOM 3266 C C . PRO A 1 402 ? 27.128 1.800 9.274 1.00 90.75 402 PRO A C 1
ATOM 3268 O O . PRO A 1 402 ? 27.457 0.943 8.456 1.00 90.75 402 PRO A O 1
ATOM 3271 N N . ILE A 1 403 ? 25.963 2.451 9.185 1.00 86.62 403 ILE A N 1
ATOM 3272 C CA . ILE A 1 403 ? 24.947 2.150 8.153 1.00 86.62 403 ILE A CA 1
ATOM 3273 C C . ILE A 1 403 ? 25.490 2.416 6.748 1.00 86.62 403 ILE A C 1
ATOM 3275 O O . ILE A 1 403 ? 25.252 1.643 5.823 1.00 86.62 403 ILE A O 1
ATOM 3279 N N . LYS A 1 404 ? 26.325 3.451 6.600 1.00 81.06 404 LYS A N 1
ATOM 3280 C CA . LYS A 1 404 ? 27.028 3.749 5.345 1.00 81.06 404 LYS A CA 1
ATOM 3281 C C . LYS A 1 404 ? 27.889 2.588 4.823 1.00 81.06 404 LYS A C 1
ATOM 3283 O O . LYS A 1 404 ? 28.104 2.508 3.618 1.00 81.06 404 LYS A O 1
ATOM 3288 N N . ASP A 1 405 ? 28.361 1.705 5.707 1.00 88.75 405 ASP A N 1
ATOM 3289 C CA . ASP A 1 405 ? 29.218 0.578 5.338 1.00 88.75 405 ASP A CA 1
ATOM 3290 C C . ASP A 1 405 ? 28.399 -0.668 4.988 1.00 88.75 405 ASP A C 1
ATOM 3292 O O . ASP A 1 405 ? 28.916 -1.545 4.302 1.00 88.75 405 ASP A O 1
ATOM 3296 N N . VAL A 1 406 ? 27.145 -0.769 5.445 1.00 86.75 406 VAL A N 1
ATOM 3297 C CA . VAL A 1 406 ? 26.235 -1.879 5.123 1.00 86.75 406 VAL A CA 1
ATOM 3298 C C . VAL A 1 406 ? 25.847 -1.767 3.656 1.00 86.75 406 VAL A C 1
ATOM 3300 O O . VAL A 1 406 ? 25.219 -0.786 3.286 1.00 86.75 406 VAL A O 1
ATOM 3303 N N . TYR A 1 407 ? 26.197 -2.724 2.799 1.00 75.06 407 TYR A N 1
ATOM 3304 C CA . TYR A 1 407 ? 25.831 -2.666 1.377 1.00 75.06 407 TYR A CA 1
ATOM 3305 C C . TYR A 1 407 ? 24.643 -3.559 1.014 1.00 75.06 407 TYR A C 1
ATOM 3307 O O . TYR A 1 407 ? 23.959 -3.264 0.037 1.00 75.06 407 TYR A O 1
ATOM 3315 N N . CYS A 1 408 ? 24.368 -4.605 1.794 1.00 74.25 408 CYS A N 1
ATOM 3316 C CA . CYS A 1 408 ? 23.133 -5.374 1.693 1.00 74.25 408 CYS A CA 1
ATOM 3317 C C . CYS A 1 408 ? 22.828 -6.123 2.993 1.00 74.25 408 CYS A C 1
ATOM 3319 O O . CYS A 1 408 ? 23.726 -6.422 3.791 1.00 74.25 408 CYS A O 1
ATOM 3321 N N . VAL A 1 409 ? 21.551 -6.459 3.166 1.00 86.12 409 VAL A N 1
ATOM 3322 C CA . VAL A 1 409 ? 21.102 -7.458 4.131 1.00 86.12 409 VAL A CA 1
ATOM 3323 C C . VAL A 1 409 ? 20.586 -8.657 3.348 1.00 86.12 409 VAL A C 1
ATOM 3325 O O . VAL A 1 409 ? 19.707 -8.517 2.503 1.00 86.12 409 VAL A O 1
ATOM 3328 N N . THR A 1 410 ? 21.168 -9.827 3.579 1.00 79.75 410 THR A N 1
ATOM 3329 C CA . THR A 1 410 ? 20.847 -11.052 2.843 1.00 79.75 410 THR A CA 1
ATOM 3330 C C . THR A 1 410 ? 20.082 -12.008 3.742 1.00 79.75 410 THR A C 1
ATOM 3332 O O . THR A 1 410 ? 20.516 -12.301 4.856 1.00 79.75 410 THR A O 1
ATOM 3335 N N . ILE A 1 411 ? 18.965 -12.524 3.240 1.00 81.56 411 ILE A N 1
ATOM 3336 C CA . ILE A 1 411 ? 18.310 -13.708 3.795 1.00 81.56 411 ILE A CA 1
ATOM 3337 C C . ILE A 1 411 ? 18.925 -14.905 3.071 1.00 81.56 411 ILE A C 1
ATOM 3339 O O . ILE A 1 411 ? 18.921 -14.944 1.842 1.00 81.56 411 ILE A O 1
ATOM 3343 N N . LEU A 1 412 ? 19.522 -15.827 3.822 1.00 68.88 412 LEU A N 1
ATOM 3344 C CA . LEU A 1 412 ? 20.165 -17.008 3.248 1.00 68.88 412 LEU A CA 1
ATOM 3345 C C . LEU A 1 412 ? 19.112 -18.060 2.902 1.00 68.88 412 LEU A C 1
ATOM 3347 O O . LEU A 1 412 ? 18.148 -18.241 3.649 1.00 68.88 412 LEU A O 1
ATOM 3351 N N . SER A 1 413 ? 19.300 -18.754 1.780 1.00 65.56 413 SER A N 1
ATOM 3352 C CA . SER A 1 413 ? 18.486 -19.927 1.460 1.00 65.56 413 SER A CA 1
ATOM 3353 C C . SER A 1 413 ? 18.848 -21.100 2.388 1.00 65.56 413 SER A C 1
ATOM 3355 O O . SER A 1 413 ? 19.950 -21.118 2.945 1.00 65.56 413 SER A O 1
ATOM 3357 N N . PRO A 1 414 ? 17.971 -22.107 2.558 1.00 64.25 414 PRO A N 1
ATOM 3358 C CA . PRO A 1 414 ? 18.304 -23.313 3.322 1.00 64.25 414 PRO A CA 1
ATOM 3359 C C . PRO A 1 414 ? 19.594 -24.002 2.841 1.00 64.25 414 PRO A C 1
ATOM 3361 O O . PRO A 1 414 ? 20.378 -24.478 3.653 1.00 64.25 414 PRO A O 1
ATOM 3364 N N . GLU A 1 415 ? 19.853 -23.977 1.533 1.00 65.25 415 GLU A N 1
ATOM 3365 C CA . GLU A 1 415 ? 21.044 -24.561 0.902 1.00 65.25 415 GLU A CA 1
ATOM 3366 C C . GLU A 1 415 ? 22.326 -23.778 1.245 1.00 65.25 415 GLU A C 1
ATOM 3368 O O . GLU A 1 415 ? 23.375 -24.364 1.528 1.00 65.25 415 GLU A O 1
ATOM 3373 N N . ASP A 1 416 ? 22.244 -22.443 1.295 1.00 64.94 416 ASP A N 1
ATOM 3374 C CA . ASP A 1 416 ? 23.358 -21.601 1.744 1.00 64.94 416 ASP A CA 1
ATOM 3375 C C . ASP A 1 416 ? 23.654 -21.831 3.235 1.00 64.94 416 ASP A C 1
ATOM 3377 O O . ASP A 1 416 ? 24.808 -21.818 3.665 1.00 64.94 416 ASP A O 1
ATOM 3381 N N . MET A 1 417 ? 22.621 -22.068 4.046 1.00 63.00 417 MET A N 1
ATOM 3382 C CA . MET A 1 417 ? 22.752 -22.240 5.494 1.00 63.00 417 MET A CA 1
ATOM 3383 C C . MET A 1 417 ? 23.564 -23.484 5.874 1.00 63.00 417 MET A C 1
ATOM 3385 O O . MET A 1 417 ? 24.439 -23.375 6.737 1.00 63.00 417 MET A O 1
ATOM 3389 N N . ASP A 1 418 ? 23.356 -24.610 5.184 1.00 61.72 418 ASP A N 1
ATOM 3390 C CA . ASP A 1 418 ? 24.132 -25.850 5.372 1.00 61.72 418 ASP A CA 1
ATOM 3391 C C . ASP A 1 418 ? 25.624 -25.669 5.044 1.00 61.72 418 ASP A C 1
ATOM 3393 O O . ASP A 1 418 ? 26.489 -26.376 5.564 1.00 61.72 418 ASP A O 1
ATOM 3397 N N . THR A 1 419 ? 25.945 -24.683 4.203 1.00 62.00 419 THR A N 1
ATOM 3398 C CA . THR A 1 419 ? 27.323 -24.363 3.813 1.00 62.00 419 THR A CA 1
ATOM 3399 C C . THR A 1 419 ? 28.040 -23.510 4.866 1.00 62.00 419 THR A C 1
ATOM 3401 O O . THR A 1 419 ? 29.260 -23.609 5.031 1.00 62.00 419 THR A O 1
ATOM 3404 N N . PHE A 1 420 ? 27.309 -22.654 5.588 1.00 57.16 420 PHE A N 1
ATOM 3405 C CA . PHE A 1 420 ? 27.898 -21.656 6.489 1.00 57.16 420 PHE A CA 1
ATOM 3406 C C . PHE A 1 420 ? 27.781 -21.990 7.985 1.00 57.16 420 PHE A C 1
ATOM 3408 O O . PHE A 1 420 ? 28.528 -21.402 8.781 1.00 57.16 420 PHE A O 1
ATOM 3415 N N . PHE A 1 421 ? 26.895 -22.908 8.391 1.00 65.62 421 PHE A N 1
ATOM 3416 C CA . PHE A 1 421 ? 26.556 -23.122 9.802 1.00 65.62 421 PHE A CA 1
ATOM 3417 C C . PHE A 1 421 ? 26.387 -24.590 10.203 1.00 65.62 421 PHE A C 1
ATOM 3419 O O . PHE A 1 421 ? 25.959 -25.424 9.419 1.00 65.62 421 PHE A O 1
ATOM 3426 N N . ASP A 1 422 ? 26.679 -24.891 11.474 1.00 60.50 422 ASP A N 1
ATOM 3427 C CA . ASP A 1 422 ? 26.360 -26.188 12.077 1.00 60.50 422 ASP A CA 1
ATOM 3428 C C . ASP A 1 422 ? 24.832 -26.364 12.206 1.00 60.50 422 ASP A C 1
ATOM 3430 O O . ASP A 1 422 ? 24.116 -25.393 12.465 1.00 60.50 422 ASP A O 1
ATOM 3434 N N . ALA A 1 423 ? 24.353 -27.613 12.128 1.00 54.06 423 ALA A N 1
ATOM 3435 C CA . ALA A 1 423 ? 22.943 -28.042 12.040 1.00 54.06 423 ALA A CA 1
ATOM 3436 C C . ALA A 1 423 ? 21.974 -27.590 13.170 1.00 54.06 423 ALA A C 1
ATOM 3438 O O . ALA A 1 423 ? 20.832 -28.036 13.217 1.00 54.06 423 ALA A O 1
ATOM 3439 N N . ASN A 1 424 ? 22.402 -26.719 14.091 1.00 54.78 424 ASN A N 1
ATOM 3440 C CA . ASN A 1 424 ? 21.635 -26.246 15.251 1.00 54.78 424 ASN A CA 1
ATOM 3441 C C . ASN A 1 424 ? 21.387 -24.720 15.269 1.00 54.78 424 ASN A C 1
ATOM 3443 O O . ASN A 1 424 ? 20.958 -24.182 16.291 1.00 54.78 424 ASN A O 1
ATOM 3447 N N . VAL A 1 425 ? 21.681 -23.989 14.188 1.00 59.53 425 VAL A N 1
ATOM 3448 C CA . VAL A 1 425 ? 21.357 -22.551 14.083 1.00 59.53 425 VAL A CA 1
ATOM 3449 C C . VAL A 1 425 ? 19.929 -22.389 13.560 1.00 59.53 425 VAL A C 1
ATOM 3451 O O . VAL A 1 425 ? 19.531 -23.110 12.655 1.00 59.53 425 VAL A O 1
ATOM 3454 N N . ALA A 1 426 ? 19.148 -21.462 14.127 1.00 62.31 426 ALA A N 1
ATOM 3455 C CA . ALA A 1 426 ? 17.754 -21.211 13.751 1.00 62.31 426 ALA A CA 1
ATOM 3456 C C . ALA A 1 426 ? 17.639 -20.761 12.279 1.00 62.31 426 ALA A C 1
ATOM 3458 O O . ALA A 1 426 ? 17.729 -19.573 11.956 1.00 62.31 426 ALA A O 1
ATOM 3459 N N . ILE A 1 427 ? 17.468 -21.740 11.384 1.00 62.59 427 ILE A N 1
ATOM 3460 C CA . ILE A 1 427 ? 17.604 -21.582 9.929 1.00 62.59 427 ILE A CA 1
ATOM 3461 C C . ILE A 1 427 ? 16.666 -20.497 9.397 1.00 62.59 427 ILE A C 1
ATOM 3463 O O . ILE A 1 427 ? 17.085 -19.603 8.669 1.00 62.59 427 ILE A O 1
ATOM 3467 N N . ASN A 1 428 ? 15.421 -20.496 9.868 1.00 67.50 428 ASN A N 1
ATOM 3468 C CA . ASN A 1 428 ? 14.376 -19.622 9.337 1.00 67.50 428 ASN A CA 1
ATOM 3469 C C . ASN A 1 428 ? 14.414 -18.191 9.901 1.00 67.50 428 ASN A C 1
ATOM 3471 O O . ASN A 1 428 ? 13.696 -17.319 9.412 1.00 67.50 428 ASN A O 1
ATOM 3475 N N . THR A 1 429 ? 15.242 -17.917 10.915 1.00 82.12 429 THR A N 1
ATOM 3476 C CA . THR A 1 429 ? 15.334 -16.592 11.560 1.00 82.12 429 THR A CA 1
ATOM 3477 C C . THR A 1 429 ? 16.684 -15.906 11.337 1.00 82.12 429 THR A C 1
ATOM 3479 O O . THR A 1 429 ? 16.943 -14.846 11.912 1.00 82.12 429 THR A O 1
ATOM 3482 N N . THR A 1 430 ? 17.542 -16.492 10.495 1.00 84.56 430 THR A N 1
ATOM 3483 C CA . THR A 1 430 ? 18.889 -15.991 10.202 1.00 84.56 430 THR A CA 1
ATOM 3484 C C . THR A 1 430 ? 18.880 -14.981 9.053 1.00 84.56 430 THR A C 1
ATOM 3486 O O . THR A 1 430 ? 18.206 -15.156 8.041 1.00 84.56 430 THR A O 1
ATOM 3489 N N . PHE A 1 431 ? 19.664 -13.919 9.204 1.00 89.12 431 PHE A N 1
ATOM 3490 C CA . PHE A 1 431 ? 19.949 -12.921 8.184 1.00 89.12 431 PHE A CA 1
ATOM 3491 C C . PHE A 1 431 ? 21.390 -12.418 8.309 1.00 89.12 431 PHE A C 1
ATOM 3493 O O . PHE A 1 431 ? 22.071 -12.584 9.327 1.00 89.12 431 PHE A O 1
ATOM 3500 N N . VAL A 1 432 ? 21.882 -11.804 7.243 1.00 90.62 432 VAL A N 1
ATOM 3501 C CA . VAL A 1 432 ? 23.292 -11.458 7.099 1.00 90.62 432 VAL A CA 1
ATOM 3502 C C . VAL A 1 432 ? 23.425 -9.991 6.768 1.00 90.62 432 VAL A C 1
ATOM 3504 O O . VAL A 1 432 ? 22.968 -9.556 5.720 1.00 90.62 432 VAL A O 1
ATOM 3507 N N . ILE A 1 433 ? 24.088 -9.227 7.632 1.00 93.19 433 ILE A N 1
ATOM 3508 C CA . ILE A 1 433 ? 24.444 -7.840 7.332 1.00 93.19 433 ILE A CA 1
ATOM 3509 C C . ILE A 1 433 ? 25.821 -7.853 6.683 1.00 93.19 433 ILE A C 1
ATOM 3511 O O . ILE A 1 433 ? 26.830 -8.140 7.340 1.00 93.19 433 ILE A O 1
ATOM 3515 N N . ASN A 1 434 ? 25.873 -7.529 5.399 1.00 82.62 434 ASN A N 1
ATOM 3516 C CA . ASN A 1 434 ? 27.124 -7.429 4.675 1.00 82.62 434 ASN A CA 1
ATOM 3517 C C . ASN A 1 434 ? 27.608 -5.984 4.669 1.00 82.62 434 ASN A C 1
ATOM 3519 O O . ASN A 1 434 ? 26.895 -5.081 4.228 1.00 82.62 434 ASN A O 1
ATOM 3523 N N . THR A 1 435 ? 28.829 -5.764 5.157 1.00 89.75 435 THR A N 1
ATOM 3524 C CA . THR A 1 435 ? 29.479 -4.455 5.107 1.00 89.75 435 THR A CA 1
ATOM 3525 C C . THR A 1 435 ? 30.712 -4.471 4.225 1.00 89.75 435 THR A C 1
ATOM 3527 O O . THR A 1 435 ? 31.288 -5.524 3.961 1.00 89.75 435 THR A O 1
ATOM 3530 N N . THR A 1 436 ? 31.163 -3.288 3.811 1.00 79.88 436 THR A N 1
ATOM 3531 C CA . THR A 1 436 ? 32.393 -3.094 3.025 1.00 79.88 436 THR A CA 1
ATOM 3532 C C . THR A 1 436 ? 33.644 -3.698 3.670 1.00 79.88 436 THR A C 1
ATOM 3534 O O . THR A 1 436 ? 34.623 -3.949 2.975 1.00 79.88 436 THR A O 1
ATOM 3537 N N . SER A 1 437 ? 33.630 -3.935 4.986 1.00 83.50 437 SER A N 1
ATOM 3538 C CA . SER A 1 437 ? 34.773 -4.472 5.731 1.00 83.50 437 SER A CA 1
ATOM 3539 C C . SER A 1 437 ? 34.583 -5.906 6.214 1.00 83.50 437 SER A C 1
ATOM 3541 O O . SER A 1 437 ? 35.572 -6.626 6.360 1.00 83.50 437 SER A O 1
ATOM 3543 N N . ARG A 1 438 ? 33.351 -6.335 6.515 1.00 89.06 438 ARG A N 1
ATOM 3544 C CA . ARG A 1 438 ? 33.077 -7.691 7.001 1.00 89.06 438 ARG A CA 1
ATOM 3545 C C . ARG A 1 438 ? 31.600 -8.062 6.931 1.00 89.06 438 ARG A C 1
ATOM 3547 O O . ARG A 1 438 ? 30.711 -7.219 6.946 1.00 89.06 438 ARG A O 1
ATOM 3554 N N . THR A 1 439 ? 31.351 -9.357 7.026 1.00 88.75 439 THR A N 1
ATOM 3555 C CA . THR A 1 439 ? 30.005 -9.912 7.143 1.00 88.75 439 THR A CA 1
ATOM 3556 C C . THR A 1 439 ? 29.635 -10.168 8.608 1.00 88.75 439 THR A C 1
ATOM 3558 O O . THR A 1 439 ? 30.465 -10.589 9.429 1.00 88.75 439 THR A O 1
ATOM 3561 N N . TYR A 1 440 ? 28.381 -9.880 8.957 1.00 92.94 440 TYR A N 1
ATOM 3562 C CA . TYR A 1 440 ? 27.783 -10.181 10.252 1.00 92.94 440 TYR A CA 1
ATOM 3563 C C . TYR A 1 440 ? 26.635 -11.165 10.061 1.00 92.94 440 TYR A C 1
ATOM 3565 O O . TYR A 1 440 ? 25.590 -10.812 9.526 1.00 92.94 440 TYR A O 1
ATOM 3573 N N . PHE A 1 441 ? 26.823 -12.378 10.564 1.00 90.50 441 PHE A N 1
ATOM 3574 C CA . PHE A 1 441 ? 25.770 -13.382 10.641 1.00 90.50 441 PHE A CA 1
ATOM 3575 C C . PHE A 1 441 ? 24.964 -13.187 11.923 1.00 90.50 441 PHE A C 1
ATOM 3577 O O . PHE A 1 441 ? 25.542 -13.094 13.019 1.00 90.50 441 PHE A O 1
ATOM 3584 N N . ILE A 1 442 ? 23.647 -13.069 11.775 1.00 92.88 442 ILE A N 1
ATOM 3585 C CA . ILE A 1 442 ? 22.714 -12.717 12.840 1.00 92.88 442 ILE A CA 1
ATOM 3586 C C . ILE A 1 442 ? 21.476 -13.603 12.727 1.00 92.88 442 ILE A C 1
ATOM 3588 O O . ILE A 1 442 ? 21.034 -13.890 11.627 1.00 92.88 442 ILE A O 1
ATOM 3592 N N . TYR A 1 443 ? 20.887 -14.005 13.847 1.00 91.00 443 TYR A N 1
ATOM 3593 C CA . TYR A 1 443 ? 19.529 -14.537 13.852 1.00 91.00 443 TYR A CA 1
ATOM 3594 C C . TYR A 1 443 ? 18.672 -13.849 14.912 1.00 91.00 443 TYR A C 1
ATOM 3596 O O . TYR A 1 443 ? 19.180 -13.408 15.955 1.00 91.00 443 TYR A O 1
ATOM 3604 N N . ALA A 1 444 ? 17.381 -13.734 14.613 1.00 88.94 444 ALA A N 1
ATOM 3605 C CA . ALA A 1 444 ? 16.366 -13.195 15.510 1.00 88.94 444 ALA A CA 1
ATOM 3606 C C . ALA A 1 444 ? 15.650 -14.309 16.287 1.00 88.94 444 ALA A C 1
ATOM 3608 O O . ALA A 1 444 ? 15.721 -15.484 15.919 1.00 88.94 444 ALA A O 1
ATOM 3609 N N . ASP A 1 445 ? 14.955 -13.942 17.366 1.00 83.00 445 ASP A N 1
ATOM 3610 C CA . ASP A 1 445 ? 14.265 -14.911 18.231 1.00 83.00 445 ASP A CA 1
ATOM 3611 C C . ASP A 1 445 ? 13.039 -15.544 17.518 1.00 83.00 445 ASP A C 1
ATOM 3613 O O . ASP A 1 445 ? 12.605 -16.632 17.888 1.00 83.00 445 ASP A O 1
ATOM 3617 N N . ASN A 1 446 ? 12.500 -14.903 16.471 1.00 80.12 446 ASN A N 1
ATOM 3618 C CA . ASN A 1 446 ? 11.444 -15.429 15.597 1.00 80.12 446 ASN A CA 1
ATOM 3619 C C . ASN A 1 446 ? 11.510 -14.788 14.192 1.00 80.12 446 ASN A C 1
ATOM 3621 O O . ASN A 1 446 ? 12.253 -13.831 13.972 1.00 80.12 446 ASN A O 1
ATOM 3625 N N . GLU A 1 447 ? 10.744 -15.318 13.234 1.00 73.38 447 GLU A N 1
ATOM 3626 C CA . GLU A 1 447 ? 10.746 -14.837 11.844 1.00 73.38 447 GLU A CA 1
ATOM 3627 C C . GLU A 1 447 ? 10.207 -13.409 11.706 1.00 73.38 447 GLU A C 1
ATOM 3629 O O . GLU A 1 447 ? 10.785 -12.615 10.973 1.00 73.38 447 GLU A O 1
ATOM 3634 N N . GLN A 1 448 ? 9.179 -13.038 12.475 1.00 72.88 448 GLN A N 1
ATOM 3635 C CA . GLN A 1 448 ? 8.662 -11.670 12.457 1.00 72.88 448 GLN A CA 1
ATOM 3636 C C . GLN A 1 448 ? 9.732 -10.659 12.894 1.00 72.88 448 GLN A C 1
ATOM 3638 O O . GLN A 1 448 ? 9.862 -9.605 12.282 1.00 72.88 448 GLN A O 1
ATOM 3643 N N . ASP A 1 449 ? 10.510 -10.976 13.930 1.00 77.94 449 ASP A N 1
ATOM 3644 C CA . ASP A 1 449 ? 11.602 -10.129 14.408 1.00 77.94 449 ASP A CA 1
ATOM 3645 C C . ASP A 1 449 ? 12.778 -10.122 13.414 1.00 77.94 449 ASP A C 1
ATOM 3647 O O . ASP A 1 449 ? 13.378 -9.072 13.196 1.00 77.94 449 ASP A O 1
ATOM 3651 N N . LYS A 1 450 ? 13.065 -11.245 12.733 1.00 84.56 450 LYS A N 1
ATOM 3652 C CA . LYS A 1 450 ? 14.019 -11.284 11.605 1.00 84.56 450 LYS A CA 1
ATOM 3653 C C . LYS A 1 450 ? 13.583 -10.299 10.526 1.00 84.56 450 LYS A C 1
ATOM 3655 O O . LYS A 1 450 ? 14.360 -9.410 10.190 1.00 84.56 450 LYS A O 1
ATOM 3660 N N . ASP A 1 451 ? 12.369 -10.456 10.008 1.00 76.88 451 ASP A N 1
ATOM 3661 C CA . ASP A 1 451 ? 11.839 -9.641 8.913 1.00 76.88 451 ASP A CA 1
ATOM 3662 C C . ASP A 1 451 ? 11.849 -8.166 9.301 1.00 76.88 451 ASP A C 1
ATOM 3664 O O . ASP A 1 451 ? 12.363 -7.327 8.572 1.00 76.88 451 ASP A O 1
ATOM 3668 N N . ASP A 1 452 ? 11.384 -7.855 10.510 1.00 73.31 452 ASP A N 1
ATOM 3669 C CA . ASP A 1 452 ? 11.441 -6.515 11.066 1.00 73.31 452 ASP A CA 1
ATOM 3670 C C . ASP A 1 452 ? 12.859 -5.910 11.094 1.00 73.31 452 ASP A C 1
ATOM 3672 O O . ASP A 1 452 ? 13.016 -4.721 10.824 1.00 73.31 452 ASP A O 1
ATOM 3676 N N . TRP A 1 453 ? 13.880 -6.677 11.491 1.00 85.44 453 TRP A N 1
ATOM 3677 C CA . TRP A 1 453 ? 15.262 -6.197 11.546 1.00 85.44 453 TRP A CA 1
ATOM 3678 C C . TRP A 1 453 ? 15.891 -6.078 10.159 1.00 85.44 453 TRP A C 1
ATOM 3680 O O . TRP A 1 453 ? 16.611 -5.112 9.908 1.00 85.44 453 TRP A O 1
ATOM 3690 N N . VAL A 1 454 ? 15.627 -7.035 9.268 1.00 81.56 454 VAL A N 1
ATOM 3691 C CA . VAL A 1 454 ? 16.085 -7.003 7.873 1.00 81.56 454 VAL A CA 1
ATOM 3692 C C . VAL A 1 454 ? 15.521 -5.779 7.174 1.00 81.56 454 VAL A C 1
ATOM 3694 O O . VAL A 1 454 ? 16.288 -5.013 6.590 1.00 81.56 454 VAL A O 1
ATOM 3697 N N . ASP A 1 455 ? 14.215 -5.563 7.307 1.00 69.94 455 ASP A N 1
ATOM 3698 C CA . ASP A 1 455 ? 13.524 -4.374 6.832 1.00 69.94 455 ASP A CA 1
ATOM 3699 C C . ASP A 1 455 ? 14.192 -3.122 7.420 1.00 69.94 455 ASP A C 1
ATOM 3701 O O . ASP A 1 455 ? 14.626 -2.245 6.672 1.00 69.94 455 ASP A O 1
ATOM 3705 N N . ALA A 1 456 ? 14.383 -3.096 8.749 1.00 71.38 456 ALA A N 1
ATOM 3706 C CA . ALA A 1 456 ? 14.959 -1.963 9.469 1.00 71.38 456 ALA A CA 1
ATOM 3707 C C . ALA A 1 456 ? 16.345 -1.529 9.008 1.00 71.38 456 ALA A C 1
ATO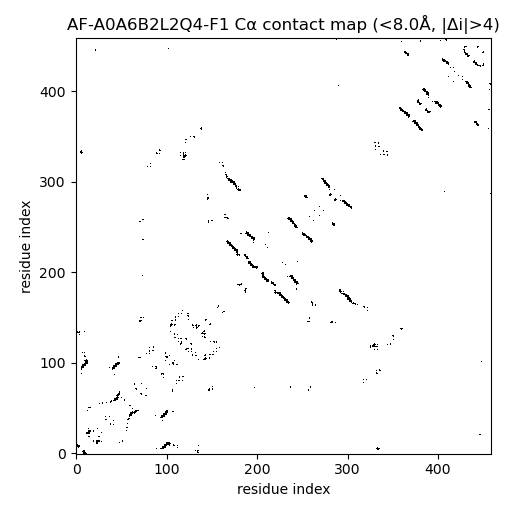M 3709 O O . ALA A 1 456 ? 16.644 -0.341 9.021 1.00 71.38 456 ALA A O 1
ATOM 3710 N N . ILE A 1 457 ? 17.186 -2.477 8.613 1.00 80.62 457 ILE A N 1
ATOM 3711 C CA . ILE A 1 457 ? 18.568 -2.207 8.212 1.00 80.62 457 ILE A CA 1
ATOM 3712 C C . ILE A 1 457 ? 18.681 -1.952 6.698 1.00 80.62 457 ILE A C 1
ATOM 3714 O O . ILE A 1 457 ? 19.672 -1.378 6.247 1.00 80.62 457 ILE A O 1
ATOM 3718 N N . SER A 1 458 ? 17.706 -2.411 5.908 1.00 64.88 458 SER A N 1
ATOM 3719 C CA . SER A 1 458 ? 17.744 -2.328 4.441 1.00 64.88 458 SER A CA 1
ATOM 3720 C C . SER A 1 458 ? 17.215 -1.005 3.878 1.00 64.88 458 SER A C 1
ATOM 3722 O O . SER A 1 458 ? 17.401 -0.761 2.687 1.00 64.88 458 SER A O 1
ATOM 3724 N N . TYR A 1 459 ? 16.576 -0.169 4.699 1.00 49.06 459 TYR A N 1
ATOM 3725 C CA . TYR A 1 459 ? 16.249 1.230 4.390 1.00 49.06 459 TYR A CA 1
ATOM 3726 C C . TYR A 1 459 ? 17.347 2.162 4.904 1.00 49.06 459 TYR A C 1
ATOM 3728 O O . TYR A 1 459 ? 17.614 3.171 4.210 1.00 49.06 459 TYR A O 1
#

Solvent-accessible surface area (backbone atoms only — not comparable to full-atom values): 24808 Å² total; per-residue (Å²): 117,37,67,69,39,82,25,34,32,41,22,45,37,65,25,63,76,78,52,27,79,83,40,49,38,38,67,60,52,32,52,53,46,52,72,77,34,58,63,89,31,44,40,36,40,38,30,52,71,71,87,70,80,45,69,68,48,73,57,36,62,43,58,90,66,33,44,66,85,99,54,57,70,49,69,66,55,47,53,52,47,44,51,54,52,50,49,52,39,67,75,35,71,78,28,29,42,35,33,23,19,65,80,34,32,44,67,29,30,40,54,51,24,44,37,36,45,57,35,38,54,32,95,48,50,67,57,25,34,49,39,48,4,56,58,71,23,93,50,53,56,31,54,74,50,30,33,42,44,51,52,27,48,49,49,51,45,32,76,76,76,45,81,57,66,63,44,38,32,30,38,45,32,42,34,34,56,49,39,33,47,74,39,96,88,55,3,33,26,61,25,48,41,34,29,39,69,85,45,61,38,99,84,74,44,70,29,72,76,47,64,43,67,92,77,51,59,79,40,46,47,84,43,62,68,43,76,43,83,67,70,46,80,48,57,45,38,35,37,38,38,36,23,39,59,51,103,88,50,70,43,85,56,30,38,44,56,48,41,48,19,52,51,41,65,75,52,74,62,82,73,63,49,44,75,51,74,39,46,31,73,50,27,28,69,35,49,58,37,72,49,41,56,89,86,27,37,41,37,37,34,30,32,67,51,92,52,77,76,65,85,54,74,66,54,57,60,49,50,54,53,64,57,64,43,69,81,47,71,24,61,77,44,37,50,83,58,97,55,39,68,58,53,54,50,48,57,52,50,54,43,72,73,57,83,59,77,56,48,42,73,48,71,36,32,32,50,37,86,91,56,78,51,77,42,71,26,30,33,34,39,44,83,63,30,34,37,28,16,83,49,78,96,57,93,68,60,74,44,76,43,50,45,89,40,48,71,48,64,44,73,65,50,76,74,55,43,68,75,77,48,69,99,82,60,67,69,84,15,38,38,31,45,32,34,83,87,52,76,41,51,34,31,30,92,39,50,69,55,25,52,53,50,49,55,65,70,45,106

Radius of gyration: 23.61 Å; Cα contacts (8 Å, |Δi|>4): 909; chains: 1; bounding box: 62×48×57 Å

Nearest PDB structures (foldseek):
  1d5r-assembly1_A  TM=8.924E-01  e=5.079E-23  Homo sapiens
  5bug-assembly2_B  TM=8.766E-01  e=9.340E-23  Homo sapiens
  7juk-assembly1_A  TM=9.036E-01  e=1.261E-21  Homo sapiens
  7jtx-assembly1_A  TM=9.023E-01  e=9.264E-21  Homo sapiens
  7jvx-assembly1_A  TM=8.740E-01  e=7.023E-21  Homo sapiens

Sequence (459 aa):
MTYITDRLIAMSFPAQGVESTYRNDIEEVSQLLNFNHDNTKYKIYNLSQQLYDYDKFGGNVVDWCGWPDHHNPPLDLLVRTIHNLYKWLCDDPENVAVVHCLAGKGRTGTIISCFMLCANLFSNGEDARKYFATRRSVTNWGVANPSQIRYVEYFEQILNKGIPPKKGARLMSIVMNRVPNVSMLGGACPAFFIYDYNEVSTNGIQKQLWSNSENTRTYKAEDAMIEFPVGIDLQGDIWIFLRELKGWGNEKIGFIALNLDMTQFLNPSVGNTFKVKFTKSEIDGVCSDKRFPNDFYLEFVFSNQNFAEIASTDALVYQDFLSQRKQLDGSICFKPGPTLQQKMEQAKHFTFQTNVSLERGGWLTKQGNQVRNWKRRWFVLHPDRIEYYKKPNTLNPAGRIPIKDVYCVTILSPEDMDTFFDANVAINTTFVINTTSRTYFIYADNEQDKDDWVDAISY

Mean predicted aligned error: 11.49 Å

Foldseek 3Di:
DFQLAAFEAFAADQDDDPVCVFGPDLLVVLVVCVVVAPLVQEAEEEQALDDDPCVSSVVRYDNVLHDHPPAADFLLSLLVLLLVVVVQLVVDLSHHYYYYHHGRAAHVLLNQLLNLCLQQLDLASVLSQQSSQVRVDPQSGHNQFLQSSVSSRLSSVCLVPNDFFWFWWWFFKKKKFFFFQPDPVATFQKKKWKFDPVDADPVRHTDTPDMCNVPTDGDHRPDGMDMGGTGGIDAGKMKMFIWGDDPVGIDGQWIHIDGVRSVCVVVPDDDFKDKDKDAQCNIGNSVLAPSDDNRIMMITMTTGDGDPGDDDPVRVVSVVSSVVSPPGNSQSSHRDDPCSVVSSVCSSVVSVVPPDWRKDWDWKWKADDPHRDIAIWIWIDTPFKIFTPNDPPDPDGPDIDTLVFFNAKDLDDPVVDVVPDDPPPPNQFWIWGDGPVDIMIMGDPGNSVSVVVRVVSSD

Organism: NCBI:txid1963864

pLDDT: mean 86.25, std 11.69, range [45.34, 98.5]